Protein AF-0000000083150498 (afdb_homodimer)

InterPro domains:
  IPR000760 Inositol monophosphatase-like [PF00459] (26-271)
  IPR000760 Inositol monophosphatase-like [PR00377] (49-69)
  IPR000760 Inositol monophosphatase-like [PR00377] (96-112)
  IPR000760 Inositol monophosphatase-like [PR00377] (145-168)
  IPR000760 Inositol monophosphatase-like [PR00377] (189-210)
  IPR000760 Inositol monophosphatase-like [PR00377] (220-244)
  IPR020583 Inositol monophosphatase, metal-binding site [PS00629] (96-109)

Secondary structure (DSSP, 8-state):
---HHHHHHHHHHHHHHHHHHHHHHHHHIIIIIGGGTTT--EEE-TTS-EEEHHHHHHHHHHHHHHHHHS-S-EEETTS-HHHHHHHGGGGGT-EEEEEEEETHHHHHHT-S--EEEEEEEETTEEEEEEEEETTTTEEEEEETTS-EEETTEES-S------GGG-EEEEEGGG---HHHHHHHHHS--SSEEEB-S-HHHHHHHHHHTS-SEEEEEEE-HHHHHHHHHHHHHTT-EEE-SS-S-TTSS--TTSEEEEEESSHHHHHHHHHHHHHH-/---HHHHHHHHHHHHHHHHHHHHHHHHHIIIIIGGGTTT--EEE-TTS-EEEHHHHHHHHHHHHHHHHHS-S-EEETTS-HHHHHHHGGGGGT-EEEEEEEETHHHHHHT-S--EEEEEEEETTEEEEEEEEETTTTEEEEEETTS-EEETTEES-S------GGG-EEEEEGGG---HHHHHHHHHS--SSEEEB-S-HHHHHHHHHHTS-SEEEEEEE-HHHHHHHHHHHHHTT-EEE-SS-S-TTSS--TTSEEEEEESSHHHHHHHHHHHHHH-

Organism: NCBI:txid2528037

Radius of gyration: 24.13 Å; Cα contacts (8 Å, |Δi|>4): 1194; chains: 2; bounding box: 54×70×64 Å

Foldseek 3Di:
DPPPVVVVVVVVLLVVLQVVVLVQQLVLCVPQQPVCQQPWDWDADPVRDIDTSSQVSSVVSCQVCVCVSPNAGEQEPPDDPVVNVVRCVCLAPKYKYWYSKFQVVCRNVNNQDIWIKIFIHHRNATQKIWIARNSVRWIWIDGAPPAIDIVNHGDQQDDDDDDQLAFEEEEDLVQAPDPQLSVCCVVPRRHNYYDHRRGLLVVLVCQGNVVGFKYWGNWAALRRPRRSVRNNVSSQKAKAFLVTRCQPPVPRNGTTIITIGRDPVNSVVSVVVSVVGD/DPDPVVVVVVVVLLVVLQVVVLVQQLVLCVPQQVVCQQPWDWDADPVRDIDTSSQVSSVVSCQVCVCVSPNAGEQEPPDDPVVNVVRCVCLAPKYKYWYSKFQVVCRNVNNQDIWIKIFIHHRNATQKIWIARNSVRWIWIDGAPPAIDIVNHGDQQDDDDDDQLAFEEEEDLVQAPDPQLSVCCVVPRRHNYYDHRRGLLVVLVCQGNVVGFKYWGNWAALRRPRRSVRNNVSSQKAKAFLVGRCQPPVPRNGTTIITIGRDPVSSVVSVVVSNVGD

pLDDT: mean 93.63, std 9.02, range [36.84, 98.94]

Sequence (556 aa):
MVNIPFLSEKHREGKILLNRLAELVREVAQTAVMPRFLNAAVSTKSDGTRLTEADLHAQALFAQKLPQIIDCPMLGEEMSADEQHAMWQYAATGLWVVDPIDGTNNFINGLPHFALSVAYIRHGRAQLGAIFHPMMQEMFTAERGHGAHLNGRPLPLRNTPKKLHESIAGVEVKYLRSGKLASRMQTLHPFGSQRSMGASTLDWCYLAAGRYDLYLHGGQKLWDYAAGTLIYEEAGGRLATLEGDDFWSGEHVFKRSVIAGLQPDLFERWLAWIRANQMVNIPFLSEKHREGKILLNRLAELVREVAQTAVMPRFLNAAVSTKSDGTRLTEADLHAQALFAQKLPQIIDCPMLGEEMSADEQHAMWQYAATGLWVVDPIDGTNNFINGLPHFALSVAYIRHGRAQLGAIFHPMMQEMFTAERGHGAHLNGRPLPLRNTPKKLHESIAGVEVKYLRSGKLASRMQTLHPFGSQRSMGASTLDWCYLAAGRYDLYLHGGQKLWDYAAGTLIYEEAGGRLATLEGDDFWSGEHVFKRSVIAGLQPDLFERWLAWIRANQ

Nearest PDB structures (foldseek):
  5dw8-assembly1_A  TM=8.515E-01  e=4.711E-19  Staphylococcus aureus
  5j16-assembly2_C  TM=8.591E-01  e=8.579E-18  Staphylococcus aureus subsp. aureus MSSA476
  5j16-assembly2_B  TM=7.763E-01  e=4.711E-19  Staphylococcus aureus subsp. aureus MSSA476
  3t0j-assembly1_A  TM=7.452E-01  e=5.011E-19  Staphylococcus aureus subsp. aureus MSSA476
  5dw8-assembly1_B  TM=7.580E-01  e=1.051E-18  Staphylococcus aureus

Structure (mmCIF, N/CA/C/O backbone):
data_AF-0000000083150498-model_v1
#
loop_
_entity.id
_entity.type
_entity.pdbx_description
1 polymer 'Inositol monophosphatase family protein'
#
loop_
_atom_site.group_PDB
_atom_site.id
_atom_site.type_symbol
_atom_site.label_atom_id
_atom_site.label_alt_id
_atom_site.label_comp_id
_atom_site.label_asym_id
_atom_site.label_entity_id
_atom_site.label_seq_id
_atom_site.pdbx_PDB_ins_code
_atom_site.Cartn_x
_atom_site.Cartn_y
_atom_site.Cartn_z
_atom_site.occupancy
_atom_site.B_iso_or_equiv
_atom_site.auth_seq_id
_atom_site.auth_comp_id
_atom_site.auth_asym_id
_atom_site.auth_atom_id
_atom_site.pdbx_PDB_model_num
ATOM 1 N N . MET A 1 1 ? -28.844 34.125 17.156 1 36.84 1 MET A N 1
ATOM 2 C CA . MET A 1 1 ? -29.469 33.875 15.875 1 36.84 1 MET A CA 1
ATOM 3 C C . MET A 1 1 ? -28.484 34.031 14.734 1 36.84 1 MET A C 1
ATOM 5 O O . MET A 1 1 ? -28.109 35.156 14.383 1 36.84 1 MET A O 1
ATOM 9 N N . VAL A 1 2 ? -27.562 33.094 14.57 1 53.03 2 VAL A N 1
ATOM 10 C CA . VAL A 1 2 ? -26.578 33.188 13.508 1 53.03 2 VAL A CA 1
ATOM 11 C C . VAL A 1 2 ? -27.281 33.312 12.156 1 53.03 2 VAL A C 1
ATOM 13 O O . VAL A 1 2 ? -28.219 32.562 11.867 1 53.03 2 VAL A O 1
ATOM 16 N N . ASN A 1 3 ? -27.172 34.375 11.492 1 50.03 3 ASN A N 1
ATOM 17 C CA . ASN A 1 3 ? -27.812 34.688 10.219 1 50.03 3 ASN A CA 1
ATOM 18 C C . ASN A 1 3 ? -27.516 33.625 9.164 1 50.03 3 ASN A C 1
ATOM 20 O O . ASN A 1 3 ? -26.359 33.438 8.773 1 50.03 3 ASN A O 1
ATOM 24 N N . ILE A 1 4 ? -28.484 32.844 8.883 1 54.47 4 ILE A N 1
ATOM 25 C CA . ILE A 1 4 ? -28.531 31.766 7.891 1 54.47 4 ILE A CA 1
ATOM 26 C C . ILE A 1 4 ? -27.859 32.219 6.605 1 54.47 4 ILE A C 1
ATOM 28 O O . ILE A 1 4 ? -27.047 31.484 6.027 1 54.47 4 ILE A O 1
ATOM 32 N N . PRO A 1 5 ? -28.172 33.438 6.156 1 52.03 5 PRO A N 1
ATOM 33 C CA . PRO A 1 5 ? -27.531 33.906 4.93 1 52.03 5 PRO A CA 1
ATOM 34 C C . PRO A 1 5 ? -26.016 34.031 5.07 1 52.03 5 PRO A C 1
ATOM 36 O O . PRO A 1 5 ? -25.281 33.781 4.117 1 52.03 5 PRO A O 1
ATOM 39 N N . PHE A 1 6 ? -25.547 34.5 6.184 1 50.78 6 PHE A N 1
ATOM 40 C CA . PHE A 1 6 ? -24.125 34.688 6.449 1 50.78 6 PHE A CA 1
ATOM 41 C C . PHE A 1 6 ? -23.406 33.344 6.453 1 50.78 6 PHE A C 1
ATOM 43 O O . PHE A 1 6 ? -22.312 33.219 5.895 1 50.78 6 PHE A O 1
ATOM 50 N N . LEU A 1 7 ? -24.094 32.344 6.977 1 60 7 LEU A N 1
ATOM 51 C CA . LEU A 1 7 ? -23.5 31 6.988 1 60 7 LEU A CA 1
ATOM 52 C C . LEU A 1 7 ? -23.391 30.438 5.574 1 60 7 LEU A C 1
ATOM 54 O O . LEU A 1 7 ? -22.406 29.781 5.234 1 60 7 LEU A O 1
ATOM 58 N N . SER A 1 8 ? -24.312 30.844 4.906 1 70.75 8 SER A N 1
ATOM 59 C CA . SER A 1 8 ? -24.328 30.391 3.523 1 70.75 8 SER A CA 1
ATOM 60 C C . SER A 1 8 ? -23.25 31.062 2.697 1 70.75 8 SER A C 1
ATOM 62 O O . SER A 1 8 ? -22.594 30.422 1.872 1 70.75 8 SER A O 1
ATOM 64 N N . GLU A 1 9 ? -23.031 32.344 2.928 1 73.88 9 GLU A N 1
ATOM 65 C CA . GLU A 1 9 ? -22 33.062 2.195 1 73.88 9 GLU A CA 1
ATOM 66 C C . GLU A 1 9 ? -20.594 32.594 2.568 1 73.88 9 GLU A C 1
ATOM 68 O O . GLU A 1 9 ? -19.734 32.438 1.702 1 73.88 9 GLU A O 1
ATOM 73 N N . LYS A 1 10 ? -20.406 32.344 3.781 1 78.81 10 LYS A N 1
ATOM 74 C CA . LYS A 1 10 ? -19.125 31.828 4.262 1 78.81 10 LYS A CA 1
ATOM 75 C C . LYS A 1 10 ? -18.828 30.453 3.668 1 78.81 10 LYS A C 1
ATOM 77 O O . LYS A 1 10 ? -17.688 30.156 3.309 1 78.81 10 LYS A O 1
ATOM 82 N N . HIS A 1 11 ? -19.875 29.781 3.615 1 82.94 11 HIS A N 1
ATOM 83 C CA . HIS A 1 11 ? -19.719 28.469 3.025 1 82.94 11 HIS A CA 1
ATOM 84 C C . HIS A 1 11 ? -19.375 28.562 1.543 1 82.94 11 HIS A C 1
ATOM 86 O O . HIS A 1 11 ? -18.516 27.812 1.048 1 82.94 11 HIS A O 1
ATOM 92 N N . ARG A 1 12 ? -20.031 29.469 0.879 1 82.69 12 ARG A N 1
ATOM 93 C CA . ARG A 1 12 ? -19.75 29.656 -0.541 1 82.69 12 ARG A CA 1
ATOM 94 C C . ARG A 1 12 ? -18.312 30.094 -0.761 1 82.69 12 ARG A C 1
ATOM 96 O O . ARG A 1 12 ? -17.641 29.641 -1.69 1 82.69 12 ARG A O 1
ATOM 103 N N . GLU A 1 13 ? -17.844 30.922 0.085 1 86.31 13 GLU A N 1
ATOM 104 C CA . GLU A 1 13 ? -16.469 31.391 0.011 1 86.31 13 GLU A CA 1
ATOM 105 C C . GLU A 1 13 ? -15.484 30.266 0.315 1 86.31 13 GLU A C 1
ATOM 107 O O . GLU A 1 13 ? -14.461 30.125 -0.356 1 86.31 13 GLU A O 1
ATOM 112 N N . GLY A 1 14 ? -15.773 29.531 1.318 1 90.38 14 GLY A N 1
ATOM 113 C CA . GLY A 1 14 ? -14.945 28.391 1.662 1 90.38 14 GLY A CA 1
ATOM 114 C C . GLY A 1 14 ? -14.812 27.391 0.531 1 90.38 14 GLY A C 1
ATOM 115 O O . GLY A 1 14 ? -13.719 26.891 0.264 1 90.38 14 GLY A O 1
ATOM 116 N N . LYS A 1 15 ? -15.93 27.234 -0.12 1 93.25 15 LYS A N 1
ATOM 117 C CA . LYS A 1 15 ? -15.953 26.297 -1.241 1 93.25 15 LYS A CA 1
ATOM 118 C C . LYS A 1 15 ? -15.086 26.797 -2.393 1 93.25 15 LYS A C 1
ATOM 120 O O . LYS A 1 15 ? -14.383 26.016 -3.031 1 93.25 15 LYS A O 1
ATOM 125 N N . ILE A 1 16 ? -15.141 28.016 -2.646 1 95 16 ILE A N 1
ATOM 126 C CA . ILE A 1 16 ? -14.336 28.609 -3.705 1 95 16 ILE A CA 1
ATOM 127 C C . ILE A 1 16 ? -12.852 28.469 -3.371 1 95 16 ILE A C 1
ATOM 129 O O . ILE A 1 16 ? -12.055 28.078 -4.223 1 95 16 ILE A O 1
ATOM 133 N N . LEU A 1 17 ? -12.492 28.766 -2.145 1 96.81 17 LEU A N 1
ATOM 134 C CA . LEU A 1 17 ? -11.102 28.656 -1.702 1 96.81 17 LEU A CA 1
ATOM 135 C C . LEU A 1 17 ? -10.617 27.219 -1.755 1 96.81 17 LEU A C 1
ATOM 137 O O . LEU A 1 17 ? -9.477 26.953 -2.154 1 96.81 17 LEU A O 1
ATOM 141 N N . LEU A 1 18 ? -11.484 26.359 -1.374 1 98.12 18 LEU A N 1
ATOM 142 C CA . LEU A 1 18 ? -11.141 24.953 -1.383 1 98.12 18 LEU A CA 1
ATOM 143 C C . LEU A 1 18 ? -10.891 24.453 -2.805 1 98.12 18 LEU A C 1
ATOM 145 O O . LEU A 1 18 ? -9.961 23.688 -3.045 1 98.12 18 LEU A O 1
ATOM 149 N N . ASN A 1 19 ? -11.695 24.875 -3.734 1 98.12 19 ASN A N 1
ATOM 150 C CA . ASN A 1 19 ? -11.516 24.516 -5.137 1 98.12 19 ASN A CA 1
ATOM 151 C C . ASN A 1 19 ? -10.195 25.062 -5.684 1 98.12 19 ASN A C 1
ATOM 153 O O . ASN A 1 19 ? -9.484 24.359 -6.41 1 98.12 19 ASN A O 1
ATOM 157 N N . ARG A 1 20 ? -9.883 26.234 -5.32 1 98.62 20 ARG A N 1
ATOM 158 C CA . ARG A 1 20 ? -8.609 26.828 -5.727 1 98.62 20 ARG A CA 1
ATOM 159 C C . ARG A 1 20 ? -7.434 26.062 -5.145 1 98.62 20 ARG A C 1
ATOM 161 O O . ARG A 1 20 ? -6.43 25.844 -5.824 1 98.62 20 ARG A O 1
ATOM 168 N N . LEU A 1 21 ? -7.602 25.703 -3.92 1 98.81 21 LEU A N 1
ATOM 169 C CA . LEU A 1 21 ? -6.566 24.922 -3.258 1 98.81 21 LEU A CA 1
ATOM 170 C C . LEU A 1 21 ? -6.359 23.578 -3.963 1 98.81 21 LEU A C 1
ATOM 172 O O . LEU A 1 21 ? -5.223 23.188 -4.25 1 98.81 21 LEU A O 1
ATOM 176 N N . ALA A 1 22 ? -7.438 22.891 -4.238 1 98.88 22 ALA A N 1
ATOM 177 C CA . ALA A 1 22 ? -7.375 21.594 -4.91 1 98.88 22 ALA A CA 1
ATOM 178 C C . ALA A 1 22 ? -6.711 21.719 -6.281 1 98.88 22 ALA A C 1
ATOM 180 O O . ALA A 1 22 ? -5.887 20.891 -6.656 1 98.88 22 ALA A O 1
ATOM 181 N N . GLU A 1 23 ? -7.086 22.734 -6.988 1 98.75 23 GLU A N 1
ATOM 182 C CA . GLU A 1 23 ? -6.508 22.984 -8.305 1 98.75 23 GLU A CA 1
ATOM 183 C C . GLU A 1 23 ? -5.008 23.234 -8.211 1 98.75 23 GLU A C 1
ATOM 185 O O . GLU A 1 23 ? -4.234 22.719 -9.031 1 98.75 23 GLU A O 1
ATOM 190 N N . LEU A 1 24 ? -4.629 24 -7.246 1 98.81 24 LEU A N 1
ATOM 191 C CA . LEU A 1 24 ? -3.213 24.297 -7.059 1 98.81 24 LEU A CA 1
ATOM 192 C C . LEU A 1 24 ? -2.43 23.031 -6.738 1 98.81 24 LEU A C 1
ATOM 194 O O . LEU A 1 24 ? -1.36 22.797 -7.305 1 98.81 24 LEU A O 1
ATOM 198 N N . VAL A 1 25 ? -2.936 22.203 -5.809 1 98.94 25 VAL A N 1
ATOM 199 C CA . VAL A 1 25 ? -2.248 20.984 -5.414 1 98.94 25 VAL A CA 1
ATOM 200 C C . VAL A 1 25 ? -2.084 20.062 -6.625 1 98.94 25 VAL A C 1
ATOM 202 O O . VAL A 1 25 ? -1.021 19.484 -6.828 1 98.94 25 VAL A O 1
ATOM 205 N N . ARG A 1 26 ? -3.107 19.969 -7.43 1 98.81 26 ARG A N 1
ATOM 206 C CA . ARG A 1 26 ? -3.049 19.172 -8.648 1 98.81 26 ARG A CA 1
ATOM 207 C C . ARG A 1 26 ? -2.012 19.734 -9.617 1 98.81 26 ARG A C 1
ATOM 209 O O . ARG A 1 26 ? -1.244 18.969 -10.219 1 98.81 26 ARG A O 1
ATOM 216 N N . GLU A 1 27 ? -2.021 21 -9.781 1 98.81 27 GLU A N 1
ATOM 217 C CA . GLU A 1 27 ? -1.069 21.656 -10.672 1 98.81 27 GLU A CA 1
ATOM 218 C C . GLU A 1 27 ? 0.369 21.375 -10.242 1 98.81 27 GLU A C 1
ATOM 220 O O . GLU A 1 27 ? 1.218 21.047 -11.07 1 98.81 27 GLU A O 1
ATOM 225 N N . VAL A 1 28 ? 0.633 21.531 -8.984 1 98.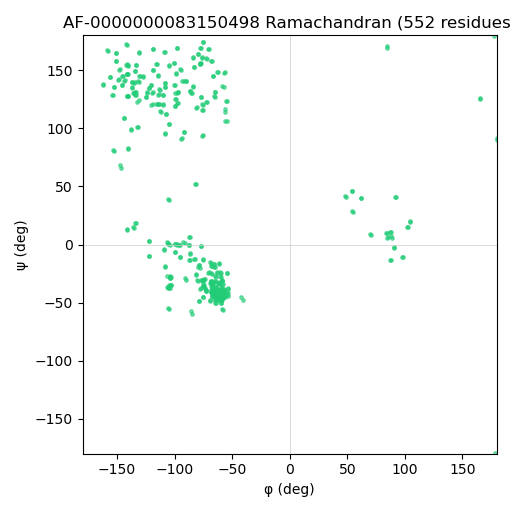81 28 VAL A N 1
ATOM 226 C CA . VAL A 1 28 ? 1.978 21.312 -8.461 1 98.81 28 VAL A CA 1
ATOM 227 C C . VAL A 1 28 ? 2.385 19.859 -8.664 1 98.81 28 VAL A C 1
ATOM 229 O O . VAL A 1 28 ? 3.525 19.578 -9.039 1 98.81 28 VAL A O 1
ATOM 232 N N . ALA A 1 29 ? 1.477 18.922 -8.438 1 98.75 29 ALA A N 1
ATOM 233 C CA . ALA A 1 29 ? 1.756 17.516 -8.672 1 98.75 29 ALA A CA 1
ATOM 234 C C . ALA A 1 29 ? 2.154 17.266 -10.125 1 98.75 29 ALA A C 1
ATOM 236 O O . ALA A 1 29 ? 3.139 16.578 -10.391 1 98.75 29 ALA A O 1
ATOM 237 N N . GLN A 1 30 ? 1.474 17.859 -11.023 1 98.19 30 GLN A N 1
ATOM 238 C CA . GLN A 1 30 ? 1.637 17.594 -12.453 1 98.19 30 GLN A CA 1
ATOM 239 C C . GLN A 1 30 ? 2.908 18.25 -12.984 1 98.19 30 GLN A C 1
ATOM 241 O O . GLN A 1 30 ? 3.57 17.703 -13.867 1 98.19 30 GLN A O 1
ATOM 246 N N . THR A 1 31 ? 3.289 19.359 -12.398 1 97.94 31 THR A N 1
ATOM 247 C CA . THR A 1 31 ? 4.359 20.141 -13.008 1 97.94 31 THR A CA 1
ATOM 248 C C . THR A 1 31 ? 5.672 19.938 -12.258 1 97.94 31 THR A C 1
ATOM 250 O O . THR A 1 31 ? 6.746 19.953 -12.859 1 97.94 31 THR A O 1
ATOM 253 N N . ALA A 1 32 ? 5.574 19.781 -10.961 1 97.44 32 ALA A N 1
ATOM 254 C CA . ALA A 1 32 ? 6.797 19.75 -10.172 1 97.44 32 ALA A CA 1
ATOM 255 C C . ALA A 1 32 ? 7.145 18.312 -9.75 1 97.44 32 ALA A C 1
ATOM 257 O O . ALA A 1 32 ? 8.32 17.969 -9.609 1 97.44 32 ALA A O 1
ATOM 258 N N . VAL A 1 33 ? 6.184 17.453 -9.594 1 97.81 33 VAL A N 1
ATOM 259 C CA . VAL A 1 33 ? 6.434 16.172 -8.938 1 97.81 33 VAL A CA 1
ATOM 260 C C . VAL A 1 33 ? 6.469 15.062 -9.977 1 97.81 33 VAL A C 1
ATOM 262 O O . VAL A 1 33 ? 7.504 14.414 -10.172 1 97.81 33 VAL A O 1
ATOM 265 N N . MET A 1 34 ? 5.438 14.914 -10.766 1 97.19 34 MET A N 1
ATOM 266 C CA . MET A 1 34 ? 5.234 13.742 -11.617 1 97.19 34 MET A CA 1
ATOM 267 C C . MET A 1 34 ? 6.305 13.672 -12.703 1 97.19 34 MET A C 1
ATOM 269 O O . MET A 1 34 ? 6.758 12.578 -13.062 1 97.19 34 MET A O 1
ATOM 273 N N . PRO A 1 35 ? 6.824 14.836 -13.234 1 95.75 35 PRO A N 1
ATOM 274 C CA . PRO A 1 35 ? 7.887 14.742 -14.234 1 95.75 35 PRO A CA 1
ATOM 275 C C . PRO A 1 35 ? 9.18 14.156 -13.672 1 95.75 35 PRO A C 1
ATOM 277 O O . PRO A 1 35 ? 10.047 13.719 -14.438 1 95.75 35 PRO A O 1
ATOM 280 N N . ARG A 1 36 ? 9.297 14.133 -12.406 1 94 36 ARG A N 1
ATOM 281 C CA . ARG A 1 36 ? 10.539 13.711 -11.766 1 94 36 ARG A CA 1
ATOM 282 C C . ARG A 1 36 ? 10.398 12.312 -11.164 1 94 36 ARG A C 1
ATOM 284 O O . ARG A 1 36 ? 11.352 11.773 -10.602 1 94 36 ARG A O 1
ATOM 291 N N . PHE A 1 37 ? 9.25 11.711 -11.305 1 92.12 37 PHE A N 1
ATOM 292 C CA . PHE A 1 37 ? 9.016 10.359 -10.82 1 92.12 37 PHE A CA 1
ATOM 293 C C . PHE A 1 37 ? 9.875 9.359 -11.586 1 92.12 37 PHE A C 1
ATOM 295 O O . PHE A 1 37 ? 9.891 9.359 -12.82 1 92.12 37 PHE A O 1
ATOM 302 N N . LEU A 1 38 ? 10.656 8.5 -10.859 1 84.19 38 LEU A N 1
ATOM 303 C CA . LEU A 1 38 ? 11.609 7.512 -11.359 1 84.19 38 LEU A CA 1
ATOM 304 C C . LEU A 1 38 ? 12.828 8.188 -11.977 1 84.19 38 LEU A C 1
ATOM 306 O O . LEU A 1 38 ? 13.648 7.527 -12.617 1 84.19 38 LEU A O 1
ATOM 310 N N . ASN A 1 39 ? 12.992 9.484 -11.852 1 81.69 39 ASN A N 1
ATOM 311 C CA . ASN A 1 39 ? 14.086 10.18 -12.508 1 81.69 39 ASN A CA 1
ATOM 312 C C . ASN A 1 39 ? 14.672 11.273 -11.609 1 81.69 39 ASN A C 1
ATOM 314 O O . ASN A 1 39 ? 15.508 12.055 -12.047 1 81.69 39 ASN A O 1
ATOM 318 N N . ALA A 1 40 ? 14.336 11.266 -10.43 1 81.19 40 ALA A N 1
ATOM 319 C CA . ALA A 1 40 ? 14.711 12.391 -9.586 1 81.19 40 ALA A CA 1
ATOM 320 C C . ALA A 1 40 ? 16.062 12.156 -8.922 1 81.19 40 ALA A C 1
ATOM 322 O O . ALA A 1 40 ? 16.375 11.039 -8.492 1 81.19 40 ALA A O 1
ATOM 323 N N . ALA A 1 41 ? 16.828 13.242 -8.859 1 80.25 41 ALA A N 1
ATOM 324 C CA . ALA A 1 41 ? 18.031 13.219 -8.016 1 80.25 41 ALA A CA 1
ATOM 325 C C . ALA A 1 41 ? 17.656 13.117 -6.539 1 80.25 41 ALA A C 1
ATOM 327 O O . ALA A 1 41 ? 16.656 13.703 -6.102 1 80.25 41 ALA A O 1
ATOM 328 N N . VAL A 1 42 ? 18.547 12.367 -5.785 1 83.19 42 VAL A N 1
ATOM 329 C CA . VAL A 1 42 ? 18.219 12.062 -4.398 1 83.19 42 VAL A CA 1
ATOM 330 C C . VAL A 1 42 ? 19.297 12.617 -3.477 1 83.19 42 VAL A C 1
ATOM 332 O O . VAL A 1 42 ? 20.484 12.555 -3.801 1 83.19 42 VAL A O 1
ATOM 335 N N . SER A 1 43 ? 18.812 13.18 -2.439 1 80.75 43 SER A N 1
ATOM 336 C CA . SER A 1 43 ? 19.719 13.617 -1.373 1 80.75 43 SER A CA 1
ATOM 337 C C . SER A 1 43 ? 19.234 13.125 -0.012 1 80.75 43 SER A C 1
ATOM 339 O O . SER A 1 43 ? 18.109 12.625 0.112 1 80.75 43 SER A O 1
ATOM 341 N N . THR A 1 44 ? 20.156 13.211 0.979 1 82.38 44 THR A N 1
ATOM 342 C CA . THR A 1 44 ? 19.844 12.781 2.336 1 82.38 44 THR A CA 1
ATOM 343 C C . THR A 1 44 ? 19.859 13.961 3.297 1 82.38 44 THR A C 1
ATOM 345 O O . THR A 1 44 ? 20.812 14.75 3.314 1 82.38 44 THR A O 1
ATOM 348 N N . LYS A 1 45 ? 18.766 14.055 4.047 1 84.44 45 LYS A N 1
ATOM 349 C CA . LYS A 1 45 ? 18.672 15.109 5.055 1 84.44 45 LYS A CA 1
ATOM 350 C C . LYS A 1 45 ? 19.531 14.781 6.266 1 84.44 45 LYS A C 1
ATOM 352 O O . LYS A 1 45 ? 20.078 13.68 6.375 1 84.44 45 LYS A O 1
ATOM 357 N N . SER A 1 46 ? 19.578 15.789 7.18 1 75.25 46 SER A N 1
ATOM 358 C CA . SER A 1 46 ? 20.406 15.633 8.375 1 75.25 46 SER A CA 1
ATOM 359 C C . SER A 1 46 ? 19.844 14.555 9.297 1 75.25 46 SER A C 1
ATOM 361 O O . SER A 1 46 ? 20.594 13.906 10.031 1 75.25 46 SER A O 1
ATOM 363 N N . ASP A 1 47 ? 18.594 14.359 9.18 1 75.5 47 ASP A N 1
ATOM 364 C CA . ASP A 1 47 ? 17.969 13.383 10.062 1 75.5 47 ASP A CA 1
ATOM 365 C C . ASP A 1 47 ? 17.953 11.992 9.43 1 75.5 47 ASP A C 1
ATOM 367 O O . ASP A 1 47 ? 17.375 11.055 9.984 1 75.5 47 ASP A O 1
ATOM 371 N N . GLY A 1 48 ? 18.5 11.859 8.242 1 76.69 48 GLY A N 1
ATOM 372 C CA . GLY A 1 48 ? 18.641 10.562 7.594 1 76.69 48 GLY A CA 1
ATOM 373 C C . GLY A 1 48 ? 17.547 10.289 6.582 1 76.69 48 GLY A C 1
ATOM 374 O O . GLY A 1 48 ? 17.625 9.336 5.805 1 76.69 48 GLY A O 1
ATOM 375 N N . THR A 1 49 ? 16.531 11.203 6.652 1 80.44 49 THR A N 1
ATOM 376 C CA . THR A 1 49 ? 15.461 11 5.684 1 80.44 49 THR A CA 1
ATOM 377 C C . THR A 1 49 ? 15.859 11.531 4.312 1 80.44 49 THR A C 1
ATOM 379 O O . THR A 1 49 ? 16.844 12.273 4.188 1 80.44 49 THR A O 1
ATOM 382 N N . ARG A 1 50 ? 15.117 11.102 3.301 1 85.44 50 ARG A N 1
ATOM 383 C CA . ARG A 1 50 ? 15.5 11.406 1.927 1 85.44 50 ARG A CA 1
ATOM 384 C C . ARG A 1 50 ? 14.711 12.586 1.384 1 85.44 50 ARG A C 1
ATOM 386 O O . ARG A 1 50 ? 13.609 12.875 1.855 1 85.44 50 ARG A O 1
ATOM 393 N N . LEU A 1 51 ? 15.32 13.273 0.606 1 84.19 51 LEU A N 1
ATOM 394 C CA . LEU A 1 51 ? 14.773 14.438 -0.086 1 84.19 51 LEU A CA 1
ATOM 395 C C . LEU A 1 51 ? 15.148 14.414 -1.563 1 84.19 51 LEU A C 1
ATOM 397 O O . LEU A 1 51 ? 16.266 14.008 -1.921 1 84.19 51 LEU A O 1
ATOM 401 N N . THR A 1 52 ? 14.164 14.805 -2.395 1 90.25 52 THR A N 1
ATOM 402 C CA . THR A 1 52 ? 14.477 14.891 -3.818 1 90.25 52 THR A CA 1
ATOM 403 C C . THR A 1 52 ? 14.289 16.312 -4.328 1 90.25 52 THR A C 1
ATOM 405 O O . THR A 1 52 ? 13.742 17.172 -3.623 1 90.25 52 THR A O 1
ATOM 408 N N . GLU A 1 53 ? 14.758 16.547 -5.516 1 93.62 53 GLU A N 1
ATOM 409 C CA . GLU A 1 53 ? 14.531 17.828 -6.184 1 93.62 53 GLU A CA 1
ATOM 410 C C . GLU A 1 53 ? 13.039 18.094 -6.352 1 93.62 53 GLU A C 1
ATOM 412 O O . GLU A 1 53 ? 12.609 19.25 -6.312 1 93.62 53 GLU A O 1
ATOM 417 N N . ALA A 1 54 ? 12.273 17.062 -6.508 1 95.56 54 ALA A N 1
ATOM 418 C CA . ALA A 1 54 ? 10.828 17.203 -6.645 1 95.56 54 ALA A CA 1
ATOM 419 C C . ALA A 1 54 ? 10.219 17.844 -5.402 1 95.56 54 ALA A C 1
ATOM 421 O O . ALA A 1 54 ? 9.344 18.719 -5.504 1 95.56 54 ALA A O 1
ATOM 422 N N . ASP A 1 55 ? 10.688 17.453 -4.234 1 96.88 55 ASP A N 1
ATOM 423 C CA . ASP A 1 55 ? 10.227 18.031 -2.975 1 96.88 55 ASP A CA 1
ATOM 424 C C . ASP A 1 55 ? 10.5 19.531 -2.928 1 96.88 55 ASP A C 1
ATOM 426 O O . ASP A 1 55 ? 9.617 20.312 -2.557 1 96.88 55 ASP A O 1
ATOM 430 N N . LEU A 1 56 ? 11.664 19.891 -3.299 1 96 56 LEU A N 1
ATOM 431 C CA . LEU A 1 56 ? 12.086 21.281 -3.24 1 96 56 LEU A CA 1
ATOM 432 C C . LEU A 1 56 ? 11.312 22.141 -4.242 1 96 56 LEU A C 1
ATOM 434 O O . LEU A 1 56 ? 10.859 23.234 -3.914 1 96 56 LEU A O 1
ATOM 438 N N . HIS A 1 57 ? 11.141 21.625 -5.426 1 96.94 57 HIS A N 1
ATOM 439 C CA . HIS A 1 57 ? 10.406 22.344 -6.461 1 96.94 57 HIS A CA 1
ATOM 440 C C . HIS A 1 57 ? 8.938 22.5 -6.078 1 96.94 57 HIS A C 1
ATOM 442 O O . HIS A 1 57 ? 8.359 23.578 -6.258 1 96.94 57 HIS A O 1
ATOM 448 N N . ALA A 1 58 ? 8.359 21.469 -5.602 1 98.5 58 ALA A N 1
ATOM 449 C CA . ALA A 1 58 ? 6.961 21.516 -5.168 1 98.5 58 ALA A CA 1
ATOM 450 C C . ALA A 1 58 ? 6.773 22.531 -4.047 1 98.5 58 ALA A C 1
ATOM 452 O O . ALA A 1 58 ? 5.852 23.344 -4.086 1 98.5 58 ALA A O 1
ATOM 453 N N . GLN A 1 59 ? 7.648 22.531 -3.053 1 98.31 59 GLN A N 1
ATOM 454 C CA . GLN A 1 59 ? 7.531 23.453 -1.93 1 98.31 59 GLN A CA 1
ATOM 455 C C . GLN A 1 59 ? 7.684 24.891 -2.389 1 98.31 59 GLN A C 1
ATOM 457 O O . GLN A 1 59 ? 6.98 25.781 -1.902 1 98.31 59 GLN A O 1
ATOM 462 N N . ALA A 1 60 ? 8.57 25.125 -3.295 1 98.25 60 ALA A N 1
ATOM 463 C CA . ALA A 1 60 ? 8.773 26.484 -3.816 1 98.25 60 ALA A CA 1
ATOM 464 C C . ALA A 1 60 ? 7.523 27 -4.52 1 98.25 60 ALA A C 1
ATOM 466 O O . ALA A 1 60 ? 7.145 28.1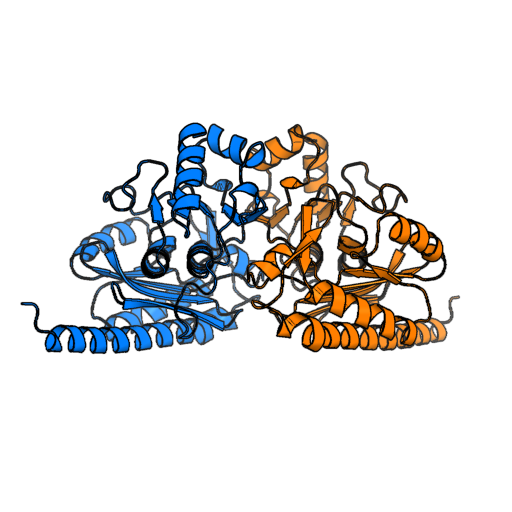56 -4.359 1 98.25 60 ALA A O 1
ATOM 467 N N . LEU A 1 61 ? 6.898 26.141 -5.281 1 98.62 61 LEU A N 1
ATOM 468 C CA . LEU A 1 61 ? 5.68 26.531 -5.984 1 98.62 61 LEU A CA 1
ATOM 469 C C . LEU A 1 61 ? 4.551 26.812 -5 1 98.62 61 LEU A C 1
ATOM 471 O O . LEU A 1 61 ? 3.805 27.781 -5.172 1 98.62 61 LEU A O 1
ATOM 475 N N . PHE A 1 62 ? 4.453 26 -4.008 1 98.81 62 PHE A N 1
ATOM 476 C CA . PHE A 1 62 ? 3.449 26.234 -2.98 1 98.81 62 PHE A CA 1
ATOM 477 C C . PHE A 1 62 ? 3.709 27.562 -2.273 1 98.81 62 PHE A C 1
ATOM 479 O O . PHE A 1 62 ? 2.781 28.344 -2.039 1 98.81 62 PHE A O 1
ATOM 486 N N . ALA A 1 63 ? 4.938 27.812 -1.905 1 98.56 63 ALA A N 1
ATOM 487 C CA . ALA A 1 63 ? 5.305 29.047 -1.21 1 98.56 63 ALA A CA 1
ATOM 488 C C . ALA A 1 63 ? 4.934 30.281 -2.035 1 98.56 63 ALA A C 1
ATOM 490 O O . ALA A 1 63 ? 4.543 31.312 -1.484 1 98.56 63 ALA A O 1
ATOM 491 N N . GLN A 1 64 ? 5.043 30.125 -3.281 1 98.5 64 GLN A N 1
ATOM 492 C CA . GLN A 1 64 ? 4.762 31.234 -4.195 1 98.5 64 GLN A CA 1
ATOM 493 C C . GLN A 1 64 ? 3.26 31.438 -4.367 1 98.5 64 GLN A C 1
ATOM 495 O O . GLN A 1 64 ? 2.781 32.562 -4.418 1 98.5 64 GLN A O 1
ATOM 500 N N . LYS A 1 65 ? 2.494 30.375 -4.418 1 98.75 65 LYS A N 1
ATOM 501 C CA . LYS A 1 65 ? 1.133 30.469 -4.938 1 98.75 65 LYS A CA 1
ATOM 502 C C . LYS A 1 65 ? 0.109 30.453 -3.807 1 98.75 65 LYS A C 1
ATOM 504 O O . LYS A 1 65 ? -0.975 31.031 -3.932 1 98.75 65 LYS A O 1
ATOM 509 N N . LEU A 1 66 ? 0.407 29.859 -2.691 1 98.81 66 LEU A N 1
ATOM 510 C CA . LEU A 1 66 ? -0.57 29.703 -1.621 1 98.81 66 LEU A CA 1
ATOM 511 C C . LEU A 1 66 ? -1 31.062 -1.073 1 98.81 66 LEU A C 1
ATOM 513 O O . LEU A 1 66 ? -2.186 31.281 -0.811 1 98.81 66 LEU A O 1
ATOM 517 N N . PRO A 1 67 ? -0.072 32.062 -0.909 1 98.31 67 PRO A N 1
ATOM 518 C CA . PRO A 1 67 ? -0.47 33.375 -0.396 1 98.31 67 PRO A CA 1
ATOM 519 C C . PRO A 1 67 ? -1.478 34.094 -1.301 1 98.31 67 PRO A C 1
ATOM 521 O O . PRO A 1 67 ? -2.158 35 -0.864 1 98.31 67 PRO A O 1
ATOM 524 N N . GLN A 1 68 ? -1.588 33.594 -2.557 1 97.94 68 GLN A N 1
ATOM 525 C CA . GLN A 1 68 ? -2.564 34.188 -3.479 1 97.94 68 GLN A CA 1
ATOM 526 C C . GLN A 1 68 ? -3.969 33.656 -3.186 1 97.94 68 GLN A C 1
ATOM 528 O O . GLN A 1 68 ? -4.957 34.25 -3.629 1 97.94 68 GLN A O 1
ATOM 533 N N . ILE A 1 69 ? -4.074 32.562 -2.52 1 98.38 69 ILE A N 1
ATOM 534 C CA . ILE A 1 69 ? -5.363 32.031 -2.102 1 98.38 69 ILE A CA 1
ATOM 535 C C . ILE A 1 69 ? -5.785 32.688 -0.781 1 98.38 69 ILE A C 1
ATOM 537 O O . ILE A 1 69 ? -6.84 33.312 -0.7 1 98.38 69 ILE A O 1
ATOM 541 N N . ILE A 1 70 ? -5.008 32.531 0.187 1 98.38 70 ILE A N 1
ATOM 542 C CA . ILE A 1 70 ? -5.102 33.25 1.458 1 98.38 70 ILE A CA 1
ATOM 543 C C . ILE A 1 70 ? -3.734 33.812 1.838 1 98.38 70 ILE A C 1
ATOM 545 O O . ILE A 1 70 ? -2.758 33.062 1.938 1 98.38 70 ILE A O 1
ATOM 549 N N . ASP A 1 71 ? -3.68 35.094 2.051 1 98.38 71 ASP A N 1
ATOM 550 C CA . ASP A 1 71 ? -2.418 35.781 2.303 1 98.38 71 ASP A CA 1
ATOM 551 C C . ASP A 1 71 ? -1.929 35.531 3.729 1 98.38 71 ASP A C 1
ATOM 553 O O . ASP A 1 71 ? -2.209 36.312 4.633 1 98.38 71 ASP A O 1
ATOM 557 N N . CYS A 1 72 ? -1.099 34.531 3.91 1 98.12 72 CYS A N 1
ATOM 558 C CA . CYS A 1 72 ? -0.467 34.156 5.172 1 98.12 72 CYS A CA 1
ATOM 559 C C . CYS A 1 72 ? 0.795 33.344 4.938 1 98.12 72 CYS A C 1
ATOM 561 O O . CYS A 1 72 ? 1.045 32.875 3.818 1 98.12 72 CYS A O 1
ATOM 563 N N . PRO A 1 73 ? 1.674 33.125 5.934 1 98.44 73 PRO A N 1
ATOM 564 C CA . PRO A 1 73 ? 2.93 32.375 5.77 1 98.44 73 PRO A CA 1
ATOM 565 C C . PRO A 1 73 ? 2.713 30.891 5.559 1 98.44 73 PRO A C 1
ATOM 567 O O . PRO A 1 73 ? 1.597 30.391 5.727 1 98.44 73 PRO A O 1
ATOM 570 N N . MET A 1 74 ? 3.803 30.266 5.164 1 98.62 74 MET A N 1
ATOM 571 C CA . MET A 1 74 ? 3.781 28.812 4.926 1 98.62 74 MET A CA 1
ATOM 572 C C . MET A 1 74 ? 4.848 28.109 5.758 1 98.62 74 MET A C 1
ATOM 574 O O . MET A 1 74 ? 5.973 28.609 5.879 1 98.62 74 MET A O 1
ATOM 578 N N . LEU A 1 75 ? 4.453 27.094 6.418 1 98.62 75 LEU A N 1
ATOM 579 C CA . LEU A 1 75 ? 5.344 26.109 7.039 1 98.62 75 LEU A CA 1
ATOM 580 C C . LEU A 1 75 ? 5.469 24.859 6.176 1 98.62 75 LEU A C 1
ATOM 582 O O . LEU A 1 75 ? 4.465 24.219 5.871 1 98.62 75 LEU A O 1
ATOM 586 N N . GLY A 1 76 ? 6.688 24.562 5.734 1 97.69 76 GLY A N 1
ATOM 587 C CA . GLY A 1 76 ? 6.914 23.422 4.863 1 97.69 76 GLY A CA 1
ATOM 588 C C . GLY A 1 76 ? 7.84 22.375 5.469 1 97.69 76 GLY A C 1
ATOM 589 O O . GLY A 1 76 ? 8.75 22.719 6.23 1 97.69 76 GLY A O 1
ATOM 590 N N . GLU A 1 77 ? 7.621 21.125 5.07 1 95.81 77 GLU A N 1
ATOM 591 C CA . GLU A 1 77 ? 8.422 20 5.562 1 95.81 77 GLU A CA 1
ATOM 592 C C . GLU A 1 77 ? 9.906 20.25 5.352 1 95.81 77 GLU A C 1
ATOM 594 O O . GLU A 1 77 ? 10.727 19.891 6.199 1 95.81 77 GLU A O 1
ATOM 599 N N . GLU A 1 78 ? 10.258 20.875 4.215 1 94.38 78 GLU A N 1
ATOM 600 C CA . GLU A 1 78 ? 11.656 20.938 3.818 1 94.38 78 GLU A CA 1
ATOM 601 C C . GLU A 1 78 ? 12.352 22.141 4.434 1 94.38 78 GLU A C 1
ATOM 603 O O . GLU A 1 78 ? 13.516 22.422 4.121 1 94.38 78 GLU A O 1
ATOM 608 N N . MET A 1 79 ? 11.664 22.859 5.316 1 94.94 79 MET A N 1
ATOM 609 C CA . MET A 1 79 ? 12.281 23.922 6.113 1 94.94 79 MET A CA 1
ATOM 610 C C . MET A 1 79 ? 13.125 23.344 7.242 1 94.94 79 MET A C 1
ATOM 612 O O . MET A 1 79 ? 12.961 22.172 7.598 1 94.94 79 MET A O 1
ATOM 616 N N . SER A 1 80 ? 14.031 24.156 7.785 1 94.56 80 SER A N 1
ATOM 617 C CA . SER A 1 80 ? 14.758 23.734 8.977 1 94.56 80 SER A CA 1
ATOM 618 C C . SER A 1 80 ? 13.836 23.656 10.188 1 94.56 80 SER A C 1
ATOM 620 O O . SER A 1 80 ? 12.781 24.281 10.211 1 94.56 80 SER A O 1
ATOM 622 N N . ALA A 1 81 ? 14.25 22.891 11.156 1 94.31 81 ALA A N 1
ATOM 623 C CA . ALA A 1 81 ? 13.453 22.75 12.375 1 94.31 81 ALA A CA 1
ATOM 624 C C . ALA A 1 81 ? 13.211 24.109 13.023 1 94.31 81 ALA A C 1
ATOM 626 O O . ALA A 1 81 ? 12.102 24.406 13.477 1 94.31 81 ALA A O 1
ATOM 627 N N . ASP A 1 82 ? 14.195 24.938 13.055 1 95.94 82 ASP A N 1
ATOM 628 C CA . ASP A 1 82 ? 14.07 26.281 13.648 1 95.94 82 ASP A CA 1
ATOM 629 C C . ASP A 1 82 ? 13.055 27.125 12.883 1 95.94 82 ASP A C 1
ATOM 631 O O . ASP A 1 82 ? 12.234 27.812 13.492 1 95.94 82 ASP A O 1
ATOM 635 N N . GLU A 1 83 ? 13.07 27.078 11.602 1 96.75 83 GLU A N 1
ATOM 636 C CA . GLU A 1 83 ? 12.117 27.812 10.773 1 96.75 83 GLU A CA 1
ATOM 637 C C . GLU A 1 83 ? 10.695 27.297 10.992 1 96.75 83 GLU A C 1
ATOM 639 O O . GLU A 1 83 ? 9.758 28.094 11.078 1 96.75 83 GLU A O 1
ATOM 644 N N . GLN A 1 84 ? 10.539 26.031 11.07 1 96.88 84 GLN A N 1
ATOM 645 C CA . GLN A 1 84 ? 9.234 25.422 11.297 1 96.88 84 GLN A CA 1
ATOM 646 C C . GLN A 1 84 ? 8.633 25.891 12.617 1 96.88 84 GLN A C 1
ATOM 648 O O . GLN A 1 84 ? 7.473 26.312 12.664 1 96.88 84 GLN A O 1
ATOM 653 N N . HIS A 1 85 ? 9.438 25.859 13.625 1 96.62 85 HIS A N 1
ATOM 654 C CA . HIS A 1 85 ? 8.969 26.281 14.938 1 96.62 85 HIS A CA 1
ATOM 655 C C . HIS A 1 85 ? 8.602 27.766 14.938 1 96.62 85 HIS A C 1
ATOM 657 O O . HIS A 1 85 ? 7.609 28.156 15.562 1 96.62 85 HIS A O 1
ATOM 663 N N . ALA A 1 86 ? 9.391 28.531 14.273 1 97.56 86 ALA A N 1
ATOM 664 C CA . ALA A 1 86 ? 9.125 29.969 14.195 1 97.56 86 ALA A CA 1
ATOM 665 C C . ALA A 1 86 ? 7.816 30.234 13.461 1 97.56 86 ALA A C 1
ATOM 667 O O . ALA A 1 86 ? 7.074 31.156 13.828 1 97.56 86 ALA A O 1
ATOM 668 N N . MET A 1 87 ? 7.57 29.453 12.469 1 97.62 87 MET A N 1
ATOM 669 C CA . MET A 1 87 ? 6.371 29.672 11.664 1 97.62 87 MET A CA 1
ATOM 670 C C . MET A 1 87 ? 5.113 29.312 12.453 1 97.62 87 MET A C 1
ATOM 672 O O . MET A 1 87 ? 4.043 29.875 12.195 1 97.62 87 MET A O 1
ATOM 676 N N . TRP A 1 88 ? 5.207 28.453 13.461 1 97.06 88 TRP A N 1
ATOM 677 C CA . TRP A 1 88 ? 4.039 27.969 14.203 1 97.06 88 TRP A CA 1
ATOM 678 C C . TRP A 1 88 ? 3.377 29.109 14.969 1 97.06 88 TRP A C 1
ATOM 680 O O . TRP A 1 88 ? 2.201 29.016 15.328 1 97.06 88 TRP A O 1
ATOM 690 N N . GLN A 1 89 ? 4.047 30.172 15.203 1 96.5 89 GLN A N 1
ATOM 691 C CA . GLN A 1 89 ? 3.457 31.312 15.891 1 96.5 89 GLN A CA 1
ATOM 692 C C . GLN A 1 89 ? 2.264 31.875 15.117 1 96.5 89 GLN A C 1
ATOM 694 O O . GLN A 1 89 ? 1.361 32.469 15.703 1 96.5 89 GLN A O 1
ATOM 699 N N . TYR A 1 90 ? 2.236 31.625 13.812 1 97.75 90 TYR A N 1
ATOM 700 C CA . TYR A 1 90 ? 1.189 32.156 12.945 1 97.75 90 TYR A CA 1
ATOM 701 C C . TYR A 1 90 ? -0.017 31.234 12.906 1 97.75 90 TYR A C 1
ATOM 703 O O . TYR A 1 90 ? -1.025 31.547 12.266 1 97.75 90 TYR A O 1
ATOM 711 N N . ALA A 1 91 ? 0.003 30.094 13.609 1 96.75 91 ALA A N 1
ATOM 712 C CA . ALA A 1 91 ? -1.071 29.094 13.602 1 96.75 91 ALA A CA 1
ATOM 713 C C . ALA A 1 91 ? -2.363 29.688 14.164 1 96.75 91 ALA A C 1
ATOM 715 O O . ALA A 1 91 ? -3.457 29.219 13.844 1 96.75 91 ALA A O 1
ATOM 716 N N . ALA A 1 92 ? -2.279 30.703 14.969 1 96.5 92 ALA A N 1
ATOM 717 C CA . ALA A 1 92 ? -3.447 31.328 15.586 1 96.5 92 ALA A CA 1
ATOM 718 C C . ALA A 1 92 ? -4.215 32.188 14.57 1 96.5 92 ALA A C 1
ATOM 720 O O . ALA A 1 92 ? -5.449 32.219 14.586 1 96.5 92 ALA A O 1
ATOM 721 N N . THR A 1 93 ? -3.51 32.844 13.648 1 97.62 93 THR A N 1
ATOM 722 C CA . THR A 1 93 ? -4.133 33.844 12.781 1 97.62 93 THR A CA 1
ATOM 723 C C . THR A 1 93 ? -4.297 33.281 11.367 1 97.62 93 THR A C 1
ATOM 725 O O . THR A 1 93 ? -5.266 33.625 10.672 1 97.62 93 THR A O 1
ATOM 728 N N . GLY A 1 94 ? -3.354 32.531 10.93 1 98.38 94 GLY A N 1
ATOM 729 C CA . GLY A 1 94 ? -3.363 31.969 9.594 1 98.38 94 GLY A CA 1
ATOM 730 C C . GLY A 1 94 ? -2.016 31.422 9.164 1 98.38 94 GLY A C 1
ATOM 731 O O . GLY A 1 94 ? -1.008 32.125 9.211 1 98.38 94 GLY A O 1
ATOM 732 N N . LEU A 1 95 ? -1.98 30.141 8.758 1 98.81 95 LEU A N 1
ATOM 733 C CA . LEU A 1 95 ? -0.749 29.453 8.383 1 98.81 95 LEU A CA 1
ATOM 734 C C . LEU A 1 95 ? -1.036 28.328 7.402 1 98.81 95 LEU A C 1
ATOM 736 O O . LEU A 1 95 ? -1.934 27.516 7.633 1 98.81 95 LEU A O 1
ATOM 740 N N . TRP A 1 96 ? -0.315 28.328 6.301 1 98.88 96 TRP A N 1
ATOM 741 C CA . TRP A 1 96 ? -0.324 27.156 5.441 1 98.88 96 TRP A CA 1
ATOM 742 C C . TRP A 1 96 ? 0.672 26.109 5.938 1 98.88 96 TRP A C 1
ATOM 744 O O . TRP A 1 96 ? 1.786 26.453 6.344 1 98.88 96 TRP A O 1
ATOM 754 N N . VAL A 1 97 ? 0.296 24.891 5.973 1 98.94 97 VAL A N 1
ATOM 755 C CA . VAL A 1 97 ? 1.181 23.781 6.277 1 98.94 97 VAL A CA 1
ATOM 756 C C . VAL A 1 97 ? 1.239 22.828 5.086 1 98.94 97 VAL A C 1
ATOM 758 O O . VAL A 1 97 ? 0.203 22.375 4.586 1 98.94 97 VAL A O 1
ATOM 761 N N . VAL A 1 98 ? 2.498 22.453 4.676 1 98.81 98 VAL A N 1
ATOM 762 C CA . VAL A 1 98 ? 2.645 21.766 3.4 1 98.81 98 VAL A CA 1
ATOM 763 C C . VAL A 1 98 ? 3.582 20.562 3.564 1 98.81 98 VAL A C 1
ATOM 765 O O . VAL A 1 98 ? 4.652 20.688 4.164 1 98.81 98 VAL A O 1
ATOM 768 N N . ASP A 1 99 ? 3.162 19.438 3.137 1 98.75 99 ASP A N 1
ATOM 769 C CA . ASP A 1 99 ? 4.02 18.312 2.785 1 98.75 99 ASP A CA 1
ATOM 770 C C . ASP A 1 99 ? 4.125 18.156 1.271 1 98.75 99 ASP A C 1
ATOM 772 O O . ASP A 1 99 ? 3.199 17.672 0.626 1 98.75 99 ASP A O 1
ATOM 776 N N . PRO A 1 100 ? 5.23 18.562 0.679 1 98.38 100 PRO A N 1
ATOM 777 C CA . PRO A 1 100 ? 5.32 18.5 -0.782 1 98.38 100 PRO A CA 1
ATOM 778 C C . PRO A 1 100 ? 5.152 17.094 -1.337 1 98.38 100 PRO A C 1
ATOM 780 O O . PRO A 1 100 ? 4.445 16.891 -2.326 1 98.38 100 PRO A O 1
ATOM 783 N N . ILE A 1 101 ? 5.855 16.156 -0.751 1 98 101 ILE A N 1
ATOM 784 C CA . ILE A 1 101 ? 5.703 14.742 -1.096 1 98 101 ILE A CA 1
ATOM 785 C C . ILE A 1 101 ? 5.715 13.898 0.175 1 98 101 ILE A C 1
ATOM 787 O O . ILE A 1 101 ? 6.777 13.609 0.728 1 98 101 ILE A O 1
ATOM 791 N N . ASP A 1 102 ? 4.547 13.531 0.635 1 98 102 ASP A N 1
ATOM 792 C CA . ASP A 1 102 ? 4.496 12.484 1.656 1 98 102 ASP A CA 1
ATOM 793 C C . ASP A 1 102 ? 4.707 11.102 1.042 1 98 102 ASP A C 1
ATOM 795 O O . ASP A 1 102 ? 3.959 10.695 0.153 1 98 102 ASP A O 1
ATOM 799 N N . GLY A 1 103 ? 5.641 10.367 1.575 1 96.81 103 GLY A N 1
ATOM 800 C CA . GLY A 1 103 ? 6.066 9.125 0.95 1 96.81 103 GLY A CA 1
ATOM 801 C C . GLY A 1 103 ? 7.238 9.305 0.002 1 96.81 103 GLY A C 1
ATOM 802 O O . GLY A 1 103 ? 7.27 8.711 -1.075 1 96.81 103 GLY A O 1
ATOM 803 N N . THR A 1 104 ? 8.188 10.148 0.428 1 95.31 104 THR A N 1
ATOM 804 C CA . THR A 1 104 ? 9.359 10.438 -0.395 1 95.31 104 THR A CA 1
ATOM 805 C C . THR A 1 104 ? 10.141 9.164 -0.682 1 95.31 104 THR A C 1
ATOM 807 O O . THR A 1 104 ? 10.641 8.969 -1.793 1 95.31 104 THR A O 1
ATOM 810 N N . ASN A 1 105 ? 10.211 8.289 0.304 1 93.69 105 ASN A N 1
ATOM 811 C CA . ASN A 1 105 ? 10.891 7.02 0.092 1 93.69 105 ASN A CA 1
ATOM 812 C C . ASN A 1 105 ? 10.203 6.188 -0.986 1 93.69 105 ASN A C 1
ATOM 814 O O . ASN A 1 105 ? 10.875 5.566 -1.815 1 93.69 105 ASN A O 1
ATOM 818 N N . ASN A 1 106 ? 8.883 6.113 -0.931 1 96.62 106 ASN A N 1
ATOM 819 C CA . ASN A 1 106 ? 8.133 5.465 -2 1 96.62 106 ASN A CA 1
ATOM 820 C C . ASN A 1 106 ? 8.422 6.105 -3.355 1 96.62 106 ASN A C 1
ATOM 822 O O . ASN A 1 106 ? 8.711 5.406 -4.328 1 96.62 106 ASN A O 1
ATOM 826 N N . PHE A 1 107 ? 8.414 7.422 -3.371 1 96.75 107 PHE A N 1
ATOM 827 C CA . PHE A 1 107 ? 8.625 8.203 -4.586 1 96.75 107 PHE A CA 1
ATOM 828 C C . PHE A 1 107 ? 9.984 7.879 -5.207 1 96.75 107 PHE A C 1
ATOM 830 O O . PHE A 1 107 ? 10.07 7.598 -6.406 1 96.75 107 PHE A O 1
ATOM 837 N N . ILE A 1 108 ? 10.977 7.855 -4.387 1 92.88 108 ILE A N 1
ATOM 838 C CA . ILE A 1 108 ? 12.352 7.625 -4.809 1 92.88 108 ILE A CA 1
ATOM 839 C C . ILE A 1 108 ? 12.492 6.215 -5.371 1 92.88 108 ILE A C 1
ATOM 841 O O . ILE A 1 108 ? 13.227 5.996 -6.34 1 92.88 108 ILE A O 1
ATOM 845 N N . ASN A 1 109 ? 11.727 5.27 -4.871 1 93.06 109 ASN A N 1
ATOM 846 C CA . ASN A 1 109 ? 11.883 3.869 -5.246 1 93.06 109 ASN A CA 1
ATOM 847 C C . ASN A 1 109 ? 10.883 3.463 -6.328 1 93.06 109 ASN A C 1
ATOM 849 O O . ASN A 1 109 ? 10.828 2.297 -6.723 1 93.06 109 ASN A O 1
ATOM 853 N N . GLY A 1 110 ? 10.078 4.379 -6.75 1 93.69 110 GLY A N 1
ATOM 854 C CA . GLY A 1 110 ? 9.141 4.109 -7.828 1 93.69 110 GLY A CA 1
ATOM 855 C C . GLY A 1 110 ? 7.863 3.443 -7.355 1 93.69 110 GLY A C 1
ATOM 856 O O . GLY A 1 110 ? 7.109 2.896 -8.164 1 93.69 110 GLY A O 1
ATOM 857 N N . LEU A 1 111 ? 7.645 3.375 -6.066 1 96 111 LEU A N 1
ATOM 858 C CA . LEU A 1 111 ? 6.371 2.91 -5.535 1 96 111 LEU A CA 1
ATOM 859 C C . LEU A 1 111 ? 5.277 3.951 -5.75 1 96 111 LEU A C 1
ATOM 861 O O . LEU A 1 111 ? 5.438 5.113 -5.363 1 96 111 LEU A O 1
ATOM 865 N N . PRO A 1 112 ? 4.211 3.59 -6.414 1 96.31 112 PRO A N 1
ATOM 866 C CA . PRO A 1 112 ? 3.201 4.578 -6.789 1 96.31 112 PRO A CA 1
ATOM 867 C C . PRO A 1 112 ? 2.229 4.891 -5.652 1 96.31 112 PRO A C 1
ATOM 869 O O . PRO A 1 112 ? 1.012 4.844 -5.848 1 96.31 112 PRO A O 1
ATOM 872 N N . HIS A 1 113 ? 2.732 5.223 -4.504 1 98 113 HIS A N 1
ATOM 873 C CA . HIS A 1 113 ? 1.938 5.531 -3.32 1 98 113 HIS A CA 1
ATOM 874 C C . HIS A 1 113 ? 2.541 6.695 -2.543 1 98 113 HIS A C 1
ATOM 876 O O . HIS A 1 113 ? 3.295 6.488 -1.589 1 98 113 HIS A O 1
ATOM 882 N N . PHE A 1 114 ? 2.242 7.883 -2.969 1 98.19 114 PHE A N 1
ATOM 883 C CA . PHE A 1 114 ? 2.662 9.141 -2.361 1 98.19 114 PHE A CA 1
ATOM 884 C C . PHE A 1 114 ? 1.638 10.234 -2.629 1 98.19 114 PHE A C 1
ATOM 886 O O . PHE A 1 114 ? 0.754 10.078 -3.473 1 98.19 114 PHE A O 1
ATOM 893 N N . ALA A 1 115 ? 1.779 11.312 -1.857 1 98.81 115 ALA A N 1
ATOM 894 C CA . ALA A 1 115 ? 0.769 12.359 -2.002 1 98.81 115 ALA A CA 1
ATOM 895 C C . ALA A 1 115 ? 1.351 13.734 -1.681 1 98.81 115 ALA A C 1
ATOM 897 O O . ALA A 1 115 ? 2.424 13.836 -1.081 1 98.81 115 ALA A O 1
ATOM 898 N N . LEU A 1 116 ? 0.716 14.734 -2.178 1 98.94 116 LEU A N 1
ATOM 899 C CA . LEU A 1 116 ? 0.923 16.125 -1.77 1 98.94 116 LEU A CA 1
ATOM 900 C C . LEU A 1 116 ? -0.167 16.578 -0.803 1 98.94 116 LEU A C 1
ATOM 902 O O . LEU A 1 116 ? -1.344 16.266 -1 1 98.94 116 LEU A O 1
ATOM 906 N N . SER A 1 117 ? 0.228 17.281 0.238 1 98.94 117 SER A N 1
ATOM 907 C CA . SER A 1 117 ? -0.72 17.641 1.287 1 98.94 117 SER A CA 1
ATOM 908 C C . SER A 1 117 ? -0.59 19.125 1.666 1 98.94 117 SER A C 1
ATOM 910 O O . SER A 1 117 ? 0.517 19.609 1.891 1 98.94 117 SER A O 1
ATOM 912 N N . VAL A 1 118 ? -1.722 19.828 1.725 1 98.94 118 VAL A N 1
ATOM 913 C CA . VAL A 1 118 ? -1.76 21.219 2.121 1 98.94 118 VAL A CA 1
ATOM 914 C C . VAL A 1 118 ? -2.934 21.469 3.068 1 98.94 118 VAL A C 1
ATOM 916 O O . VAL A 1 118 ? -4.051 21.016 2.809 1 98.94 118 VAL A O 1
ATOM 919 N N . ALA A 1 119 ? -2.654 22.188 4.102 1 98.94 119 ALA A N 1
ATOM 920 C CA . ALA A 1 119 ? -3.689 22.594 5.047 1 98.94 119 ALA A CA 1
ATOM 921 C C . ALA A 1 119 ? -3.594 24.094 5.344 1 98.94 119 ALA A C 1
ATOM 923 O O . ALA A 1 119 ? -2.494 24.641 5.434 1 98.94 119 ALA A O 1
ATOM 924 N N . TYR A 1 120 ? -4.73 24.719 5.453 1 98.88 120 TYR A N 1
ATOM 925 C CA . TYR A 1 120 ? -4.82 26.047 6.039 1 98.88 120 TYR A CA 1
ATOM 926 C C . TYR A 1 120 ? -5.242 25.969 7.5 1 98.88 120 TYR A C 1
ATOM 928 O O . TYR A 1 120 ? -6.324 25.469 7.816 1 98.88 120 TYR A O 1
ATOM 936 N N . ILE A 1 121 ? -4.371 26.531 8.375 1 98.62 121 ILE A N 1
ATOM 937 C CA . ILE A 1 121 ? -4.598 26.469 9.812 1 98.62 121 ILE A CA 1
ATOM 938 C C . ILE A 1 121 ? -4.992 27.844 10.344 1 98.62 121 ILE A C 1
ATOM 940 O O . ILE A 1 121 ? -4.391 28.844 9.969 1 98.62 121 ILE A O 1
ATOM 944 N N . ARG A 1 122 ? -5.941 27.828 11.141 1 97.88 122 ARG A N 1
ATOM 945 C CA . ARG A 1 122 ? -6.355 28.969 11.945 1 97.88 122 ARG A CA 1
ATOM 946 C C . ARG A 1 122 ? -6.832 28.531 13.328 1 97.88 122 ARG A C 1
ATOM 948 O O . ARG A 1 122 ? -7.48 27.484 13.461 1 97.88 122 ARG A O 1
ATOM 955 N N . HIS A 1 123 ? -6.473 29.328 14.375 1 95.81 123 HIS A N 1
ATOM 956 C CA . HIS A 1 123 ? -6.777 28.984 15.766 1 95.81 123 HIS A CA 1
ATOM 957 C C . HIS A 1 123 ? -6.25 27.609 16.125 1 95.81 123 HIS A C 1
ATOM 959 O O . HIS A 1 123 ? -6.938 26.828 16.797 1 95.81 123 HIS A O 1
ATOM 965 N N . GLY A 1 124 ? -5.215 27.203 15.484 1 95.69 124 GLY A N 1
ATOM 966 C CA . GLY A 1 124 ? -4.496 25.984 15.82 1 95.69 124 GLY A CA 1
ATOM 967 C C . GLY A 1 124 ? -5.094 24.75 15.18 1 95.69 124 GLY A C 1
ATOM 968 O O . GLY A 1 124 ? -4.645 23.625 15.445 1 95.69 124 GLY A O 1
ATOM 969 N N . ARG A 1 125 ? -6.125 24.984 14.289 1 96.88 125 ARG A N 1
ATOM 970 C CA . ARG A 1 125 ? -6.809 23.859 13.672 1 96.88 125 ARG A CA 1
ATOM 971 C C . ARG A 1 125 ? -6.91 24.047 12.156 1 96.88 125 ARG A C 1
ATOM 973 O O . ARG A 1 125 ? -7.094 25.172 11.68 1 96.88 125 ARG A O 1
ATOM 980 N N . ALA A 1 126 ? -6.809 22.953 11.484 1 98.5 126 ALA A N 1
ATOM 981 C CA . ALA A 1 126 ? -6.984 23.031 10.031 1 98.5 126 ALA A CA 1
ATOM 982 C C . ALA A 1 126 ? -8.406 23.453 9.68 1 98.5 126 ALA A C 1
ATOM 984 O O . ALA A 1 126 ? -9.375 22.922 10.227 1 98.5 126 ALA A O 1
ATOM 985 N N . GLN A 1 127 ? -8.516 24.438 8.797 1 98.56 127 GLN A N 1
ATOM 986 C CA . GLN A 1 127 ? -9.797 24.938 8.312 1 98.56 127 GLN A CA 1
ATOM 987 C C . GLN A 1 127 ? -10.086 24.438 6.898 1 98.56 127 GLN A C 1
ATOM 989 O O . GLN A 1 127 ? -11.242 24.234 6.531 1 98.56 127 GLN A O 1
ATOM 994 N N . LEU A 1 128 ? -9.086 24.359 6.094 1 98.75 128 LEU A N 1
ATOM 995 C CA . LEU A 1 128 ? -9.102 23.781 4.754 1 98.75 128 LEU A CA 1
ATOM 996 C C . LEU A 1 128 ? -8 22.734 4.598 1 98.75 128 LEU A C 1
ATOM 998 O O . LEU A 1 128 ? -6.922 22.875 5.18 1 98.75 128 LEU A O 1
ATOM 1002 N N . GLY A 1 129 ? -8.281 21.719 3.857 1 98.88 129 GLY A N 1
ATOM 1003 C CA . GLY A 1 129 ? -7.285 20.688 3.574 1 98.88 129 GLY A CA 1
ATOM 1004 C C . GLY A 1 129 ? -7.469 20.031 2.217 1 98.88 129 GLY A C 1
ATOM 1005 O O . GLY A 1 129 ? -8.602 19.828 1.776 1 98.88 129 GLY A O 1
ATOM 1006 N N . ALA A 1 130 ? -6.359 19.75 1.562 1 98.94 130 ALA A N 1
ATOM 1007 C CA . ALA A 1 130 ? -6.332 19.016 0.302 1 98.94 130 ALA A CA 1
ATOM 1008 C C . ALA A 1 130 ? -5.148 18.047 0.259 1 98.94 130 ALA A C 1
ATOM 1010 O O . ALA A 1 130 ? -4.023 18.422 0.603 1 98.94 130 ALA A O 1
ATOM 1011 N N . ILE A 1 131 ? -5.453 16.859 -0.028 1 98.94 131 ILE A N 1
ATOM 1012 C CA . ILE A 1 131 ? -4.441 15.836 -0.258 1 98.94 131 ILE A CA 1
ATOM 1013 C C . ILE A 1 131 ? -4.664 15.195 -1.625 1 98.94 131 ILE A C 1
ATOM 1015 O O . ILE A 1 131 ? -5.766 14.734 -1.93 1 98.94 131 ILE A O 1
ATOM 1019 N N . PHE A 1 132 ? -3.607 15.188 -2.428 1 98.94 132 PHE A N 1
ATOM 1020 C CA . PHE A 1 132 ? -3.732 14.656 -3.781 1 98.94 132 PHE A CA 1
ATOM 1021 C C . PHE A 1 132 ? -2.803 13.469 -3.99 1 98.94 132 PHE A C 1
ATOM 1023 O O . PHE A 1 132 ? -1.601 13.562 -3.732 1 98.94 132 PHE A O 1
ATOM 1030 N N . HIS A 1 133 ? -3.408 12.367 -4.312 1 98.75 133 HIS A N 1
ATOM 1031 C CA . HIS A 1 133 ? -2.705 11.164 -4.75 1 98.75 133 HIS A CA 1
ATOM 1032 C C . HIS A 1 133 ? -2.566 11.133 -6.27 1 98.75 133 HIS A C 1
ATOM 1034 O O . HIS A 1 133 ? -3.432 10.594 -6.965 1 98.75 133 HIS A O 1
ATOM 1040 N N . PRO A 1 134 ? -1.426 11.562 -6.82 1 98.38 134 PRO A N 1
ATOM 1041 C CA . PRO A 1 134 ? -1.338 11.758 -8.266 1 98.38 134 PRO A CA 1
ATOM 1042 C C . PRO A 1 134 ? -1.416 10.453 -9.047 1 98.38 134 PRO A C 1
ATOM 1044 O O . PRO A 1 134 ? -1.997 10.406 -10.133 1 98.38 134 PRO A O 1
ATOM 1047 N N . MET A 1 135 ? -0.906 9.383 -8.492 1 97 135 MET A N 1
ATOM 1048 C CA . MET A 1 135 ? -0.882 8.109 -9.211 1 97 135 MET A CA 1
ATOM 1049 C C . MET A 1 135 ? -2.293 7.562 -9.391 1 97 135 MET A C 1
ATOM 1051 O O . MET A 1 135 ? -2.592 6.934 -10.406 1 97 135 MET A O 1
ATOM 1055 N N . MET A 1 136 ? -3.121 7.824 -8.445 1 96.94 136 MET A N 1
ATOM 1056 C CA . MET A 1 136 ? -4.496 7.332 -8.484 1 96.94 136 MET A CA 1
ATOM 1057 C C . MET A 1 136 ? -5.449 8.422 -8.969 1 96.94 136 MET A C 1
ATOM 1059 O O . MET A 1 136 ? -6.641 8.164 -9.164 1 96.94 136 MET A O 1
ATOM 1063 N N . GLN A 1 137 ? -4.926 9.617 -9.133 1 97.75 137 GLN A N 1
ATOM 1064 C CA . GLN A 1 137 ? -5.75 10.773 -9.477 1 97.75 137 GLN A CA 1
ATOM 1065 C C . GLN A 1 137 ? -6.895 10.953 -8.484 1 97.75 137 GLN A C 1
ATOM 1067 O O . GLN A 1 137 ? -8.047 11.141 -8.883 1 97.75 137 GLN A O 1
ATOM 1072 N N . GLU A 1 138 ? -6.578 10.859 -7.258 1 98.5 138 GLU A N 1
ATOM 1073 C CA . GLU A 1 138 ? -7.543 11.031 -6.176 1 98.5 138 GLU A CA 1
ATOM 1074 C C . GLU A 1 138 ? -7.285 12.328 -5.41 1 98.5 138 GLU A C 1
ATOM 1076 O O . GLU A 1 138 ? -6.188 12.539 -4.895 1 98.5 138 GLU A O 1
ATOM 1081 N N . MET A 1 139 ? -8.273 13.211 -5.387 1 98.94 139 MET A N 1
ATOM 1082 C CA . MET A 1 139 ? -8.227 14.461 -4.633 1 98.94 139 MET A CA 1
ATOM 1083 C C . MET A 1 139 ? -9.141 14.398 -3.414 1 98.94 139 MET A C 1
ATOM 1085 O O . MET A 1 139 ? -10.367 14.359 -3.551 1 98.94 139 MET A O 1
ATOM 1089 N N . PHE A 1 140 ? -8.531 14.398 -2.203 1 98.94 140 PHE A N 1
ATOM 1090 C CA . PHE A 1 140 ? -9.266 14.477 -0.946 1 98.94 140 PHE A CA 1
ATOM 1091 C C . PHE A 1 140 ? -9.312 15.914 -0.437 1 98.94 140 PHE A C 1
ATOM 1093 O O . PHE A 1 140 ? -8.289 16.594 -0.396 1 98.94 140 PHE A O 1
ATOM 1100 N N . THR A 1 141 ? -10.484 16.375 -0.076 1 98.94 141 THR A N 1
ATOM 1101 C CA . THR A 1 141 ? -10.625 17.75 0.388 1 98.94 141 THR A CA 1
ATOM 1102 C C . THR A 1 141 ? -11.602 17.844 1.558 1 98.94 141 THR A C 1
ATOM 1104 O O . THR A 1 141 ? -12.453 16.969 1.721 1 98.94 141 THR A O 1
ATOM 1107 N N . ALA A 1 142 ? -11.414 18.844 2.352 1 98.81 142 ALA A N 1
ATOM 1108 C CA . ALA A 1 142 ? -12.383 19.156 3.4 1 98.81 142 ALA A CA 1
ATOM 1109 C C . ALA A 1 142 ? -12.289 20.625 3.812 1 98.81 142 ALA A C 1
ATOM 1111 O O . ALA A 1 142 ? -11.203 21.219 3.793 1 98.81 142 ALA A O 1
ATOM 1112 N N . GLU A 1 143 ? -13.375 21.156 4.109 1 98.56 143 GLU A N 1
ATOM 1113 C CA . GLU A 1 143 ? -13.547 22.406 4.848 1 98.56 143 GLU A CA 1
ATOM 1114 C C . GLU A 1 143 ? -14.195 22.156 6.207 1 98.56 143 GLU A C 1
ATOM 1116 O O . GLU A 1 143 ? -15.18 21.422 6.305 1 98.56 143 GLU A O 1
ATOM 1121 N N . ARG A 1 144 ? -13.617 22.781 7.23 1 98 144 ARG A N 1
ATOM 1122 C CA . ARG A 1 144 ? -14.125 22.547 8.578 1 98 144 ARG A CA 1
ATOM 1123 C C . ARG A 1 144 ? -15.625 22.844 8.656 1 98 144 ARG A C 1
ATOM 1125 O O . ARG A 1 144 ? -16.062 23.938 8.289 1 98 144 ARG A O 1
ATOM 1132 N N . GLY A 1 145 ? -16.359 21.859 9.07 1 97.56 145 GLY A N 1
ATOM 1133 C CA . GLY A 1 145 ? -17.797 22 9.281 1 97.56 145 GLY A CA 1
ATOM 1134 C C . GLY A 1 145 ? -18.609 21.719 8.039 1 97.56 145 GLY A C 1
ATOM 1135 O O . GLY A 1 145 ? -19.844 21.828 8.055 1 97.56 145 GLY A O 1
ATOM 1136 N N . HIS A 1 146 ? -17.984 21.25 6.961 1 97.69 146 HIS A N 1
ATOM 1137 C CA . HIS A 1 146 ? -18.734 21.141 5.715 1 97.69 146 HIS A CA 1
ATOM 1138 C C . HIS A 1 146 ? -18.469 19.797 5.047 1 97.69 146 HIS A C 1
ATOM 1140 O O . HIS A 1 146 ? -18.656 19.656 3.836 1 97.69 146 HIS A O 1
ATOM 1146 N N . GLY A 1 147 ? -17.969 18.828 5.75 1 98 147 GLY A N 1
ATOM 1147 C CA . GLY A 1 147 ? -17.812 17.469 5.234 1 98 147 GLY A CA 1
ATOM 1148 C C . GLY A 1 147 ? -16.516 17.281 4.449 1 98 147 GLY A C 1
ATOM 1149 O O . GLY A 1 147 ? -15.789 18.25 4.211 1 98 147 GLY A O 1
ATOM 1150 N N . ALA A 1 148 ? -16.188 16.109 4.113 1 98.69 148 ALA A N 1
ATOM 1151 C CA . ALA A 1 148 ? -15.023 15.727 3.314 1 98.69 148 ALA A CA 1
ATOM 1152 C C . ALA A 1 148 ? -15.453 15.094 1.994 1 98.69 148 ALA A C 1
ATOM 1154 O O . ALA A 1 148 ? -16.562 14.555 1.884 1 98.69 148 ALA A O 1
ATOM 1155 N N . HIS A 1 149 ? -14.594 15.156 0.988 1 98.75 149 HIS A N 1
ATOM 1156 C CA . HIS A 1 149 ? -14.914 14.641 -0.337 1 98.75 149 HIS A CA 1
ATOM 1157 C C . HIS A 1 149 ? -13.711 13.961 -0.977 1 98.75 149 HIS A C 1
ATOM 1159 O O . HIS A 1 149 ? -12.562 14.352 -0.724 1 98.75 149 HIS A O 1
ATOM 1165 N N . LEU A 1 150 ? -13.992 12.961 -1.73 1 98.62 150 LEU A N 1
ATOM 1166 C CA . LEU A 1 150 ? -13.055 12.375 -2.682 1 98.62 150 LEU A CA 1
ATOM 1167 C C . LEU A 1 150 ? -13.508 12.617 -4.117 1 98.62 150 LEU A C 1
ATOM 1169 O O . LEU A 1 150 ? -14.531 12.078 -4.543 1 98.62 150 LEU A O 1
ATOM 1173 N N . ASN A 1 151 ? -12.695 13.391 -4.773 1 98.25 151 ASN A N 1
ATOM 1174 C CA . ASN A 1 151 ? -13.07 13.75 -6.137 1 98.25 151 ASN A CA 1
ATOM 1175 C C . ASN A 1 151 ? -14.516 14.234 -6.211 1 98.25 151 ASN A C 1
ATOM 1177 O O . ASN A 1 151 ? -15.266 13.828 -7.098 1 98.25 151 ASN A O 1
ATOM 1181 N N . GLY A 1 152 ? -14.875 14.977 -5.262 1 96.88 152 GLY A N 1
ATOM 1182 C CA . GLY A 1 152 ? -16.203 15.586 -5.242 1 96.88 152 GLY A CA 1
ATOM 1183 C C . GLY A 1 152 ? -17.25 14.703 -4.598 1 96.88 152 GLY A C 1
ATOM 1184 O O . GLY A 1 152 ? -18.344 15.172 -4.262 1 96.88 152 GLY A O 1
ATOM 1185 N N . ARG A 1 153 ? -17.016 13.469 -4.371 1 97.06 153 ARG A N 1
ATOM 1186 C CA . ARG A 1 153 ? -17.938 12.547 -3.725 1 97.06 153 ARG A CA 1
ATOM 1187 C C . ARG A 1 153 ? -17.797 12.602 -2.207 1 97.06 153 ARG A C 1
ATOM 1189 O O . ARG A 1 153 ? -16.688 12.516 -1.679 1 97.06 153 ARG A O 1
ATOM 1196 N N . PRO A 1 154 ? -18.875 12.703 -1.496 1 98.06 154 PRO A N 1
ATOM 1197 C CA . PRO A 1 154 ? -18.797 12.789 -0.036 1 98.06 154 PRO A CA 1
ATOM 1198 C C . PRO A 1 154 ? -18.172 11.539 0.593 1 98.06 154 PRO A C 1
ATOM 1200 O O . PRO A 1 154 ? -18.391 10.43 0.11 1 98.06 154 PRO A O 1
ATOM 1203 N N . LEU A 1 155 ? -17.5 11.727 1.667 1 97.69 155 LEU A N 1
ATOM 1204 C CA . LEU A 1 155 ? -16.906 10.664 2.457 1 97.69 155 LEU A CA 1
ATOM 1205 C C . LEU A 1 155 ? -17.703 10.422 3.736 1 97.69 155 LEU A C 1
ATOM 1207 O O . LEU A 1 155 ? -18.344 11.328 4.25 1 97.69 155 LEU A O 1
ATOM 1211 N N . PRO A 1 156 ? -17.609 9.25 4.227 1 96.62 156 PRO A N 1
ATOM 1212 C CA . PRO A 1 156 ? -16.891 8.078 3.74 1 96.62 156 PRO A CA 1
ATOM 1213 C C . PRO A 1 156 ? -17.594 7.379 2.582 1 96.62 156 PRO A C 1
ATOM 1215 O O . PRO A 1 156 ? -18.812 7.52 2.424 1 96.62 156 PRO A O 1
ATOM 1218 N N . LEU A 1 157 ? -16.812 6.645 1.772 1 92.88 157 LEU A N 1
ATOM 1219 C CA . LEU A 1 157 ? -17.375 5.875 0.668 1 92.88 157 LEU A CA 1
ATOM 1220 C C . LEU A 1 157 ? -18.062 4.613 1.18 1 92.88 157 LEU A C 1
ATOM 1222 O O . LEU A 1 157 ? -19 4.113 0.553 1 92.88 157 LEU A O 1
ATOM 1226 N N . ARG A 1 158 ? -17.516 4.082 2.229 1 87.19 158 ARG A N 1
ATOM 1227 C CA . ARG A 1 158 ? -18.031 2.877 2.873 1 87.19 158 ARG A CA 1
ATOM 1228 C C . ARG A 1 158 ? -18.016 3.02 4.391 1 87.19 158 ARG A C 1
ATOM 1230 O O . ARG A 1 158 ? -17.094 3.605 4.957 1 87.19 158 ARG A O 1
ATOM 1237 N N . ASN A 1 159 ? -19.109 2.504 4.988 1 84.12 159 ASN A N 1
ATOM 1238 C CA . ASN A 1 159 ? -19.219 2.52 6.445 1 84.12 159 ASN A CA 1
ATOM 1239 C C . ASN A 1 159 ? -19.969 1.302 6.965 1 84.12 159 ASN A C 1
ATOM 1241 O O . ASN A 1 159 ? -21.062 1.436 7.523 1 84.12 159 ASN A O 1
ATOM 1245 N N . THR A 1 160 ? -19.391 0.167 6.789 1 81.88 160 THR A N 1
ATOM 1246 C CA . THR A 1 160 ? -20 -1.09 7.219 1 81.88 160 THR A CA 1
ATOM 1247 C C . THR A 1 160 ? -19.438 -1.519 8.578 1 81.88 160 THR A C 1
ATOM 1249 O O . THR A 1 160 ? -18.234 -1.506 8.789 1 81.88 160 THR A O 1
ATOM 1252 N N . PRO A 1 161 ? -20.375 -1.83 9.438 1 87.75 161 PRO A N 1
ATOM 1253 C CA . PRO A 1 161 ? -19.891 -2.316 10.734 1 87.75 161 PRO A CA 1
ATOM 1254 C C . PRO A 1 161 ? -19.016 -3.555 10.609 1 87.75 161 PRO A C 1
ATOM 1256 O O . PRO A 1 161 ? -19.281 -4.426 9.773 1 87.75 161 PRO A O 1
ATOM 1259 N N . LYS A 1 162 ? -17.938 -3.539 11.352 1 90.69 162 LYS A N 1
ATOM 1260 C CA . LYS A 1 162 ?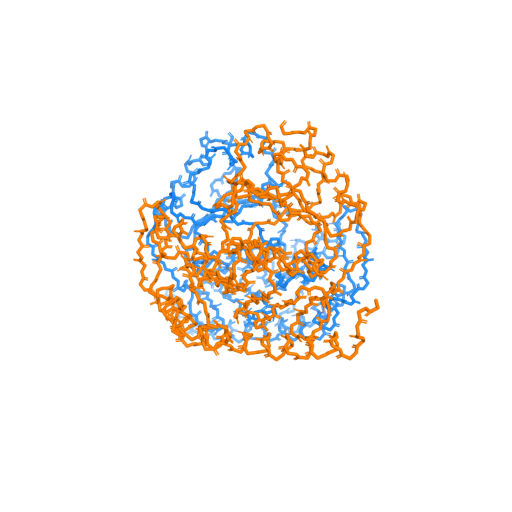 -17 -4.664 11.375 1 90.69 162 LYS A CA 1
ATOM 1261 C C . LYS A 1 162 ? -16.594 -5.02 12.805 1 90.69 162 LYS A C 1
ATOM 1263 O O . LYS A 1 162 ? -16.625 -4.164 13.688 1 90.69 162 LYS A O 1
ATOM 1268 N N . LYS A 1 163 ? -16.328 -6.324 12.961 1 92.56 163 LYS A N 1
ATOM 1269 C CA . LYS A 1 163 ? -15.641 -6.742 14.188 1 92.56 163 LYS A CA 1
ATOM 1270 C C . LYS A 1 163 ? -14.148 -6.434 14.109 1 92.56 163 LYS A C 1
ATOM 1272 O O . LYS A 1 163 ? -13.586 -6.309 13.023 1 92.56 163 LYS A O 1
ATOM 1277 N N . LEU A 1 164 ? -13.57 -6.301 15.25 1 94.88 164 LEU A N 1
ATOM 1278 C CA . LEU A 1 164 ? -12.148 -5.965 15.32 1 94.88 164 LEU A CA 1
ATOM 1279 C C . LEU A 1 164 ? -11.312 -6.949 14.516 1 94.88 164 LEU A C 1
ATOM 1281 O O . LEU A 1 164 ? -10.453 -6.539 13.727 1 94.88 164 LEU A O 1
ATOM 1285 N N . HIS A 1 165 ? -11.648 -8.227 14.594 1 92.56 165 HIS A N 1
ATOM 1286 C CA . HIS A 1 165 ? -10.82 -9.258 13.969 1 92.56 165 HIS A CA 1
ATOM 1287 C C . HIS A 1 165 ? -11.039 -9.305 12.461 1 92.56 165 HIS A C 1
ATOM 1289 O O . HIS A 1 165 ? -10.328 -10.016 11.75 1 92.56 165 HIS A O 1
ATOM 1295 N N . GLU A 1 166 ? -11.914 -8.484 11.945 1 91.88 166 GLU A N 1
ATOM 1296 C CA . GLU A 1 166 ? -12.188 -8.391 10.516 1 91.88 166 GLU A CA 1
ATOM 1297 C C . GLU A 1 166 ? -11.656 -7.082 9.938 1 91.88 166 GLU A C 1
ATOM 1299 O O . GLU A 1 166 ? -11.688 -6.875 8.719 1 91.88 166 GLU A O 1
ATOM 1304 N N . SER A 1 167 ? -11.133 -6.23 10.781 1 94.94 167 SER A N 1
ATOM 1305 C CA . SER A 1 167 ? -10.789 -4.863 10.406 1 94.94 167 SER A CA 1
ATOM 1306 C C . SER A 1 167 ? -9.422 -4.805 9.734 1 94.94 167 SER A C 1
ATOM 1308 O O . SER A 1 167 ? -8.578 -5.684 9.945 1 94.94 167 SER A O 1
ATOM 1310 N N . ILE A 1 168 ? -9.289 -3.836 8.922 1 95.56 168 ILE A N 1
ATOM 1311 C CA . ILE A 1 168 ? -7.996 -3.477 8.359 1 95.56 168 ILE A CA 1
ATOM 1312 C C . ILE A 1 168 ? -7.41 -2.293 9.125 1 95.56 168 ILE A C 1
ATOM 1314 O O . ILE A 1 168 ? -8.055 -1.255 9.273 1 95.56 168 ILE A O 1
ATOM 1318 N N . ALA A 1 169 ? -6.207 -2.469 9.625 1 97.06 169 ALA A N 1
ATOM 1319 C CA . ALA A 1 169 ? -5.559 -1.426 10.414 1 97.06 169 ALA A CA 1
ATOM 1320 C C . ALA A 1 169 ? -4.309 -0.903 9.703 1 97.06 169 ALA A C 1
ATOM 1322 O O . ALA A 1 169 ? -3.438 -1.683 9.312 1 97.06 169 ALA A O 1
ATOM 1323 N N . GLY A 1 170 ? -4.312 0.415 9.422 1 96.88 170 GLY A N 1
ATOM 1324 C CA . GLY A 1 170 ? -3.049 1.042 9.07 1 96.88 170 GLY A CA 1
ATOM 1325 C C . GLY A 1 170 ? -2.15 1.284 10.266 1 96.88 170 GLY A C 1
ATOM 1326 O O . GLY A 1 170 ? -2.516 2.023 11.18 1 96.88 170 GLY A O 1
ATOM 1327 N N . VAL A 1 171 ? -0.99 0.621 10.297 1 94.44 171 VAL A N 1
ATOM 1328 C CA . VAL A 1 171 ? -0.095 0.728 11.445 1 94.44 171 VAL A CA 1
ATOM 1329 C C . VAL A 1 171 ? 1.343 0.905 10.961 1 94.44 171 VAL A C 1
ATOM 1331 O O . VAL A 1 171 ? 1.819 0.144 10.117 1 94.44 171 VAL A O 1
ATOM 1334 N N . GLU A 1 172 ? 1.966 1.859 11.5 1 88.62 172 GLU A N 1
ATOM 1335 C CA . GLU A 1 172 ? 3.408 2.002 11.328 1 88.62 172 GLU A CA 1
ATOM 1336 C C . GLU A 1 172 ? 4.152 1.66 12.617 1 88.62 172 GLU A C 1
ATOM 1338 O O . GLU A 1 172 ? 4.414 2.537 13.438 1 88.62 172 GLU A O 1
ATOM 1343 N N . VAL A 1 173 ? 4.582 0.479 12.695 1 83.75 173 VAL A N 1
ATOM 1344 C CA . VAL A 1 173 ? 5.137 -0.05 13.938 1 83.75 173 VAL A CA 1
ATOM 1345 C C . VAL A 1 173 ? 6.461 0.644 14.242 1 83.75 173 VAL A C 1
ATOM 1347 O O . VAL A 1 173 ? 6.793 0.872 15.414 1 83.75 173 VAL A O 1
ATOM 1350 N N . LYS A 1 174 ? 7.168 1.016 13.211 1 82.25 174 LYS A N 1
ATOM 1351 C CA . LYS A 1 174 ? 8.484 1.634 13.328 1 82.25 174 LYS A CA 1
ATOM 1352 C C . LYS A 1 174 ? 8.43 2.859 14.242 1 82.25 174 LYS A C 1
ATOM 1354 O O . LYS A 1 174 ? 9.414 3.174 14.922 1 82.25 174 LYS A O 1
ATOM 1359 N N . TYR A 1 175 ? 7.32 3.457 14.375 1 85.75 175 TYR A N 1
ATOM 1360 C CA . TYR A 1 175 ? 7.25 4.734 15.07 1 85.75 175 TYR A CA 1
ATOM 1361 C C . TYR A 1 175 ? 6.629 4.57 16.453 1 85.75 175 TYR A C 1
ATOM 1363 O O . TYR A 1 175 ? 6.48 5.543 17.203 1 85.75 175 TYR A O 1
ATOM 1371 N N . LEU A 1 176 ? 6.312 3.301 16.734 1 88.12 176 LEU A N 1
ATOM 1372 C CA . LEU A 1 176 ? 5.805 3.068 18.078 1 88.12 176 LEU A CA 1
ATOM 1373 C C . LEU A 1 176 ? 6.938 3.104 19.109 1 88.12 176 LEU A C 1
ATOM 1375 O O . LEU A 1 176 ? 7.926 2.383 18.969 1 88.12 176 LEU A O 1
ATOM 1379 N N . ARG A 1 177 ? 6.906 3.934 20.031 1 80.75 177 ARG A N 1
ATOM 1380 C CA . ARG A 1 177 ? 7.984 4.195 20.969 1 80.75 177 ARG A CA 1
ATOM 1381 C C . ARG A 1 177 ? 8.008 3.141 22.078 1 80.75 177 ARG A C 1
ATOM 1383 O O . ARG A 1 177 ? 9.07 2.846 22.641 1 80.75 177 ARG A O 1
ATOM 1390 N N . SER A 1 178 ? 6.863 2.643 22.391 1 82.06 178 SER A N 1
ATOM 1391 C CA . SER A 1 178 ? 6.781 1.605 23.406 1 82.06 178 SER A CA 1
ATOM 1392 C C . SER A 1 178 ? 7.137 0.237 22.844 1 82.06 178 SER A C 1
ATOM 1394 O O . SER A 1 178 ? 6.441 -0.278 21.969 1 82.06 178 SER A O 1
ATOM 1396 N N . GLY A 1 179 ? 8.18 -0.328 23.391 1 81.88 179 GLY A N 1
ATOM 1397 C CA . GLY A 1 179 ? 8.539 -1.681 22.984 1 81.88 179 GLY A CA 1
ATOM 1398 C C . GLY A 1 179 ? 7.449 -2.695 23.281 1 81.88 179 GLY A C 1
ATOM 1399 O O . GLY A 1 179 ? 7.238 -3.631 22.5 1 81.88 179 GLY A O 1
ATOM 1400 N N . LYS A 1 180 ? 6.789 -2.41 24.328 1 86.75 180 LYS A N 1
ATOM 1401 C CA . LYS A 1 180 ? 5.699 -3.303 24.703 1 86.75 180 LYS A CA 1
ATOM 1402 C C . LYS A 1 180 ? 4.586 -3.279 23.656 1 86.75 180 LYS A C 1
ATOM 1404 O O . LYS A 1 180 ? 4.148 -4.332 23.188 1 86.75 180 LYS A O 1
ATOM 1409 N N . LEU A 1 181 ? 4.133 -2.115 23.281 1 90.75 181 LEU A N 1
ATOM 1410 C CA . LEU A 1 181 ? 3.057 -1.995 22.312 1 90.75 181 LEU A CA 1
ATOM 1411 C C . LEU A 1 181 ? 3.484 -2.559 20.953 1 90.75 181 LEU A C 1
ATOM 1413 O O . LEU A 1 181 ? 2.717 -3.271 20.297 1 90.75 181 LEU A O 1
ATOM 1417 N N . ALA A 1 182 ? 4.66 -2.217 20.594 1 87.12 182 ALA A N 1
ATOM 1418 C CA . ALA A 1 182 ? 5.184 -2.721 19.328 1 87.12 182 ALA A CA 1
ATOM 1419 C C . ALA A 1 182 ? 5.184 -4.246 19.312 1 87.12 182 ALA A C 1
ATOM 1421 O O . ALA A 1 182 ? 4.762 -4.859 18.328 1 87.12 182 ALA A O 1
ATOM 1422 N N . SER A 1 183 ? 5.617 -4.82 20.359 1 83.69 183 SER A N 1
ATOM 1423 C CA . SER A 1 183 ? 5.664 -6.277 20.453 1 83.69 183 SER A CA 1
ATOM 1424 C C . SER A 1 183 ? 4.262 -6.875 20.438 1 83.69 183 SER A C 1
ATOM 1426 O O . SER A 1 183 ? 4.012 -7.871 19.766 1 83.69 183 SER A O 1
ATOM 1428 N N . ARG A 1 184 ? 3.367 -6.285 21.125 1 86.06 184 ARG A N 1
ATOM 1429 C CA . ARG A 1 184 ? 2 -6.789 21.203 1 86.06 184 ARG A CA 1
ATOM 1430 C C . ARG A 1 184 ? 1.286 -6.66 19.859 1 86.06 184 ARG A C 1
ATOM 1432 O O . ARG A 1 184 ? 0.456 -7.504 19.516 1 86.06 184 ARG A O 1
ATOM 1439 N N . MET A 1 185 ? 1.603 -5.621 19.156 1 85.69 185 MET A N 1
ATOM 1440 C CA . MET A 1 185 ? 1.015 -5.406 17.828 1 85.69 185 MET A CA 1
ATOM 1441 C C . MET A 1 185 ? 1.358 -6.555 16.891 1 85.69 185 MET A C 1
ATOM 1443 O O . MET A 1 185 ? 0.559 -6.914 16.031 1 85.69 185 MET A O 1
ATOM 1447 N N . GLN A 1 186 ? 2.387 -7.164 17.109 1 76.25 186 GLN A N 1
ATOM 1448 C CA . GLN A 1 186 ? 2.842 -8.227 16.219 1 76.25 186 GLN A CA 1
ATOM 1449 C C . GLN A 1 186 ? 2.305 -9.586 16.672 1 76.25 186 GLN A C 1
ATOM 1451 O O . GLN A 1 186 ? 2.08 -10.477 15.852 1 76.25 186 GLN A O 1
ATOM 1456 N N . THR A 1 187 ? 2.086 -9.719 17.953 1 77.5 187 THR A N 1
ATOM 1457 C CA . THR A 1 187 ? 1.811 -11.055 18.469 1 77.5 187 THR A CA 1
ATOM 1458 C C . THR A 1 187 ? 0.334 -11.203 18.828 1 77.5 187 THR A C 1
ATOM 1460 O O . THR A 1 187 ? -0.213 -12.305 18.781 1 77.5 187 THR A O 1
ATOM 1463 N N . LEU A 1 188 ? -0.297 -10.094 19.156 1 79.12 188 LEU A N 1
ATOM 1464 C CA . LEU A 1 188 ? -1.622 -10.211 19.75 1 79.12 188 LEU A CA 1
ATOM 1465 C C . LEU A 1 188 ? -2.588 -9.203 19.141 1 79.12 188 LEU A C 1
ATOM 1467 O O . LEU A 1 188 ? -3.656 -8.938 19.688 1 79.12 188 LEU A O 1
ATOM 1471 N N . HIS A 1 189 ? -2.145 -8.695 18.062 1 83.81 189 HIS A N 1
ATOM 1472 C CA . HIS A 1 189 ? -3.029 -7.656 17.547 1 83.81 189 HIS A CA 1
ATOM 1473 C C . HIS A 1 189 ? -4.441 -8.195 17.328 1 83.81 189 HIS A C 1
ATOM 1475 O O . HIS A 1 189 ? -4.617 -9.359 16.969 1 83.81 189 HIS A O 1
ATOM 1481 N N . PRO A 1 190 ? -5.414 -7.273 17.531 1 90.94 190 PRO A N 1
ATOM 1482 C CA . PRO A 1 190 ? -6.809 -7.715 17.531 1 90.94 190 PRO A CA 1
ATOM 1483 C C . PRO A 1 190 ? -7.484 -7.547 16.172 1 90.94 190 PRO A C 1
ATOM 1485 O O . PRO A 1 190 ? -8.688 -7.797 16.047 1 90.94 190 PRO A O 1
ATOM 1488 N N . PHE A 1 191 ? -6.77 -7.039 15.188 1 92.94 191 PHE A N 1
ATOM 1489 C CA . PHE A 1 191 ? -7.383 -6.766 13.891 1 92.94 191 PHE A CA 1
ATOM 1490 C C . PHE A 1 191 ? -7.105 -7.898 12.914 1 92.94 191 PHE A C 1
ATOM 1492 O O . PHE A 1 191 ? -6.375 -8.836 13.227 1 92.94 191 PHE A O 1
ATOM 1499 N N . GLY A 1 192 ? -7.805 -7.82 11.812 1 91.25 192 GLY A N 1
ATOM 1500 C CA . GLY A 1 192 ? -7.723 -8.883 10.828 1 91.25 192 GLY A CA 1
ATOM 1501 C C . GLY A 1 192 ? -6.48 -8.797 9.961 1 91.25 192 GLY A C 1
ATOM 1502 O O . GLY A 1 192 ? -5.812 -9.805 9.727 1 91.25 192 GLY A O 1
ATOM 1503 N N . SER A 1 193 ? -6.246 -7.566 9.438 1 93.06 193 SER A N 1
ATOM 1504 C CA . SER A 1 193 ? -5.105 -7.359 8.555 1 93.06 193 SER A CA 1
ATOM 1505 C C . SER A 1 193 ? -4.434 -6.02 8.828 1 93.06 193 SER A C 1
ATOM 1507 O O . SER A 1 193 ? -5.094 -5.055 9.211 1 93.06 193 SER A O 1
ATOM 1509 N N . GLN A 1 194 ? -3.115 -6.035 8.648 1 94.06 194 GLN A N 1
ATOM 1510 C CA . GLN A 1 194 ? -2.324 -4.824 8.828 1 94.06 194 GLN A CA 1
ATOM 1511 C C . GLN A 1 194 ? -1.836 -4.281 7.484 1 94.06 194 GLN A C 1
ATOM 1513 O O . GLN A 1 194 ? -1.452 -5.051 6.602 1 94.06 194 GLN A O 1
ATOM 1518 N N . ARG A 1 195 ? -1.89 -2.99 7.355 1 96.88 195 ARG A N 1
ATOM 1519 C CA . ARG A 1 195 ? -1.303 -2.314 6.207 1 96.88 195 ARG A CA 1
ATOM 1520 C C . ARG A 1 195 ? -0.265 -1.285 6.645 1 96.88 195 ARG A C 1
ATOM 1522 O O . ARG A 1 195 ? -0.465 -0.578 7.633 1 96.88 195 ARG A O 1
ATOM 1529 N N . SER A 1 196 ? 0.831 -1.274 6.008 1 95.94 196 SER A N 1
ATOM 1530 C CA . SER A 1 196 ? 1.896 -0.278 6.059 1 95.94 196 SER A CA 1
ATOM 1531 C C . SER A 1 196 ? 2.342 0.129 4.66 1 95.94 196 SER A C 1
ATOM 1533 O O . SER A 1 196 ? 3.162 -0.552 4.039 1 95.94 196 SER A O 1
ATOM 1535 N N . MET A 1 197 ? 1.831 1.311 4.242 1 97 197 MET A N 1
ATOM 1536 C CA . MET A 1 197 ? 1.994 1.635 2.83 1 97 197 MET A CA 1
ATOM 1537 C C . MET A 1 197 ? 3.012 2.754 2.641 1 97 197 MET A C 1
ATOM 1539 O O . MET A 1 197 ? 3.488 2.984 1.528 1 97 197 MET A O 1
ATOM 1543 N N . GLY A 1 198 ? 3.318 3.51 3.652 1 96.56 198 GLY A N 1
ATOM 1544 C CA . GLY A 1 198 ? 4.488 4.371 3.594 1 96.56 198 GLY A CA 1
ATOM 1545 C C . GLY A 1 198 ? 4.148 5.824 3.322 1 96.56 198 GLY A C 1
ATOM 1546 O O . GLY A 1 198 ? 5.012 6.605 2.916 1 96.56 198 GLY A O 1
ATOM 1547 N N . ALA A 1 199 ? 2.869 6.195 3.48 1 97.94 199 ALA A N 1
ATOM 1548 C CA . ALA A 1 199 ? 2.441 7.586 3.346 1 97.94 199 ALA A CA 1
ATOM 1549 C C . ALA A 1 199 ? 1.337 7.918 4.344 1 97.94 199 ALA A C 1
ATOM 1551 O O . ALA A 1 199 ? 0.182 7.531 4.156 1 97.94 199 ALA A O 1
ATOM 1552 N N . SER A 1 200 ? 1.702 8.727 5.352 1 97.88 200 SER A N 1
ATOM 1553 C CA . SER A 1 200 ? 0.794 9.023 6.457 1 97.88 200 SER A CA 1
ATOM 1554 C C . SER A 1 200 ? -0.426 9.805 5.973 1 97.88 200 SER A C 1
ATOM 1556 O O . SER A 1 200 ? -1.542 9.57 6.441 1 97.88 200 SER A O 1
ATOM 1558 N N . THR A 1 201 ? -0.22 10.742 5.082 1 98.75 201 THR A N 1
ATOM 1559 C CA . THR A 1 201 ? -1.335 11.531 4.57 1 98.75 201 THR A CA 1
ATOM 1560 C C . THR A 1 201 ? -2.371 10.633 3.902 1 98.75 201 THR A C 1
ATOM 1562 O O . THR A 1 201 ? -3.574 10.789 4.125 1 98.75 201 THR A O 1
ATOM 1565 N N . LEU A 1 202 ? -1.887 9.648 3.174 1 98.75 202 LEU A N 1
ATOM 1566 C CA . LEU A 1 202 ? -2.803 8.734 2.5 1 98.75 202 LEU A CA 1
ATOM 1567 C C . LEU A 1 202 ? -3.443 7.777 3.496 1 98.75 202 LEU A C 1
ATOM 1569 O O . LEU A 1 202 ? -4.59 7.359 3.316 1 98.75 202 LEU A O 1
ATOM 1573 N N . ASP A 1 203 ? -2.75 7.469 4.562 1 98.56 203 ASP A N 1
ATOM 1574 C CA . ASP A 1 203 ? -3.375 6.672 5.609 1 98.56 203 ASP A CA 1
ATOM 1575 C C . ASP A 1 203 ? -4.621 7.363 6.16 1 98.56 203 ASP A C 1
ATOM 1577 O O . ASP A 1 203 ? -5.664 6.73 6.332 1 98.56 203 ASP A O 1
ATOM 1581 N N . TRP A 1 204 ? -4.473 8.641 6.402 1 98.75 204 TRP A N 1
ATOM 1582 C CA . TRP A 1 204 ? -5.617 9.422 6.859 1 98.75 204 TRP A CA 1
ATOM 1583 C C . TRP A 1 204 ? -6.742 9.391 5.832 1 98.75 204 TRP A C 1
ATOM 1585 O O . TRP A 1 204 ? -7.91 9.203 6.184 1 98.75 204 TRP A O 1
ATOM 1595 N N . CYS A 1 205 ? -6.398 9.578 4.574 1 98.75 205 CYS A N 1
ATOM 1596 C CA . CYS A 1 205 ? -7.383 9.578 3.494 1 98.75 205 CYS A CA 1
ATOM 1597 C C . CYS A 1 205 ? -8.086 8.234 3.396 1 98.75 205 CYS A C 1
ATOM 1599 O O . CYS A 1 205 ? -9.305 8.172 3.23 1 98.75 205 CYS A O 1
ATOM 1601 N N . TYR A 1 206 ? -7.324 7.16 3.498 1 98.44 206 TYR A N 1
ATOM 1602 C CA . TYR A 1 206 ? -7.883 5.816 3.393 1 98.44 206 TYR A CA 1
ATOM 1603 C C . TYR A 1 206 ? -8.789 5.508 4.578 1 98.44 206 TYR A C 1
ATOM 1605 O O . TYR A 1 206 ? -9.812 4.832 4.426 1 98.44 206 TYR A O 1
ATOM 1613 N N . LEU A 1 207 ? -8.43 6.027 5.707 1 97.88 207 LEU A N 1
ATOM 1614 C CA . LEU A 1 207 ? -9.305 5.918 6.871 1 97.88 207 LEU A CA 1
ATOM 1615 C C . LEU A 1 207 ? -10.609 6.68 6.645 1 97.88 207 LEU A C 1
ATOM 1617 O O . LEU A 1 207 ? -11.695 6.145 6.883 1 97.88 207 LEU A O 1
ATOM 1621 N N . ALA A 1 208 ? -10.469 7.871 6.191 1 98.5 208 ALA A N 1
ATOM 1622 C CA . ALA A 1 208 ? -11.633 8.719 5.953 1 98.5 208 ALA A CA 1
ATOM 1623 C C . ALA A 1 208 ? -12.555 8.094 4.91 1 98.5 208 ALA A C 1
ATOM 1625 O O . ALA A 1 208 ? -13.781 8.234 4.996 1 98.5 208 ALA A O 1
ATOM 1626 N N . ALA A 1 209 ? -11.977 7.395 3.953 1 97.69 209 ALA A N 1
ATOM 1627 C CA . ALA A 1 209 ? -12.742 6.816 2.852 1 97.69 209 ALA A CA 1
ATOM 1628 C C . ALA A 1 209 ? -13.375 5.484 3.258 1 97.69 209 ALA A C 1
ATOM 1630 O O . ALA A 1 209 ? -14.195 4.93 2.523 1 97.69 209 ALA A O 1
ATOM 1631 N N . GLY A 1 210 ? -12.953 4.969 4.355 1 96.25 210 GLY A N 1
ATOM 1632 C CA . GLY A 1 210 ? -13.453 3.672 4.789 1 96.25 210 GLY A CA 1
ATOM 1633 C C . GLY A 1 210 ? -12.664 2.508 4.223 1 96.25 210 GLY A C 1
ATOM 1634 O O . GLY A 1 210 ? -13.086 1.355 4.324 1 96.25 210 GLY A O 1
ATOM 1635 N N . ARG A 1 211 ? -11.523 2.801 3.607 1 96.5 211 ARG A N 1
ATOM 1636 C CA . ARG A 1 211 ? -10.633 1.754 3.109 1 96.5 211 ARG A CA 1
ATOM 1637 C C . ARG A 1 211 ? -9.898 1.069 4.254 1 96.5 211 ARG A C 1
ATOM 1639 O O . ARG A 1 211 ? -9.594 -0.124 4.18 1 96.5 211 ARG A O 1
ATOM 1646 N N . TYR A 1 212 ? -9.508 1.848 5.281 1 96.94 212 TYR A N 1
ATOM 1647 C CA . TYR A 1 212 ? -9.055 1.376 6.586 1 96.94 212 TYR A CA 1
ATOM 1648 C C . TYR A 1 212 ? -10.172 1.479 7.617 1 96.94 212 TYR A C 1
ATOM 1650 O O . TYR A 1 212 ? -11.078 2.309 7.484 1 96.94 212 TYR A O 1
ATOM 1658 N N . ASP A 1 213 ? -10.031 0.653 8.633 1 97.12 213 ASP A N 1
ATOM 1659 C CA . ASP A 1 213 ? -10.953 0.745 9.758 1 97.12 213 ASP A CA 1
ATOM 1660 C C . ASP A 1 213 ? -10.289 1.402 10.969 1 97.12 213 ASP A C 1
ATOM 1662 O O . ASP A 1 213 ? -10.945 2.092 11.75 1 97.12 213 ASP A O 1
ATOM 1666 N N . LEU A 1 214 ? -9.039 1.097 11.07 1 98 214 LEU A N 1
ATOM 1667 C CA . LEU A 1 214 ? -8.273 1.527 12.234 1 98 214 LEU A CA 1
ATOM 1668 C C . LEU A 1 214 ? -6.934 2.129 11.812 1 98 214 LEU A C 1
ATOM 1670 O O . LEU A 1 214 ? -6.414 1.808 10.734 1 98 214 LEU A O 1
ATOM 1674 N N . TYR A 1 215 ? -6.441 2.971 12.672 1 98.38 215 TYR A N 1
ATOM 1675 C CA . TYR A 1 215 ? -5.148 3.59 12.406 1 98.38 215 TYR A CA 1
ATOM 1676 C C . TYR A 1 215 ? -4.367 3.807 13.695 1 98.38 215 TYR A C 1
ATOM 1678 O O . TYR A 1 215 ? -4.945 4.152 14.727 1 98.38 215 TYR A O 1
ATOM 1686 N N . LEU A 1 216 ? -3.066 3.514 13.648 1 97.81 216 LEU A N 1
ATOM 1687 C CA . LEU A 1 216 ? -2.15 3.725 14.766 1 97.81 216 LEU A CA 1
ATOM 1688 C C . LEU A 1 216 ? -0.796 4.219 14.266 1 97.81 216 LEU A C 1
ATOM 1690 O O . LEU A 1 216 ? -0.202 3.617 13.367 1 97.81 216 LEU A O 1
ATOM 1694 N N . HIS A 1 217 ? -0.342 5.289 14.828 1 97.44 217 HIS A N 1
ATOM 1695 C CA . HIS A 1 217 ? 0.968 5.855 14.531 1 97.44 217 HIS A CA 1
ATOM 1696 C C . HIS A 1 217 ? 1.59 6.484 15.773 1 97.44 217 HIS A C 1
ATOM 1698 O O . HIS A 1 217 ? 0.896 7.133 16.562 1 97.44 217 HIS A O 1
ATOM 1704 N N . GLY A 1 218 ? 2.879 6.398 15.914 1 96.06 218 GLY A N 1
ATOM 1705 C CA . GLY A 1 218 ? 3.514 6.766 17.172 1 96.06 218 GLY A CA 1
ATOM 1706 C C . GLY A 1 218 ? 4.035 8.195 17.188 1 96.06 218 GLY A C 1
ATOM 1707 O O . GLY A 1 218 ? 4.414 8.711 18.234 1 96.06 218 GLY A O 1
ATOM 1708 N N . GLY A 1 219 ? 4.059 8.852 16.016 1 96.56 219 GLY A N 1
ATOM 1709 C CA . GLY A 1 219 ? 4.605 10.203 15.961 1 96.56 219 GLY A CA 1
ATOM 1710 C C . GLY A 1 219 ? 4.566 10.805 14.57 1 96.56 219 GLY A C 1
ATOM 1711 O O . GLY A 1 219 ? 5.582 10.828 13.867 1 96.56 219 GLY A O 1
ATOM 1712 N N . GLN A 1 220 ? 3.555 11.445 14.227 1 96.75 220 GLN A N 1
ATOM 1713 C CA . GLN A 1 220 ? 3.42 12.109 12.93 1 96.75 220 GLN A CA 1
ATOM 1714 C C . GLN A 1 220 ? 3.902 13.562 13.008 1 96.75 220 GLN A C 1
ATOM 1716 O O . GLN A 1 220 ? 3.678 14.242 14.008 1 96.75 220 GLN A O 1
ATOM 1721 N N . LYS A 1 221 ? 4.574 14.016 11.961 1 97.44 221 LYS A N 1
ATOM 1722 C CA . LYS A 1 221 ? 4.875 15.438 11.859 1 97.44 221 LYS A CA 1
ATOM 1723 C C . LYS A 1 221 ? 3.617 16.234 11.531 1 97.44 221 LYS A C 1
ATOM 1725 O O . LYS A 1 221 ? 2.617 15.68 11.078 1 97.44 221 LYS A O 1
ATOM 1730 N N . LEU A 1 222 ? 3.703 17.5 11.82 1 98.38 222 LEU A N 1
ATOM 1731 C CA . LEU A 1 222 ? 2.568 18.391 11.656 1 98.38 222 LEU A CA 1
ATOM 1732 C C . LEU A 1 222 ? 2.016 18.312 10.234 1 98.38 222 LEU A C 1
ATOM 1734 O O . LEU A 1 222 ? 0.803 18.219 10.047 1 98.38 222 LEU A O 1
ATOM 1738 N N . TRP A 1 223 ? 2.846 18.297 9.211 1 98.62 223 TRP A N 1
ATOM 1739 C CA . TRP A 1 223 ? 2.445 18.297 7.812 1 98.62 223 TRP A CA 1
ATOM 1740 C C . TRP A 1 223 ? 1.922 16.938 7.387 1 98.62 223 TRP A C 1
ATOM 1742 O O . TRP A 1 223 ? 1.289 16.812 6.336 1 98.62 223 TRP A O 1
ATOM 1752 N N . ASP A 1 224 ? 2.148 15.906 8.203 1 98.12 224 ASP A N 1
ATOM 1753 C CA . ASP A 1 224 ? 1.622 14.57 7.945 1 98.12 224 ASP A CA 1
ATOM 1754 C C . ASP A 1 224 ? 0.135 14.492 8.281 1 98.12 224 ASP A C 1
ATOM 1756 O O . ASP A 1 224 ? -0.606 13.727 7.664 1 98.12 224 ASP A O 1
ATOM 1760 N N . TYR A 1 225 ? -0.269 15.312 9.289 1 98.56 225 TYR A N 1
ATOM 1761 C CA . TYR A 1 225 ? -1.616 15.039 9.781 1 98.56 225 TYR A CA 1
ATOM 1762 C C . TYR A 1 225 ? -2.498 16.281 9.664 1 98.56 225 TYR A C 1
ATOM 1764 O O . TYR A 1 225 ? -3.721 16.188 9.805 1 98.56 225 TYR A O 1
ATOM 1772 N N . ALA A 1 226 ? -1.997 17.453 9.359 1 98.69 226 ALA A N 1
ATOM 1773 C CA . ALA A 1 226 ? -2.779 18.688 9.391 1 98.69 226 ALA A CA 1
ATOM 1774 C C . ALA A 1 226 ? -3.986 18.594 8.461 1 98.69 226 ALA A C 1
ATOM 1776 O O . ALA A 1 226 ? -5.129 18.734 8.898 1 98.69 226 ALA A O 1
ATOM 1777 N N . ALA A 1 227 ? -3.752 18.312 7.203 1 98.94 227 ALA A N 1
ATOM 1778 C CA . ALA A 1 227 ? -4.859 18.172 6.262 1 98.94 227 ALA A CA 1
ATOM 1779 C C . ALA A 1 227 ? -5.621 16.875 6.5 1 98.94 227 ALA A C 1
ATOM 1781 O O . ALA A 1 227 ? -6.855 16.844 6.453 1 98.94 227 ALA A O 1
ATOM 1782 N N . GLY A 1 228 ? -4.883 15.805 6.781 1 98.88 228 GLY A N 1
ATOM 1783 C CA . GLY A 1 228 ? -5.465 14.477 6.918 1 98.88 228 GLY A CA 1
ATOM 1784 C C . GLY A 1 228 ? -6.461 14.375 8.055 1 98.88 228 GLY A C 1
ATOM 1785 O O . GLY A 1 228 ? -7.531 13.781 7.906 1 98.88 228 GLY A O 1
ATOM 1786 N N . THR A 1 229 ? -6.16 14.961 9.203 1 98.69 229 THR A N 1
ATOM 1787 C CA . THR A 1 229 ? -7.051 14.883 10.359 1 98.69 229 THR A CA 1
ATOM 1788 C C . THR A 1 229 ? -8.344 15.656 10.094 1 98.69 229 THR A C 1
ATOM 1790 O O . THR A 1 229 ? -9.414 15.242 10.531 1 98.69 229 THR A O 1
ATOM 1793 N N . LEU A 1 230 ? -8.242 16.812 9.414 1 98.81 230 LEU A N 1
ATOM 1794 C CA . LEU A 1 230 ? -9.445 17.547 9.047 1 98.81 230 LEU A CA 1
ATOM 1795 C C . LEU A 1 230 ? -10.344 16.688 8.164 1 98.81 230 LEU A C 1
ATOM 1797 O O . LEU A 1 230 ? -11.539 16.547 8.438 1 98.81 230 LEU A O 1
ATOM 1801 N N . ILE A 1 231 ? -9.773 16.094 7.109 1 98.94 231 ILE A N 1
ATOM 1802 C CA . ILE A 1 231 ? -10.523 15.266 6.18 1 98.94 231 ILE A CA 1
ATOM 1803 C C . ILE A 1 231 ? -11.18 14.109 6.934 1 98.94 231 ILE A C 1
ATOM 1805 O O . ILE A 1 231 ? -12.359 13.828 6.746 1 98.94 231 ILE A O 1
ATOM 1809 N N . TYR A 1 232 ? -10.461 13.547 7.836 1 98.81 232 TYR A N 1
ATOM 1810 C CA . TYR A 1 232 ? -10.914 12.398 8.609 1 98.81 232 TYR A CA 1
ATOM 1811 C C . TYR A 1 232 ? -12.039 12.789 9.562 1 98.81 232 TYR A C 1
ATOM 1813 O O . TYR A 1 232 ? -13.062 12.102 9.641 1 98.81 232 TYR A O 1
ATOM 1821 N N . GLU A 1 233 ? -11.836 13.867 10.289 1 98.56 233 GLU A N 1
ATOM 1822 C CA . GLU A 1 233 ? -12.859 14.336 11.219 1 98.56 233 GLU A CA 1
ATOM 1823 C C . GLU A 1 233 ? -14.148 14.695 10.484 1 98.56 233 GLU A C 1
ATOM 1825 O O . GLU A 1 233 ? -15.242 14.359 10.938 1 98.56 233 GLU A O 1
ATOM 1830 N N . GLU A 1 234 ? -14.008 15.359 9.328 1 98.56 234 GLU A N 1
ATOM 1831 C CA . GLU A 1 234 ? -15.164 15.75 8.531 1 98.56 234 GLU A CA 1
ATOM 1832 C C . GLU A 1 234 ? -15.867 14.523 7.945 1 98.56 234 GLU A C 1
ATOM 1834 O O . GLU A 1 234 ? -17.031 14.602 7.551 1 98.56 234 GLU A O 1
ATOM 1839 N N . ALA A 1 235 ? -15.18 13.391 7.891 1 98 235 ALA A N 1
ATOM 1840 C CA . ALA A 1 235 ? -15.781 12.133 7.457 1 98 235 ALA A CA 1
ATOM 1841 C C . ALA A 1 235 ? -16.453 11.422 8.625 1 98 235 ALA A C 1
ATOM 1843 O O . ALA A 1 235 ? -17.078 10.375 8.438 1 98 235 ALA A O 1
ATOM 1844 N N . GLY A 1 236 ? -16.281 11.898 9.82 1 97.19 236 GLY A N 1
ATOM 1845 C CA . GLY A 1 236 ? -16.969 11.352 10.977 1 97.19 236 GLY A CA 1
ATOM 1846 C C . GLY A 1 236 ? -16.094 10.5 11.859 1 97.19 236 GLY A C 1
ATOM 1847 O O . GLY A 1 236 ? -16.594 9.734 12.688 1 97.19 236 GLY A O 1
ATOM 1848 N N . GLY A 1 237 ? -14.828 10.672 11.734 1 97.06 237 GLY A N 1
ATOM 1849 C CA . GLY A 1 237 ? -13.906 9.805 12.445 1 97.06 237 GLY A CA 1
ATOM 1850 C C . GLY A 1 237 ? -13.641 10.25 13.875 1 97.06 237 GLY A C 1
ATOM 1851 O O . GLY A 1 237 ? -13.883 11.406 14.227 1 97.06 237 GLY A O 1
ATOM 1852 N N . ARG A 1 238 ? -13.125 9.281 14.688 1 97.69 238 ARG A N 1
ATOM 1853 C CA . ARG A 1 238 ? -12.711 9.539 16.062 1 97.69 238 ARG A CA 1
ATOM 1854 C C . ARG A 1 238 ? -11.203 9.352 16.219 1 97.69 238 ARG A C 1
ATOM 1856 O O . ARG A 1 238 ? -10.602 8.516 15.539 1 97.69 238 ARG A O 1
ATOM 1863 N N . LEU A 1 239 ? -10.633 10.148 17.047 1 97.75 239 LEU A N 1
ATOM 1864 C CA . LEU A 1 239 ? -9.188 10.023 17.203 1 97.75 239 LEU A CA 1
ATOM 1865 C C . LEU A 1 239 ? -8.758 10.352 18.625 1 97.75 239 LEU A C 1
ATOM 1867 O O . LEU A 1 239 ? -9.461 11.07 19.344 1 97.75 239 LEU A O 1
ATOM 1871 N N . ALA A 1 240 ? -7.715 9.781 19.078 1 98.44 240 ALA A N 1
ATOM 1872 C CA . ALA A 1 240 ? -6.973 9.992 20.312 1 98.44 240 ALA A CA 1
ATOM 1873 C C . ALA A 1 240 ? -5.469 9.859 20.078 1 98.44 240 ALA A C 1
ATOM 1875 O O . ALA A 1 240 ? -5.027 9.609 18.953 1 98.44 240 ALA A O 1
ATOM 1876 N N . THR A 1 241 ? -4.723 10.188 21.109 1 98 241 THR A N 1
ATOM 1877 C CA . THR A 1 241 ? -3.285 9.945 21.062 1 98 241 THR A CA 1
ATOM 1878 C C . THR A 1 241 ? -2.895 8.812 22 1 98 241 THR A C 1
ATOM 1880 O O . THR A 1 241 ? -3.719 8.344 22.797 1 98 241 THR A O 1
ATOM 1883 N N . LEU A 1 242 ? -1.697 8.352 21.797 1 96.94 242 LEU A N 1
ATOM 1884 C CA . LEU A 1 242 ? -1.16 7.367 22.734 1 96.94 242 LEU A CA 1
ATOM 1885 C C . LEU A 1 242 ? -0.993 7.969 24.125 1 96.94 242 LEU A C 1
ATOM 1887 O O . LEU A 1 242 ? -1.066 7.254 25.125 1 96.94 242 LEU A O 1
ATOM 1891 N N . GLU A 1 243 ? -0.795 9.273 24.203 1 95.75 243 GLU A N 1
ATOM 1892 C CA . GLU A 1 243 ? -0.55 9.984 25.469 1 95.75 243 GLU A CA 1
ATOM 1893 C C . GLU A 1 243 ? -1.855 10.266 26.203 1 95.75 243 GLU A C 1
ATOM 1895 O O . GLU A 1 243 ? -1.857 10.461 27.422 1 95.75 243 GLU A O 1
ATOM 1900 N N . GLY A 1 244 ? -2.941 10.359 25.453 1 96.12 244 GLY A N 1
ATOM 1901 C CA . GLY A 1 244 ? -4.219 10.672 26.062 1 96.12 244 GLY A CA 1
ATOM 1902 C C . GLY A 1 244 ? -5.355 10.781 25.062 1 96.12 244 GLY A C 1
ATOM 1903 O O . GLY A 1 244 ? -5.133 10.695 23.859 1 96.12 244 GLY A O 1
ATOM 1904 N N . ASP A 1 245 ? -6.562 11.078 25.578 1 96.31 245 ASP A N 1
ATOM 1905 C CA . ASP A 1 245 ? -7.766 11.023 24.75 1 96.31 245 ASP A CA 1
ATOM 1906 C C . ASP A 1 245 ? -8 12.352 24.031 1 96.31 245 ASP A C 1
ATOM 1908 O O . ASP A 1 245 ? -8.797 12.422 23.094 1 96.31 245 ASP A O 1
ATOM 1912 N N . ASP A 1 246 ? -7.32 13.352 24.438 1 96.44 246 ASP A N 1
ATOM 1913 C CA . ASP A 1 246 ? -7.488 14.664 23.828 1 96.44 246 ASP A CA 1
ATOM 1914 C C . ASP A 1 246 ? -6.457 14.883 22.719 1 96.44 246 ASP A C 1
ATOM 1916 O O . ASP A 1 246 ? -5.406 15.484 22.953 1 96.44 246 ASP A O 1
ATOM 1920 N N . PHE A 1 247 ? -6.789 14.539 21.5 1 97.06 247 PHE A N 1
ATOM 1921 C CA . PHE A 1 247 ? -5.887 14.656 20.359 1 97.06 247 PHE A CA 1
ATOM 1922 C C . PHE A 1 247 ? -5.438 16.094 20.172 1 97.06 247 PHE A C 1
ATOM 1924 O O . PHE A 1 247 ? -4.305 16.344 19.75 1 97.06 247 PHE A O 1
ATOM 1931 N N . TRP A 1 248 ? -6.273 17 20.531 1 96 248 TRP A N 1
ATOM 1932 C CA . TRP A 1 248 ? -6.004 18.422 20.297 1 96 248 TRP A CA 1
ATOM 1933 C C . TRP A 1 248 ? -5.629 19.125 21.594 1 96 248 TRP A C 1
ATOM 1935 O O . TRP A 1 248 ? -6.043 20.266 21.828 1 96 248 TRP A O 1
ATOM 1945 N N . SER A 1 249 ? -4.891 18.531 22.438 1 92.06 249 SER A N 1
ATOM 1946 C CA . SER A 1 249 ? -4.477 19.078 23.734 1 92.06 249 SER A CA 1
ATOM 1947 C C . SER A 1 249 ? -3.512 20.234 23.562 1 92.06 249 SER A C 1
ATOM 1949 O O . SER A 1 249 ? -3.27 21 24.5 1 92.06 249 SER A O 1
ATOM 1951 N N . GLY A 1 250 ? -2.945 20.375 22.359 1 88.75 250 GLY A N 1
ATOM 1952 C CA . GLY A 1 250 ? -1.923 21.391 22.125 1 88.75 250 GLY A CA 1
ATOM 1953 C C . GLY A 1 250 ? -0.516 20.875 22.375 1 88.75 250 GLY A C 1
ATOM 1954 O O . GLY A 1 250 ? 0.462 21.562 22.062 1 88.75 250 GLY A O 1
ATOM 1955 N N . GLU A 1 251 ? -0.449 19.656 22.781 1 91.5 251 GLU A N 1
ATOM 1956 C CA . GLU A 1 251 ? 0.854 19.062 23.047 1 91.5 251 GLU A CA 1
ATOM 1957 C C . GLU A 1 251 ? 1.367 18.281 21.844 1 91.5 251 GLU A C 1
ATOM 1959 O O . GLU A 1 251 ? 0.584 17.875 20.984 1 91.5 251 GLU A O 1
ATOM 1964 N N . HIS A 1 252 ? 2.678 18.188 21.688 1 95.12 252 HIS A N 1
ATOM 1965 C CA . HIS A 1 252 ? 3.361 17.328 20.719 1 95.12 252 HIS A CA 1
ATOM 1966 C C . HIS A 1 252 ? 2.982 17.703 19.281 1 95.12 252 HIS A C 1
ATOM 1968 O O . HIS A 1 252 ? 2.75 16.828 18.453 1 95.12 252 HIS A O 1
ATOM 1974 N N . VAL A 1 253 ? 2.877 18.938 19 1 96.44 253 VAL A N 1
ATOM 1975 C CA . VAL A 1 253 ? 2.389 19.469 17.719 1 96.44 253 VAL A CA 1
ATOM 1976 C C . VAL A 1 253 ? 3.254 18.922 16.578 1 96.44 253 VAL A C 1
ATOM 1978 O O . VAL A 1 253 ? 2.74 18.562 15.523 1 96.44 253 VAL A O 1
ATOM 1981 N N . PHE A 1 254 ? 4.539 18.812 16.781 1 97.12 254 PHE A N 1
ATOM 1982 C CA . PHE A 1 254 ? 5.441 18.484 15.672 1 97.12 254 PHE A CA 1
ATOM 1983 C C . PHE A 1 254 ? 5.797 17 15.688 1 97.12 254 PHE A C 1
ATOM 1985 O O . PHE A 1 254 ? 6.617 16.547 14.891 1 97.12 254 PHE A O 1
ATOM 1992 N N . LYS A 1 255 ? 5.305 16.25 16.594 1 96.12 255 LYS A N 1
ATOM 1993 C CA . LYS A 1 255 ? 5.453 14.805 16.688 1 96.12 255 LYS A CA 1
ATOM 1994 C C . LYS A 1 255 ? 4.277 14.172 17.422 1 96.12 255 LYS A C 1
ATOM 1996 O O . LYS A 1 255 ? 4.418 13.75 18.578 1 96.12 255 LYS A O 1
ATOM 2001 N N . ARG A 1 256 ? 3.17 13.977 16.75 1 97.19 256 ARG A N 1
ATOM 2002 C CA . ARG A 1 256 ? 1.927 13.602 17.422 1 97.19 256 ARG A CA 1
ATOM 2003 C C . ARG A 1 256 ? 1.544 12.164 17.109 1 97.19 256 ARG A C 1
ATOM 2005 O O . ARG A 1 256 ? 1.544 11.75 15.945 1 97.19 256 ARG A O 1
ATOM 2012 N N . SER A 1 257 ? 1.262 11.352 18.156 1 97.56 257 SER A N 1
ATOM 2013 C CA . SER A 1 257 ? 0.755 10 17.953 1 97.56 257 SER A CA 1
ATOM 2014 C C . SER A 1 257 ? -0.728 10.008 17.594 1 97.56 257 SER A C 1
ATOM 2016 O O . SER A 1 257 ? -1.386 11.047 17.688 1 97.56 257 SER A O 1
ATOM 2018 N N . VAL A 1 258 ? -1.222 8.859 17.172 1 98.25 258 VAL A N 1
ATOM 2019 C CA . VAL A 1 258 ? -2.648 8.797 16.875 1 98.25 258 VAL A CA 1
ATOM 2020 C C . VAL A 1 258 ? -3.16 7.371 17.062 1 98.25 258 VAL A C 1
ATOM 2022 O O . VAL A 1 258 ? -2.469 6.41 16.734 1 98.25 258 VAL A O 1
ATOM 2025 N N . ILE A 1 259 ? -4.27 7.242 17.688 1 98.19 259 ILE A N 1
ATOM 2026 C CA . ILE A 1 259 ? -5.203 6.125 17.672 1 98.19 259 ILE A CA 1
ATOM 2027 C C . ILE A 1 259 ? -6.516 6.559 17.016 1 98.19 259 ILE A C 1
ATOM 2029 O O . ILE A 1 259 ? -7.156 7.508 17.469 1 98.19 259 ILE A O 1
ATOM 2033 N N . ALA A 1 260 ? -6.906 5.887 15.93 1 98.56 260 ALA A N 1
ATOM 2034 C CA . ALA A 1 260 ? -8.078 6.379 15.211 1 98.56 260 ALA A CA 1
ATOM 2035 C C . ALA A 1 260 ? -8.938 5.223 14.695 1 98.56 260 ALA A C 1
ATOM 2037 O O . ALA A 1 260 ? -8.438 4.105 14.523 1 98.56 260 ALA A O 1
ATOM 2038 N N . GLY A 1 261 ? -10.164 5.469 14.508 1 97.56 261 GLY A N 1
ATOM 2039 C CA . GLY A 1 261 ? -11.156 4.566 13.945 1 97.56 261 GLY A CA 1
ATOM 2040 C C . GLY A 1 261 ? -12.406 5.281 13.453 1 97.56 261 GLY A C 1
ATOM 2041 O O . GLY A 1 261 ? -12.891 6.207 14.109 1 97.56 261 GLY A O 1
ATOM 2042 N N . LEU A 1 262 ? -12.859 4.883 12.359 1 93.88 262 LEU A N 1
ATOM 2043 C CA . LEU A 1 262 ? -13.969 5.57 11.711 1 93.88 262 LEU A CA 1
ATOM 2044 C C . LEU A 1 262 ? -15.289 5.246 12.398 1 93.88 262 LEU A C 1
ATOM 2046 O O . LEU A 1 262 ? -16.078 6.145 12.688 1 93.88 262 LEU A O 1
ATOM 2050 N N . GLN A 1 263 ? -15.547 3.969 12.719 1 94.25 263 GLN A N 1
ATOM 2051 C CA . GLN A 1 263 ? -16.766 3.549 13.406 1 94.25 263 GLN A CA 1
ATOM 2052 C C . GLN A 1 263 ? -16.625 3.68 14.914 1 94.25 263 GLN A C 1
ATOM 2054 O O . GLN A 1 263 ? -15.672 3.152 15.508 1 94.25 263 GLN A O 1
ATOM 2059 N N . PRO A 1 264 ? -17.562 4.285 15.531 1 94.69 264 PRO A N 1
ATOM 2060 C CA . PRO A 1 264 ? -17.422 4.582 16.953 1 94.69 264 PRO A CA 1
ATOM 2061 C C . PRO A 1 264 ? -17.234 3.324 17.797 1 94.69 264 PRO A C 1
ATOM 2063 O O . PRO A 1 264 ? -16.344 3.289 18.672 1 94.69 264 PRO A O 1
ATOM 2066 N N . ASP A 1 265 ? -18 2.326 17.531 1 95.25 265 ASP A N 1
ATOM 2067 C CA . ASP A 1 265 ? -17.891 1.103 18.312 1 95.25 265 ASP A CA 1
ATOM 2068 C C . ASP A 1 265 ? -16.531 0.442 18.141 1 95.25 265 ASP A C 1
ATOM 2070 O O . ASP A 1 265 ? -15.922 -0.025 19.109 1 95.25 265 ASP A O 1
ATOM 2074 N N . LEU A 1 266 ? -16.141 0.421 16.922 1 96 266 LEU A N 1
ATOM 2075 C CA . LEU A 1 266 ? -14.836 -0.157 16.625 1 96 266 LEU A CA 1
ATOM 2076 C C . LEU A 1 266 ? -13.719 0.658 17.266 1 96 266 LEU A C 1
ATOM 2078 O O . LEU A 1 266 ? -12.75 0.093 17.781 1 96 266 LEU A O 1
ATOM 2082 N N . PHE A 1 267 ? -13.852 1.938 17.234 1 97.38 267 PHE A N 1
ATOM 2083 C CA . PHE A 1 267 ? -12.859 2.832 17.828 1 97.38 267 PHE A CA 1
ATOM 2084 C C . PHE A 1 267 ? -12.734 2.588 19.328 1 97.38 267 PHE A C 1
ATOM 2086 O O . PHE A 1 267 ? -11.633 2.51 19.859 1 97.38 267 PHE A O 1
ATOM 2093 N N . GLU A 1 268 ? -13.836 2.459 19.984 1 97.62 268 GLU A N 1
ATOM 2094 C CA . GLU A 1 268 ? -13.82 2.26 21.422 1 97.62 268 GLU A CA 1
ATOM 2095 C C . GLU A 1 268 ? -13.094 0.969 21.797 1 97.62 268 GLU A C 1
ATOM 2097 O O . GLU A 1 268 ? -12.305 0.945 22.734 1 97.62 268 GLU A O 1
ATOM 2102 N N . ARG A 1 269 ? -13.359 -0.049 21.047 1 97.56 269 ARG A N 1
ATOM 2103 C CA . ARG A 1 269 ? -12.703 -1.328 21.297 1 97.56 269 ARG A CA 1
ATOM 2104 C C . ARG A 1 269 ? -11.211 -1.247 20.984 1 97.56 269 ARG A C 1
ATOM 2106 O O . ARG A 1 269 ? -10.391 -1.805 21.719 1 97.56 269 ARG A O 1
ATOM 2113 N N . TRP A 1 270 ? -10.891 -0.58 19.922 1 97.88 270 TRP A N 1
ATOM 2114 C CA . TRP A 1 270 ? -9.508 -0.375 19.516 1 97.88 270 TRP A CA 1
ATOM 2115 C C . TRP A 1 270 ? -8.75 0.435 20.562 1 97.88 270 TRP A C 1
ATOM 2117 O O . TRP A 1 270 ? -7.648 0.051 20.984 1 97.88 270 TRP A O 1
ATOM 2127 N N . LEU A 1 271 ? -9.336 1.498 21.016 1 98.12 271 LEU A N 1
ATOM 2128 C CA . LEU A 1 271 ? -8.75 2.352 22.047 1 98.12 271 LEU A CA 1
ATOM 2129 C C . LEU A 1 271 ? -8.516 1.569 23.328 1 98.12 271 LEU A C 1
ATOM 2131 O O . LEU A 1 271 ? -7.449 1.677 23.953 1 98.12 271 LEU A O 1
ATOM 2135 N N . ALA A 1 272 ? -9.508 0.803 23.719 1 97.81 272 ALA A N 1
ATOM 2136 C CA . ALA A 1 272 ? -9.398 -0.002 24.938 1 97.81 272 ALA A CA 1
ATOM 2137 C C . ALA A 1 272 ? -8.25 -1.003 24.828 1 97.81 272 ALA A C 1
ATOM 2139 O O . ALA A 1 272 ? -7.492 -1.187 25.781 1 97.81 272 ALA A O 1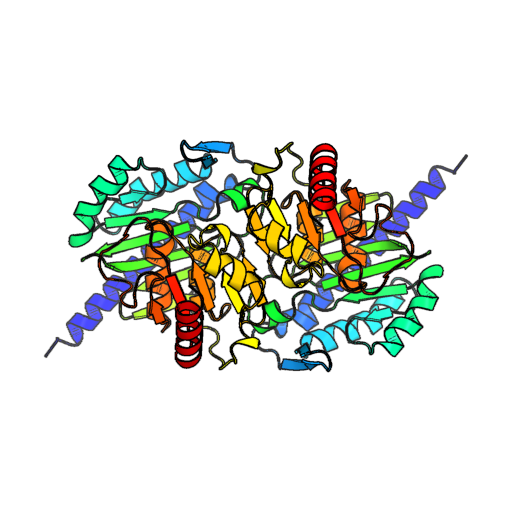
ATOM 2140 N N . TRP A 1 273 ? -8.172 -1.609 23.672 1 97.56 273 TRP A N 1
ATOM 2141 C CA . TRP A 1 273 ? -7.105 -2.584 23.469 1 97.56 273 TRP A CA 1
ATOM 2142 C C . TRP A 1 273 ? -5.734 -1.918 23.578 1 97.56 273 TRP A C 1
ATOM 2144 O O . TRP A 1 273 ? -4.828 -2.447 24.219 1 97.56 273 TRP A O 1
ATOM 2154 N N . ILE A 1 274 ? -5.566 -0.761 22.906 1 96.81 274 ILE A N 1
ATOM 2155 C CA . ILE A 1 274 ? -4.293 -0.047 22.922 1 96.81 274 ILE A CA 1
ATOM 2156 C C . ILE A 1 274 ? -3.938 0.344 24.359 1 96.81 274 ILE A C 1
ATOM 2158 O O . ILE A 1 274 ? -2.803 0.147 24.797 1 96.81 274 ILE A O 1
ATOM 2162 N N . ARG A 1 275 ? -4.91 0.844 25.141 1 96.81 275 ARG A N 1
ATOM 2163 C CA . ARG A 1 275 ? -4.684 1.253 26.516 1 96.81 275 ARG A CA 1
ATOM 2164 C C . ARG A 1 275 ? -4.246 0.07 27.375 1 96.81 275 ARG A C 1
ATOM 2166 O O . ARG A 1 275 ? -3.398 0.217 28.25 1 96.81 275 ARG A O 1
ATOM 2173 N N . ALA A 1 276 ? -4.734 -1.062 27.078 1 95.69 276 ALA A N 1
ATOM 2174 C CA . ALA A 1 276 ? -4.43 -2.258 27.859 1 95.69 276 ALA A CA 1
ATOM 2175 C C . ALA A 1 276 ? -3.059 -2.818 27.5 1 95.69 276 ALA A C 1
ATOM 2177 O O . ALA A 1 276 ? -2.488 -3.615 28.25 1 95.69 276 ALA A O 1
ATOM 2178 N N . ASN A 1 277 ? -2.516 -2.408 26.344 1 93.88 277 ASN A N 1
ATOM 2179 C CA . ASN A 1 277 ? -1.32 -3.086 25.859 1 93.88 277 ASN A CA 1
ATOM 2180 C C . ASN A 1 277 ? -0.159 -2.113 25.672 1 93.88 277 ASN A C 1
ATOM 2182 O O . ASN A 1 277 ? 0.897 -2.49 25.172 1 93.88 277 ASN A O 1
ATOM 2186 N N . GLN A 1 278 ? -0.35 -0.875 26.016 1 90.19 278 GLN A N 1
ATOM 2187 C CA . GLN A 1 278 ? 0.748 0.07 25.844 1 90.19 278 GLN A CA 1
ATOM 2188 C C . GLN A 1 278 ? 1.606 0.153 27.109 1 90.19 278 GLN A C 1
ATOM 2190 O O . GLN A 1 278 ? 1.132 -0.134 28.203 1 90.19 278 GLN A O 1
ATOM 2195 N N . MET B 1 1 ? 24.188 -28.453 -31.062 1 37.16 1 MET B N 1
ATOM 2196 C CA . MET B 1 1 ? 23.984 -27.266 -31.875 1 37.16 1 MET B CA 1
ATOM 2197 C C . MET B 1 1 ? 22.5 -26.906 -31.969 1 37.16 1 MET B C 1
ATOM 2199 O O . MET B 1 1 ? 21.75 -27.578 -32.656 1 37.16 1 MET B O 1
ATOM 2203 N N . VAL B 1 2 ? 21.922 -26.406 -30.891 1 53.16 2 VAL B N 1
ATOM 2204 C CA . VAL B 1 2 ? 20.5 -26.062 -30.922 1 53.16 2 VAL B CA 1
ATOM 2205 C C . VAL B 1 2 ? 20.234 -25.078 -32.062 1 53.16 2 VAL B C 1
ATOM 2207 O O . VAL B 1 2 ? 21 -24.109 -32.25 1 53.16 2 VAL B O 1
ATOM 2210 N N . ASN B 1 3 ? 19.484 -25.422 -33 1 50.06 3 ASN B N 1
ATOM 2211 C CA . ASN B 1 3 ? 19.172 -24.656 -34.219 1 50.06 3 ASN B CA 1
ATOM 2212 C C . ASN B 1 3 ? 18.609 -23.281 -33.875 1 50.06 3 ASN B C 1
ATOM 2214 O O . ASN B 1 3 ? 17.547 -23.172 -33.281 1 50.06 3 ASN B O 1
ATOM 2218 N N . ILE B 1 4 ? 19.391 -22.281 -34.062 1 54.88 4 ILE B N 1
ATOM 2219 C CA . ILE B 1 4 ? 19.141 -20.859 -33.906 1 54.88 4 ILE B CA 1
ATOM 2220 C C . ILE B 1 4 ? 17.734 -20.516 -34.438 1 54.88 4 ILE B C 1
ATOM 2222 O O . ILE B 1 4 ? 16.969 -19.812 -33.75 1 54.88 4 ILE B O 1
ATOM 2226 N N . PRO B 1 5 ? 17.422 -21 -35.625 1 51.34 5 PRO B N 1
ATOM 2227 C CA . PRO B 1 5 ? 16.078 -20.703 -36.156 1 51.34 5 PRO B CA 1
ATOM 2228 C C . PRO B 1 5 ? 14.969 -21.266 -35.281 1 51.34 5 PRO B C 1
ATOM 2230 O O . PRO B 1 5 ? 13.914 -20.641 -35.125 1 51.34 5 PRO B O 1
ATOM 2233 N N . PHE B 1 6 ? 15.133 -22.422 -34.75 1 50.38 6 PHE B N 1
ATOM 2234 C CA . PHE B 1 6 ? 14.148 -23.094 -33.906 1 50.38 6 PHE B CA 1
ATOM 2235 C C . PHE B 1 6 ? 13.922 -22.328 -32.594 1 50.38 6 PHE B C 1
ATOM 2237 O O . PHE B 1 6 ? 12.789 -22.156 -32.156 1 50.38 6 PHE B O 1
ATOM 2244 N N . LEU B 1 7 ? 15.023 -21.766 -32.094 1 59.66 7 LEU B N 1
ATOM 2245 C CA . LEU B 1 7 ? 14.922 -20.984 -30.891 1 59.66 7 LEU B CA 1
ATOM 2246 C C . LEU B 1 7 ? 14.164 -19.688 -31.141 1 59.66 7 LEU B C 1
ATOM 2248 O O . LEU B 1 7 ? 13.367 -19.25 -30.312 1 59.66 7 LEU B O 1
ATOM 2252 N N . SER B 1 8 ? 14.383 -19.297 -32.25 1 70.88 8 SER B N 1
ATOM 2253 C CA . SER B 1 8 ? 13.711 -18.047 -32.625 1 70.88 8 SER B CA 1
ATOM 2254 C C . SER B 1 8 ? 12.219 -18.281 -32.844 1 70.88 8 SER B C 1
ATOM 2256 O O . SER B 1 8 ? 11.398 -17.438 -32.469 1 70.88 8 SER B O 1
ATOM 2258 N N . GLU B 1 9 ? 11.867 -19.391 -33.438 1 73.62 9 GLU B N 1
ATOM 2259 C CA . GLU B 1 9 ? 10.461 -19.703 -33.688 1 73.62 9 GLU B CA 1
ATOM 2260 C C . GLU B 1 9 ? 9.719 -19.953 -32.375 1 73.62 9 GLU B C 1
ATOM 2262 O O . GLU B 1 9 ? 8.586 -19.516 -32.188 1 73.62 9 GLU B O 1
ATOM 2267 N N . LYS B 1 10 ? 10.344 -20.609 -31.516 1 78.56 10 LYS B N 1
ATOM 2268 C CA . LYS B 1 10 ? 9.758 -20.875 -30.203 1 78.56 10 LYS B CA 1
ATOM 2269 C C . LYS B 1 10 ? 9.539 -19.578 -29.422 1 78.56 10 LYS B C 1
ATOM 2271 O O . LYS B 1 10 ? 8.516 -19.438 -28.734 1 78.56 10 LYS B O 1
ATOM 2276 N N . HIS B 1 11 ? 10.492 -18.797 -29.625 1 82.88 11 HIS B N 1
ATOM 2277 C CA . HIS B 1 11 ? 10.359 -17.516 -28.953 1 82.88 11 HIS B CA 1
ATOM 2278 C C . HIS B 1 11 ? 9.211 -16.703 -29.531 1 82.88 11 HIS B C 1
ATOM 2280 O O . HIS B 1 11 ? 8.453 -16.062 -28.797 1 82.88 11 HIS B O 1
ATOM 2286 N N . ARG B 1 12 ? 9.109 -16.75 -30.812 1 82.5 12 ARG B N 1
ATOM 2287 C CA . ARG B 1 12 ? 8.023 -16.031 -31.469 1 82.5 12 ARG B CA 1
ATOM 2288 C C . ARG B 1 12 ? 6.664 -16.578 -31.031 1 82.5 12 ARG B C 1
ATOM 2290 O O . ARG B 1 12 ? 5.73 -15.805 -30.797 1 82.5 12 ARG B O 1
ATOM 2297 N N . GLU B 1 13 ? 6.605 -17.828 -30.906 1 85.88 13 GLU B N 1
ATOM 2298 C CA . GLU B 1 13 ? 5.375 -18.469 -30.453 1 85.88 13 GLU B CA 1
ATOM 2299 C C . GLU B 1 13 ? 5.078 -18.109 -29 1 85.88 13 GLU B C 1
ATOM 2301 O O . GLU B 1 13 ? 3.928 -17.844 -28.641 1 85.88 13 GLU B O 1
ATOM 2306 N N . GLY B 1 14 ? 6.059 -18.172 -28.188 1 90.19 14 GLY B N 1
ATOM 2307 C CA . GLY B 1 14 ? 5.91 -17.797 -26.797 1 90.19 14 GLY B CA 1
ATOM 2308 C C . GLY B 1 14 ? 5.406 -16.375 -26.609 1 90.19 14 GLY B C 1
ATOM 2309 O O . GLY B 1 14 ? 4.535 -16.125 -25.781 1 90.19 14 GLY B O 1
ATOM 2310 N N . LYS B 1 15 ? 5.926 -15.555 -27.484 1 93.12 15 LYS B N 1
ATOM 2311 C CA . LYS B 1 15 ? 5.527 -14.148 -27.438 1 93.12 15 LYS B CA 1
ATOM 2312 C C . LYS B 1 15 ? 4.062 -13.984 -27.812 1 93.12 15 LYS B C 1
ATOM 2314 O O . LYS B 1 15 ? 3.344 -13.188 -27.203 1 93.12 15 LYS B O 1
ATOM 2319 N N . ILE B 1 16 ? 3.646 -14.664 -28.75 1 94.88 16 ILE B N 1
ATOM 2320 C CA . ILE B 1 16 ? 2.258 -14.609 -29.188 1 94.88 16 ILE B CA 1
ATOM 2321 C C . ILE B 1 16 ? 1.341 -15.102 -28.078 1 94.88 16 ILE B C 1
ATOM 2323 O O . ILE B 1 16 ? 0.329 -14.469 -27.766 1 94.88 16 ILE B O 1
ATOM 2327 N N . LEU B 1 17 ? 1.699 -16.203 -27.469 1 96.69 17 LEU B N 1
ATOM 2328 C CA . LEU B 1 17 ? 0.909 -16.781 -26.375 1 96.69 17 LEU B CA 1
ATOM 2329 C C . LEU B 1 17 ? 0.868 -15.836 -25.188 1 96.69 17 LEU B C 1
ATOM 2331 O O . LEU B 1 17 ? -0.178 -15.68 -24.547 1 96.69 17 LEU B O 1
ATOM 2335 N N . LEU B 1 18 ? 1.987 -15.258 -24.953 1 98.12 18 LEU B N 1
ATOM 2336 C CA . LEU B 1 18 ? 2.076 -14.328 -23.828 1 98.12 18 LEU B CA 1
ATOM 2337 C C . LEU B 1 18 ? 1.181 -13.117 -24.047 1 98.12 18 LEU B C 1
ATOM 2339 O O . LEU B 1 18 ? 0.518 -12.648 -23.125 1 98.12 18 LEU B O 1
ATOM 2343 N N . ASN B 1 19 ? 1.145 -12.602 -25.234 1 98.12 19 ASN B N 1
ATOM 2344 C CA . ASN B 1 19 ? 0.28 -11.477 -25.578 1 98.12 19 ASN B CA 1
ATOM 2345 C C . ASN B 1 19 ? -1.194 -11.836 -25.422 1 98.12 19 ASN B C 1
ATOM 2347 O O . ASN B 1 19 ? -1.984 -11.039 -24.906 1 98.12 19 ASN B O 1
ATOM 2351 N N . ARG B 1 20 ? -1.521 -13 -25.844 1 98.62 20 ARG B N 1
ATOM 2352 C CA . ARG B 1 20 ? -2.891 -13.484 -25.703 1 98.62 20 ARG B CA 1
ATOM 2353 C C . ARG B 1 20 ? -3.266 -13.617 -24.234 1 98.62 20 ARG B C 1
ATOM 2355 O O . ARG B 1 20 ? -4.383 -13.273 -23.828 1 98.62 20 ARG B O 1
ATOM 2362 N N . LEU B 1 21 ? -2.328 -14.117 -23.5 1 98.81 21 LEU B N 1
ATOM 2363 C CA . LEU B 1 21 ? -2.547 -14.258 -22.062 1 98.81 21 LEU B CA 1
ATOM 2364 C C . LEU B 1 21 ? -2.777 -12.898 -21.406 1 98.81 21 LEU B C 1
ATOM 2366 O O . LEU B 1 21 ? -3.725 -12.727 -20.641 1 98.81 21 LEU B O 1
ATOM 2370 N N . ALA B 1 22 ? -1.929 -11.945 -21.719 1 98.88 22 ALA B N 1
ATOM 2371 C CA . ALA B 1 22 ? -2.039 -10.602 -21.156 1 98.88 22 ALA B CA 1
ATOM 2372 C C . ALA B 1 22 ? -3.379 -9.969 -21.531 1 98.88 22 ALA B C 1
ATOM 2374 O O . ALA B 1 22 ? -4.023 -9.336 -20.688 1 98.88 22 ALA B O 1
ATOM 2375 N N . GLU B 1 23 ? -3.756 -10.133 -22.75 1 98.75 23 GLU B N 1
ATOM 2376 C CA . GLU B 1 23 ? -5.031 -9.586 -23.219 1 98.75 23 GLU B CA 1
ATOM 2377 C C . GLU B 1 23 ? -6.203 -10.211 -22.469 1 98.75 23 GLU B C 1
ATOM 2379 O O . GLU B 1 23 ? -7.145 -9.516 -22.078 1 98.75 23 GLU B O 1
ATOM 2384 N N . LEU B 1 24 ? -6.133 -11.492 -22.281 1 98.81 24 LEU B N 1
ATOM 2385 C CA . LEU B 1 24 ? -7.195 -12.188 -21.562 1 98.81 24 LEU B CA 1
ATOM 2386 C C . LEU B 1 24 ? -7.289 -11.695 -20.125 1 98.81 24 LEU B C 1
ATOM 2388 O O . LEU B 1 24 ? -8.383 -11.43 -19.625 1 98.81 24 LEU B O 1
ATOM 2392 N N . VAL B 1 25 ? -6.152 -11.586 -19.422 1 98.94 25 VAL B N 1
ATOM 2393 C CA . VAL B 1 25 ? -6.141 -11.148 -18.031 1 98.94 25 VAL B CA 1
ATOM 2394 C C . VAL B 1 25 ? -6.734 -9.742 -17.938 1 98.94 25 VAL B C 1
ATOM 2396 O O . VAL B 1 25 ? -7.527 -9.461 -17.031 1 98.94 25 VAL B O 1
ATOM 2399 N N . ARG B 1 26 ? -6.383 -8.891 -18.859 1 98.81 26 ARG B N 1
ATOM 2400 C CA . ARG B 1 26 ? -6.93 -7.543 -18.891 1 98.81 26 ARG B CA 1
ATOM 2401 C C . ARG B 1 26 ? -8.438 -7.566 -19.125 1 98.81 26 ARG B C 1
ATOM 2403 O O . ARG B 1 26 ? -9.188 -6.832 -18.469 1 98.81 26 ARG B O 1
ATOM 2410 N N . GLU B 1 27 ? -8.852 -8.359 -20.031 1 98.75 27 GLU B N 1
ATOM 2411 C CA . GLU B 1 27 ? -10.273 -8.484 -20.344 1 98.75 27 GLU B CA 1
ATOM 2412 C C . GLU B 1 27 ? -11.062 -8.938 -19.125 1 98.75 27 GLU B C 1
ATOM 2414 O O . GLU B 1 27 ? -12.109 -8.375 -18.812 1 98.75 27 GLU B O 1
ATOM 2419 N N . VAL B 1 28 ? -10.578 -9.938 -18.469 1 98.81 28 VAL B N 1
ATOM 2420 C CA . VAL B 1 28 ? -11.258 -10.477 -17.281 1 98.81 28 VAL B CA 1
ATOM 2421 C C . VAL B 1 28 ? -11.32 -9.406 -16.188 1 98.81 28 VAL B C 1
ATOM 2423 O O . VAL B 1 28 ? -12.344 -9.25 -15.523 1 98.81 28 VAL B O 1
ATOM 2426 N N . ALA B 1 29 ? -10.242 -8.656 -15.992 1 98.75 29 ALA B N 1
ATOM 2427 C CA . ALA B 1 29 ? -10.234 -7.566 -15.023 1 98.75 29 ALA B CA 1
ATOM 2428 C C . ALA B 1 29 ? -11.32 -6.543 -15.336 1 98.75 29 ALA B C 1
ATOM 2430 O O . ALA B 1 29 ? -12.062 -6.121 -14.445 1 98.75 29 ALA B O 1
ATOM 2431 N N . GLN B 1 30 ? -11.469 -6.199 -16.547 1 98.19 30 GLN B N 1
ATOM 2432 C CA . GLN B 1 30 ? -12.359 -5.129 -16.984 1 98.19 30 GLN B CA 1
ATOM 2433 C C . GLN B 1 30 ? -13.812 -5.574 -16.938 1 98.19 30 GLN B C 1
ATOM 2435 O O . GLN B 1 30 ? -14.703 -4.773 -16.625 1 98.19 30 GLN B O 1
ATOM 2440 N N . THR B 1 31 ? -14.055 -6.844 -17.156 1 97.94 31 THR B N 1
ATOM 2441 C CA . THR B 1 31 ? -15.438 -7.273 -17.344 1 97.94 31 THR B CA 1
ATOM 2442 C C . THR B 1 31 ? -15.961 -7.957 -16.078 1 97.94 31 THR B C 1
ATOM 2444 O O . THR B 1 31 ? -17.141 -7.84 -15.75 1 97.94 31 THR B O 1
ATOM 2447 N N . ALA B 1 32 ? -15.094 -8.664 -15.391 1 97.5 32 ALA B N 1
ATOM 2448 C CA . ALA B 1 32 ? -15.57 -9.477 -14.281 1 97.5 32 ALA B CA 1
ATOM 2449 C C . ALA B 1 32 ? -15.234 -8.82 -12.938 1 97.5 32 ALA B C 1
ATOM 2451 O O . ALA B 1 32 ? -15.969 -8.977 -11.961 1 97.5 32 ALA B O 1
ATOM 2452 N N . VAL B 1 33 ? -14.172 -8.055 -12.859 1 97.88 33 VAL B N 1
ATOM 2453 C CA . VAL B 1 33 ? -13.664 -7.641 -11.562 1 97.88 33 VAL B CA 1
ATOM 2454 C C . VAL B 1 33 ? -14.008 -6.176 -11.312 1 97.88 33 VAL B C 1
ATOM 2456 O O . VAL B 1 33 ? -14.75 -5.855 -10.383 1 97.88 33 VAL B O 1
ATOM 2459 N N . MET B 1 34 ? -13.641 -5.289 -12.203 1 97.19 34 MET B N 1
ATOM 2460 C CA . MET B 1 34 ? -13.688 -3.85 -11.969 1 97.19 34 MET B CA 1
ATOM 2461 C C . MET B 1 34 ? -15.125 -3.361 -11.828 1 97.19 34 MET B C 1
ATOM 2463 O O . MET B 1 34 ? -15.398 -2.467 -11.023 1 97.19 34 MET B O 1
ATOM 2467 N N . PRO B 1 35 ? -16.125 -3.98 -12.547 1 95.81 35 PRO B N 1
ATOM 2468 C CA . PRO B 1 35 ? -17.5 -3.527 -12.352 1 95.81 35 PRO B CA 1
ATOM 2469 C C . PRO B 1 35 ? -18.031 -3.807 -10.945 1 95.81 35 PRO B C 1
ATOM 2471 O O . PRO B 1 35 ? -19.031 -3.219 -10.523 1 95.81 35 PRO B O 1
ATOM 2474 N N . ARG B 1 36 ? -17.375 -4.656 -10.25 1 94 36 ARG B N 1
ATOM 2475 C CA . ARG B 1 36 ? -17.844 -5.09 -8.938 1 94 36 ARG B CA 1
ATOM 2476 C C . ARG B 1 36 ? -17.047 -4.445 -7.82 1 94 36 ARG B C 1
ATOM 2478 O O . ARG B 1 36 ? -17.312 -4.668 -6.641 1 94 36 ARG B O 1
ATOM 2485 N N . PHE B 1 37 ? -16.078 -3.635 -8.164 1 92.06 37 PHE B N 1
ATOM 2486 C CA . PHE B 1 37 ? -15.266 -2.924 -7.18 1 92.06 37 PHE B CA 1
ATOM 2487 C C . PHE B 1 37 ? -16.125 -1.926 -6.406 1 92.06 37 PHE B C 1
ATOM 2489 O O . PHE B 1 37 ? -16.844 -1.126 -7 1 92.06 37 PHE B O 1
ATOM 2496 N N . LEU B 1 38 ? -16.094 -1.983 -5.039 1 84.19 38 LEU B N 1
ATOM 2497 C CA . LEU B 1 38 ? -16.859 -1.188 -4.09 1 84.19 38 LEU B CA 1
ATOM 2498 C C . LEU B 1 38 ? -18.328 -1.581 -4.117 1 84.19 38 LEU B C 1
ATOM 2500 O O . LEU B 1 38 ? -19.172 -0.913 -3.508 1 84.19 38 LEU B O 1
ATOM 2504 N N . ASN B 1 39 ? -18.719 -2.627 -4.809 1 81.81 39 ASN B N 1
ATOM 2505 C CA . ASN B 1 39 ? -20.125 -2.979 -4.941 1 81.81 39 ASN B CA 1
ATOM 2506 C C . ASN B 1 39 ? -20.344 -4.488 -4.887 1 81.81 39 ASN B C 1
ATOM 2508 O O . ASN B 1 39 ? -21.438 -4.977 -5.145 1 81.81 39 ASN B O 1
ATOM 2512 N N . ALA B 1 40 ? -19.406 -5.172 -4.496 1 81.56 40 ALA B N 1
ATOM 2513 C CA . ALA B 1 40 ? -19.484 -6.625 -4.602 1 81.56 40 ALA B CA 1
ATOM 2514 C C . ALA B 1 40 ? -20.094 -7.234 -3.34 1 81.56 40 ALA B C 1
ATOM 2516 O O . ALA B 1 40 ? -19.797 -6.797 -2.227 1 81.56 40 ALA B O 1
ATOM 2517 N N . ALA B 1 41 ? -20.922 -8.25 -3.568 1 80.5 41 ALA B N 1
ATOM 2518 C CA . ALA B 1 41 ? -21.344 -9.086 -2.453 1 80.5 41 ALA B CA 1
ATOM 2519 C C . ALA B 1 41 ? -20.172 -9.883 -1.887 1 80.5 41 ALA B C 1
ATOM 2521 O O . ALA B 1 41 ? -19.297 -10.328 -2.633 1 80.5 41 ALA B O 1
ATOM 2522 N N . VAL B 1 42 ? -20.234 -10.062 -0.51 1 83.31 42 VAL B N 1
ATOM 2523 C CA . VAL B 1 42 ? -19.094 -10.672 0.171 1 83.31 42 VAL B CA 1
ATOM 2524 C C . VAL B 1 42 ? -19.547 -11.945 0.889 1 83.31 42 VAL B C 1
ATOM 2526 O O . VAL B 1 42 ? -20.625 -11.984 1.465 1 83.31 42 VAL B O 1
ATOM 2529 N N . SER B 1 43 ? -18.703 -12.906 0.743 1 81 43 SER B N 1
ATOM 2530 C CA . SER B 1 43 ? -18.891 -14.133 1.506 1 81 43 SER B CA 1
ATOM 2531 C C . SER B 1 43 ? -17.609 -14.555 2.207 1 81 43 SER B C 1
ATOM 2533 O O . SER B 1 43 ? -16.547 -14 1.938 1 81 43 SER B O 1
ATOM 2535 N N . THR B 1 44 ? -17.781 -15.484 3.182 1 82.44 44 THR B N 1
ATOM 2536 C CA . THR B 1 44 ? -16.641 -15.984 3.934 1 82.44 44 THR B CA 1
ATOM 2537 C C . THR B 1 44 ? -16.391 -17.469 3.637 1 82.44 44 THR B C 1
ATOM 2539 O O . THR B 1 44 ? -17.328 -18.266 3.693 1 82.44 44 THR B O 1
ATOM 2542 N N . LYS B 1 45 ? -15.133 -17.75 3.314 1 84.56 45 LYS B N 1
ATOM 2543 C CA . LYS B 1 45 ? -14.75 -19.141 3.064 1 84.56 45 LYS B CA 1
ATOM 2544 C C . LYS B 1 45 ? -14.633 -19.922 4.371 1 84.56 45 LYS B C 1
ATOM 2546 O O . LYS B 1 45 ? -14.695 -19.344 5.457 1 84.56 45 LYS B O 1
ATOM 2551 N N . SER B 1 46 ? -14.398 -21.234 4.195 1 75.5 46 SER B N 1
ATOM 2552 C CA . SER B 1 46 ? -14.297 -22.109 5.355 1 75.5 46 SER B CA 1
ATOM 2553 C C . SER B 1 46 ? -13.055 -21.812 6.176 1 75.5 46 SER B C 1
ATOM 2555 O O . SER B 1 46 ? -13.039 -22.016 7.395 1 75.5 46 SER B O 1
ATOM 2557 N N . ASP B 1 47 ? -12.102 -21.266 5.512 1 75.5 47 ASP B N 1
ATOM 2558 C CA . ASP B 1 47 ? -10.852 -21 6.211 1 75.5 47 ASP B CA 1
ATOM 2559 C C . ASP B 1 47 ? -10.844 -19.578 6.797 1 75.5 47 ASP B C 1
ATOM 2561 O O . ASP B 1 47 ? -9.828 -19.125 7.328 1 75.5 47 ASP B O 1
ATOM 2565 N N . GLY B 1 48 ? -11.93 -18.859 6.637 1 76.62 48 GLY B N 1
ATOM 2566 C CA . GLY B 1 48 ? -12.078 -17.547 7.242 1 76.62 48 GLY B CA 1
ATOM 2567 C C . GLY B 1 48 ? -11.75 -16.406 6.289 1 76.62 48 GLY B C 1
ATOM 2568 O O . GLY B 1 48 ? -12.016 -15.25 6.582 1 76.62 48 GLY B O 1
ATOM 2569 N N . THR B 1 49 ? -11.164 -16.859 5.133 1 80.38 49 THR B N 1
ATOM 2570 C CA . THR B 1 49 ? -10.844 -15.812 4.172 1 80.38 49 THR B CA 1
ATOM 2571 C C . THR B 1 49 ? -12.086 -15.391 3.389 1 80.38 49 THR B C 1
ATOM 2573 O O . THR B 1 49 ? -13.102 -16.078 3.418 1 80.38 49 THR B O 1
ATOM 2576 N N . ARG B 1 50 ? -11.984 -14.234 2.742 1 85.38 50 ARG B N 1
ATOM 2577 C CA . ARG B 1 50 ? -13.156 -13.648 2.102 1 85.38 50 ARG B CA 1
ATOM 2578 C C . ARG B 1 50 ? -13.164 -13.945 0.605 1 85.38 50 ARG B C 1
ATOM 2580 O O . ARG B 1 50 ? -12.117 -14.18 0.007 1 85.38 50 ARG B O 1
ATOM 2587 N N . LEU B 1 51 ? -14.266 -14.07 0.125 1 84.06 51 LEU B N 1
ATOM 2588 C CA . LEU B 1 51 ? -14.547 -14.312 -1.284 1 84.06 51 LEU B CA 1
ATOM 2589 C C . LEU B 1 51 ? -15.695 -13.43 -1.773 1 84.06 51 LEU B C 1
ATOM 2591 O O . LEU B 1 51 ? -16.656 -13.195 -1.042 1 84.06 51 LEU B O 1
ATOM 2595 N N . THR B 1 52 ? -15.508 -12.914 -2.998 1 90.31 52 THR B N 1
ATOM 2596 C CA . THR B 1 52 ? -16.594 -12.125 -3.568 1 90.31 52 THR B CA 1
ATOM 2597 C C . THR B 1 52 ? -17.109 -12.758 -4.852 1 90.31 52 THR B C 1
ATOM 2599 O O . THR B 1 52 ? -16.5 -13.688 -5.387 1 90.31 52 THR B O 1
ATOM 2602 N N . GLU B 1 53 ? -18.219 -12.266 -5.301 1 93.62 53 GLU B N 1
ATOM 2603 C CA . GLU B 1 53 ? -18.75 -12.68 -6.594 1 93.62 53 GLU B CA 1
ATOM 2604 C C . GLU B 1 53 ? -17.766 -12.383 -7.723 1 93.62 53 GLU B C 1
ATOM 2606 O O . GLU B 1 53 ? -17.703 -13.125 -8.703 1 93.62 53 GLU B O 1
ATOM 2611 N N . ALA B 1 54 ? -17 -11.344 -7.57 1 95.62 54 ALA B N 1
ATOM 2612 C CA . ALA B 1 54 ? -16 -10.992 -8.57 1 95.62 54 ALA B CA 1
ATOM 2613 C C . ALA B 1 54 ? -14.969 -12.109 -8.734 1 95.62 54 ALA B C 1
ATOM 2615 O O . ALA B 1 54 ? -14.578 -12.43 -9.859 1 95.62 54 ALA B O 1
ATOM 2616 N N . ASP B 1 55 ? -14.555 -12.711 -7.641 1 96.88 55 ASP B N 1
ATOM 2617 C CA . ASP B 1 55 ? -13.617 -13.828 -7.676 1 96.88 55 ASP B CA 1
ATOM 2618 C C . ASP B 1 55 ? -14.18 -15 -8.477 1 96.88 55 ASP B C 1
ATOM 2620 O O . ASP B 1 55 ? -13.484 -15.57 -9.32 1 96.88 55 ASP B O 1
ATOM 2624 N N . LEU B 1 56 ? -15.391 -15.305 -8.211 1 96 56 LEU B N 1
ATOM 2625 C CA . LEU B 1 56 ? -16.047 -16.453 -8.852 1 96 56 LEU B CA 1
ATOM 2626 C C . LEU B 1 56 ? -16.25 -16.203 -10.336 1 96 56 LEU B C 1
ATOM 2628 O O . LEU B 1 56 ? -15.984 -17.078 -11.164 1 96 56 LEU B O 1
ATOM 2632 N N . HIS B 1 57 ? -16.672 -15.023 -10.68 1 96.94 57 HIS B N 1
ATOM 2633 C CA . HIS B 1 57 ? -16.891 -14.672 -12.078 1 96.94 57 HIS B CA 1
ATOM 2634 C C . HIS B 1 57 ? -15.57 -14.664 -12.852 1 96.94 57 HIS B C 1
ATOM 2636 O O . HIS B 1 57 ? -15.508 -15.164 -13.977 1 96.94 57 HIS B O 1
ATOM 2642 N N . ALA B 1 58 ? -14.578 -14.086 -12.273 1 98.5 58 ALA B N 1
ATOM 2643 C CA . ALA B 1 58 ? -13.266 -14.047 -12.914 1 98.5 58 ALA B CA 1
ATOM 2644 C C . ALA B 1 58 ? -12.727 -15.453 -13.141 1 98.5 58 ALA B C 1
ATOM 2646 O O . ALA B 1 58 ? -12.242 -15.773 -14.227 1 98.5 58 ALA B O 1
ATOM 2647 N N . GLN B 1 59 ? -12.82 -16.312 -12.141 1 98.31 59 GLN B N 1
ATOM 2648 C CA . GLN B 1 59 ? -12.312 -17.672 -12.266 1 98.31 59 GLN B CA 1
ATOM 2649 C C . GLN B 1 59 ? -13.062 -18.453 -13.352 1 98.31 59 GLN B C 1
ATOM 2651 O O . GLN B 1 59 ? -12.461 -19.219 -14.102 1 98.31 59 GLN B O 1
ATOM 2656 N N . ALA B 1 60 ? -14.336 -18.266 -13.43 1 98.25 60 ALA B N 1
ATOM 2657 C CA . ALA B 1 60 ? -15.141 -18.938 -14.445 1 98.25 60 ALA B CA 1
ATOM 2658 C C . ALA B 1 60 ? -14.711 -18.516 -15.852 1 98.25 60 ALA B C 1
ATOM 2660 O O . ALA B 1 60 ? -14.625 -19.359 -16.75 1 98.25 60 ALA B O 1
ATOM 2661 N N . LEU B 1 61 ? -14.453 -17.25 -16.016 1 98.62 61 LEU B N 1
ATOM 2662 C CA . LEU B 1 61 ? -14.023 -16.75 -17.328 1 98.62 61 LEU B CA 1
ATOM 2663 C C . LEU B 1 61 ? -12.656 -17.312 -17.688 1 98.62 61 LEU B C 1
ATOM 2665 O O . LEU B 1 61 ? -12.422 -17.703 -18.828 1 98.62 61 LEU B O 1
ATOM 2669 N N . PHE B 1 62 ? -11.789 -17.359 -16.719 1 98.81 62 PHE B N 1
ATOM 2670 C CA . PHE B 1 62 ? -10.477 -17.938 -16.969 1 98.81 62 PHE B CA 1
ATOM 2671 C C . PHE B 1 62 ? -10.609 -19.406 -17.344 1 98.81 62 PHE B C 1
ATOM 2673 O O . PHE B 1 62 ? -9.953 -19.875 -18.281 1 98.81 62 PHE B O 1
ATOM 2680 N N . ALA B 1 63 ? -11.406 -20.141 -16.625 1 98.56 63 ALA B N 1
ATOM 2681 C CA . ALA B 1 63 ? -11.594 -21.578 -16.875 1 98.56 63 ALA B CA 1
ATOM 2682 C C . ALA B 1 63 ? -12.102 -21.812 -18.297 1 98.56 63 ALA B C 1
ATOM 2684 O O . ALA B 1 63 ? -11.742 -22.812 -18.922 1 98.56 63 ALA B O 1
ATOM 2685 N N . GLN B 1 64 ? -12.875 -20.922 -18.734 1 98.5 64 GLN B N 1
ATOM 2686 C CA . GLN B 1 64 ? -13.461 -21.047 -20.062 1 98.5 64 GLN B CA 1
ATOM 2687 C C . GLN B 1 64 ? -12.453 -20.688 -21.156 1 98.5 64 GLN B C 1
ATOM 2689 O O . GLN B 1 64 ? -12.398 -21.344 -22.188 1 98.5 64 GLN B O 1
ATOM 2694 N N . LYS B 1 65 ? -11.625 -19.703 -20.938 1 98.75 65 LYS B N 1
ATOM 2695 C CA . LYS B 1 65 ? -10.898 -19.078 -22.031 1 98.75 65 LYS B CA 1
ATOM 2696 C C . LYS B 1 65 ? -9.445 -19.547 -22.062 1 98.75 65 LYS B C 1
ATOM 2698 O O . LYS B 1 65 ? -8.82 -19.594 -23.125 1 98.75 65 LYS B O 1
ATOM 2703 N N . LEU B 1 66 ? -8.875 -19.922 -20.969 1 98.81 66 LEU B N 1
ATOM 2704 C CA . LEU B 1 66 ? -7.457 -20.266 -20.906 1 98.81 66 LEU B CA 1
ATOM 2705 C C . LEU B 1 66 ? -7.152 -21.484 -21.781 1 98.81 66 LEU B C 1
ATOM 2707 O O . LEU B 1 66 ? -6.141 -21.5 -22.484 1 98.81 66 LEU B O 1
ATOM 2711 N N . PRO B 1 67 ? -8.039 -22.531 -21.812 1 98.25 67 PRO B N 1
ATOM 2712 C CA . PRO B 1 67 ? -7.773 -23.703 -22.656 1 98.25 67 PRO B CA 1
ATOM 2713 C C . PRO B 1 67 ? -7.695 -23.359 -24.141 1 98.25 67 PRO B C 1
ATOM 2715 O O . PRO B 1 67 ? -7.156 -24.141 -24.938 1 98.25 67 PRO B O 1
ATOM 2718 N N . GLN B 1 68 ? -8.211 -22.172 -24.5 1 97.94 68 GLN B N 1
ATOM 2719 C CA . GLN B 1 68 ? -8.133 -21.719 -25.891 1 97.94 68 GLN B CA 1
ATOM 2720 C C . GLN B 1 68 ? -6.746 -21.188 -26.219 1 97.94 68 GLN B C 1
ATOM 2722 O O . GLN B 1 68 ? -6.383 -21.062 -27.391 1 97.94 68 GLN B O 1
ATOM 2727 N N . ILE B 1 69 ? -6.008 -20.828 -25.25 1 98.38 69 ILE B N 1
ATOM 2728 C CA . ILE B 1 69 ? -4.629 -20.391 -25.453 1 98.38 69 ILE B CA 1
ATOM 2729 C C . ILE B 1 69 ? -3.697 -21.594 -25.469 1 98.38 69 ILE B C 1
ATOM 2731 O O . ILE B 1 69 ? -2.996 -21.828 -26.453 1 98.38 69 ILE B O 1
ATOM 2735 N N . ILE B 1 70 ? -3.705 -22.328 -24.469 1 98.31 70 ILE B N 1
ATOM 2736 C CA . ILE B 1 70 ? -3.072 -23.641 -24.359 1 98.31 70 ILE B CA 1
ATOM 2737 C C . ILE B 1 70 ? -4.051 -24.641 -23.75 1 98.31 70 ILE B C 1
ATOM 2739 O O . ILE B 1 70 ? -4.555 -24.422 -22.656 1 98.31 70 ILE B O 1
ATOM 2743 N N . ASP B 1 71 ? -4.293 -25.688 -24.453 1 98.38 71 ASP B N 1
ATOM 2744 C CA . ASP B 1 71 ? -5.293 -26.672 -24.047 1 98.38 71 ASP B CA 1
ATOM 2745 C C . ASP B 1 71 ? -4.777 -27.547 -22.906 1 98.38 71 ASP B C 1
ATOM 2747 O O . ASP B 1 71 ? -4.219 -28.625 -23.141 1 98.38 71 ASP B O 1
ATOM 2751 N N . CYS B 1 72 ? -5.066 -27.188 -21.672 1 98.06 72 CYS B N 1
ATOM 2752 C CA . CYS B 1 72 ? -4.727 -27.922 -20.453 1 98.06 72 CYS B CA 1
ATOM 2753 C C . CYS B 1 72 ? -5.633 -27.5 -19.312 1 98.06 72 CYS B C 1
ATOM 2755 O O . CYS B 1 72 ? -6.359 -26.5 -19.406 1 98.06 72 CYS B O 1
ATOM 2757 N N . PRO B 1 73 ? -5.676 -28.219 -18.172 1 98.44 73 PRO B N 1
ATOM 2758 C CA . PRO B 1 73 ? -6.555 -27.906 -17.047 1 98.44 73 PRO B CA 1
ATOM 2759 C C . PRO B 1 73 ? -6.129 -26.656 -16.297 1 98.44 73 PRO B C 1
ATOM 2761 O O . PRO B 1 73 ? -5.039 -26.125 -16.531 1 98.44 73 PRO B O 1
ATOM 2764 N N . MET B 1 74 ? -7.039 -26.219 -15.445 1 98.62 74 MET B N 1
ATOM 2765 C CA . MET B 1 74 ? -6.793 -25.031 -14.633 1 98.62 74 MET B CA 1
ATOM 2766 C C . MET B 1 74 ? -6.953 -25.344 -13.148 1 98.62 74 MET B C 1
ATOM 2768 O O . MET B 1 74 ? -7.879 -26.062 -12.758 1 98.62 74 MET B O 1
ATOM 2772 N N . LEU B 1 75 ? -6 -24.953 -12.383 1 98.62 75 LEU B N 1
ATOM 2773 C CA . LEU B 1 75 ? -6.082 -24.891 -10.93 1 98.62 75 LEU B CA 1
ATOM 2774 C C . LEU B 1 75 ? -6.363 -23.469 -10.461 1 98.62 75 LEU B C 1
ATOM 2776 O O . LEU B 1 75 ? -5.605 -22.547 -10.773 1 98.62 75 LEU B O 1
ATOM 2780 N N . GLY B 1 76 ? -7.484 -23.266 -9.773 1 97.69 76 GLY B N 1
ATOM 2781 C CA . GLY B 1 76 ? -7.871 -21.938 -9.32 1 97.69 76 GLY B CA 1
ATOM 2782 C C . GLY B 1 76 ? -7.977 -21.828 -7.809 1 97.69 76 GLY B C 1
ATOM 2783 O O . GLY B 1 76 ? -8.32 -22.797 -7.133 1 97.69 76 GLY B O 1
ATOM 2784 N N . GLU B 1 77 ? -7.719 -20.625 -7.305 1 95.88 77 GLU B N 1
ATOM 2785 C CA . GLU B 1 77 ? -7.762 -20.359 -5.871 1 95.88 77 GLU B CA 1
ATOM 2786 C C . GLU B 1 77 ? -9.102 -20.781 -5.273 1 95.88 77 GLU B C 1
ATOM 2788 O O . GLU B 1 77 ? -9.148 -21.297 -4.152 1 95.88 77 GLU B O 1
ATOM 2793 N N . GLU B 1 78 ? -10.188 -20.562 -6.02 1 94.38 78 GLU B N 1
ATOM 2794 C CA . GLU B 1 78 ? -11.523 -20.703 -5.441 1 94.38 78 GLU B CA 1
ATOM 2795 C C . GLU B 1 78 ? -12.008 -22.141 -5.531 1 94.38 78 GLU B C 1
ATOM 2797 O O . GLU B 1 78 ? -13.156 -22.438 -5.199 1 94.38 78 GLU B O 1
ATOM 2802 N N . MET B 1 79 ? -11.148 -23.062 -5.969 1 94.94 79 MET B N 1
ATOM 2803 C CA . MET B 1 79 ? -11.43 -24.5 -5.922 1 94.94 79 MET B CA 1
ATOM 2804 C C . MET B 1 79 ? -11.273 -25.031 -4.504 1 94.94 79 MET B C 1
ATOM 2806 O O . MET B 1 79 ? -10.648 -24.391 -3.658 1 94.94 79 MET B O 1
ATOM 2810 N N . SER B 1 80 ? -11.875 -26.203 -4.242 1 94.62 80 SER B N 1
ATOM 2811 C CA . SER B 1 80 ? -11.633 -26.875 -2.967 1 94.62 80 SER B CA 1
ATOM 2812 C C . SER B 1 80 ? -10.188 -27.359 -2.865 1 94.62 80 SER B C 1
ATOM 2814 O O . SER B 1 80 ? -9.523 -27.547 -3.883 1 94.62 80 SER B O 1
ATOM 2816 N N . ALA B 1 81 ? -9.758 -27.547 -1.657 1 94.38 81 ALA B N 1
ATOM 2817 C CA . ALA B 1 81 ? -8.398 -28.031 -1.439 1 94.38 81 ALA B CA 1
ATOM 2818 C C . ALA B 1 81 ? -8.172 -29.375 -2.15 1 94.38 81 ALA B C 1
ATOM 2820 O O . ALA B 1 81 ? -7.125 -29.594 -2.758 1 94.38 81 ALA B O 1
ATOM 2821 N N . ASP B 1 82 ? -9.133 -30.234 -2.107 1 95.94 82 ASP B N 1
ATOM 2822 C CA . ASP B 1 82 ? -9.031 -31.531 -2.762 1 95.94 82 ASP B CA 1
ATOM 2823 C C . ASP B 1 82 ? -8.898 -31.391 -4.273 1 95.94 82 ASP B C 1
ATOM 2825 O O . ASP B 1 82 ? -8.086 -32.062 -4.902 1 95.94 82 ASP B O 1
ATOM 2829 N N . GLU B 1 83 ? -9.648 -30.531 -4.852 1 96.81 83 GLU B N 1
ATOM 2830 C CA . GLU B 1 83 ? -9.586 -30.266 -6.285 1 96.81 83 GLU B CA 1
ATOM 2831 C C . GLU B 1 83 ? -8.227 -29.688 -6.676 1 96.81 83 GLU B C 1
ATOM 2833 O O . GLU B 1 83 ? -7.652 -30.062 -7.699 1 96.81 83 GLU B O 1
ATOM 2838 N N . GLN B 1 84 ? -7.742 -28.797 -5.902 1 96.81 84 GLN B N 1
ATOM 2839 C CA . GLN B 1 84 ? -6.445 -28.172 -6.16 1 96.81 84 GLN B CA 1
ATOM 2840 C C . GLN B 1 84 ? -5.332 -29.219 -6.172 1 96.81 84 GLN B C 1
ATOM 2842 O O . GLN B 1 84 ? -4.516 -29.25 -7.098 1 96.81 84 GLN B O 1
ATOM 2847 N N . HIS B 1 85 ? -5.352 -30.047 -5.188 1 96.62 85 HIS B N 1
ATOM 2848 C CA . HIS B 1 85 ? -4.332 -31.078 -5.098 1 96.62 85 HIS B CA 1
ATOM 2849 C C . HIS B 1 85 ? -4.426 -32.031 -6.273 1 96.62 85 HIS B C 1
ATOM 2851 O O . HIS B 1 85 ? -3.402 -32.469 -6.809 1 96.62 85 HIS B O 1
ATOM 2857 N N . ALA B 1 86 ? -5.621 -32.344 -6.637 1 97.56 86 ALA B N 1
ATOM 2858 C CA . ALA B 1 86 ? -5.836 -33.25 -7.766 1 97.56 86 ALA B CA 1
ATOM 2859 C C . ALA B 1 86 ? -5.32 -32.656 -9.062 1 97.56 86 ALA B C 1
ATOM 2861 O O . ALA B 1 86 ? -4.762 -33.344 -9.914 1 97.56 86 ALA B O 1
ATOM 2862 N N . MET B 1 87 ? -5.5 -31.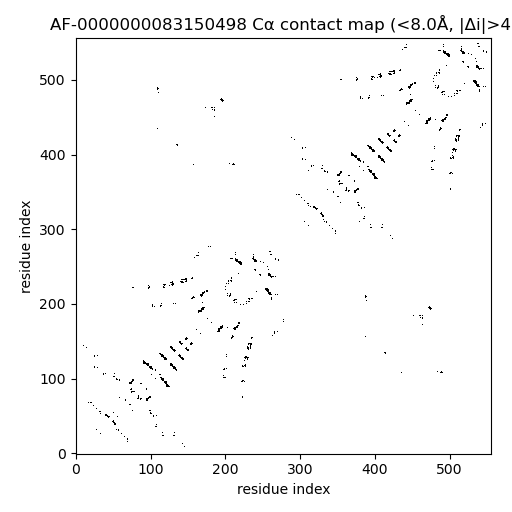375 -9.172 1 97.62 87 MET B N 1
ATOM 2863 C CA . MET B 1 87 ? -5.098 -30.703 -10.398 1 97.62 87 MET B CA 1
ATOM 2864 C C . MET B 1 87 ? -3.578 -30.641 -10.523 1 97.62 87 MET B C 1
ATOM 2866 O O . MET B 1 87 ? -3.039 -30.594 -11.625 1 97.62 87 MET B O 1
ATOM 2870 N N . TRP B 1 88 ? -2.84 -30.703 -9.414 1 97 88 TRP B N 1
ATOM 2871 C CA . TRP B 1 88 ? -1.389 -30.547 -9.414 1 97 88 TRP B CA 1
ATOM 2872 C C . TRP B 1 88 ? -0.718 -31.688 -10.172 1 97 88 TRP B C 1
ATOM 2874 O O . TRP B 1 88 ? 0.422 -31.562 -10.625 1 97 88 TRP B O 1
ATOM 2884 N N . GLN B 1 89 ? -1.363 -32.781 -10.367 1 96.44 89 GLN B N 1
ATOM 2885 C CA . GLN B 1 89 ? -0.804 -33.875 -11.125 1 96.44 89 GLN B CA 1
ATOM 2886 C C . GLN B 1 89 ? -0.474 -33.469 -12.555 1 96.44 89 GLN B C 1
ATOM 2888 O O . GLN B 1 89 ? 0.404 -34.062 -13.195 1 96.44 89 GLN B O 1
ATOM 2893 N N . TYR B 1 90 ? -1.154 -32.438 -13.047 1 97.62 90 TYR B N 1
ATOM 2894 C CA . TYR B 1 90 ? -0.985 -32 -14.422 1 97.62 90 TYR B CA 1
ATOM 2895 C C . TYR B 1 90 ? 0.16 -31 -14.531 1 97.62 90 TYR B C 1
ATOM 2897 O O . TYR B 1 90 ? 0.489 -30.531 -15.633 1 97.62 90 TYR B O 1
ATOM 2905 N N . ALA B 1 91 ? 0.851 -30.641 -13.43 1 96.69 91 ALA B N 1
ATOM 2906 C CA . ALA B 1 91 ? 1.931 -29.656 -13.414 1 96.69 91 ALA B CA 1
ATOM 2907 C C . ALA B 1 91 ? 3.105 -30.109 -14.273 1 96.69 91 ALA B C 1
ATOM 2909 O O . ALA B 1 91 ? 3.889 -29.297 -14.758 1 96.69 91 ALA B O 1
ATOM 2910 N N . ALA B 1 92 ? 3.246 -31.375 -14.5 1 96.44 92 ALA B N 1
ATOM 2911 C CA . ALA B 1 92 ? 4.348 -31.922 -15.289 1 96.44 92 ALA B CA 1
ATOM 2912 C C . ALA B 1 92 ? 4.137 -31.672 -16.781 1 96.44 92 ALA B C 1
ATOM 2914 O O . ALA B 1 92 ? 5.086 -31.391 -17.516 1 96.44 92 ALA B O 1
ATOM 2915 N N . THR B 1 93 ? 2.887 -31.719 -17.25 1 97.56 93 THR B N 1
ATOM 2916 C CA . THR B 1 93 ? 2.609 -31.703 -18.688 1 97.56 93 THR B CA 1
ATOM 2917 C C . THR B 1 93 ? 2.051 -30.359 -19.109 1 97.56 93 THR B C 1
ATOM 2919 O O . THR B 1 93 ? 2.318 -29.891 -20.219 1 97.56 93 THR B O 1
ATOM 2922 N N . GLY B 1 94 ? 1.268 -29.781 -18.281 1 98.38 94 GLY B N 1
ATOM 2923 C CA . GLY B 1 94 ? 0.645 -28.484 -18.562 1 98.38 94 GLY B CA 1
ATOM 2924 C C . GLY B 1 94 ? -0.504 -28.172 -17.625 1 98.38 94 GLY B C 1
ATOM 2925 O O . GLY B 1 94 ? -1.442 -28.953 -17.5 1 98.38 94 GLY B O 1
ATOM 2926 N N . LEU B 1 95 ? -0.453 -27 -16.969 1 98.81 95 LEU B N 1
ATOM 2927 C CA . LEU B 1 95 ? -1.449 -26.578 -15.992 1 98.81 95 LEU B CA 1
ATOM 2928 C C . LEU B 1 95 ? -1.51 -25.062 -15.898 1 98.81 95 LEU B C 1
ATOM 2930 O O . LEU B 1 95 ? -0.475 -24.406 -15.781 1 98.81 95 LEU B O 1
ATOM 2934 N N . TRP B 1 96 ? -2.703 -24.531 -16.016 1 98.88 96 TRP B N 1
ATOM 2935 C CA . TRP B 1 96 ? -2.896 -23.125 -15.672 1 98.88 96 TRP B CA 1
ATOM 2936 C C . TRP B 1 96 ? -3.113 -22.969 -14.172 1 98.88 96 TRP B C 1
ATOM 2938 O O . TRP B 1 96 ? -3.826 -23.766 -13.547 1 98.88 96 TRP B O 1
ATOM 2948 N N . VAL B 1 97 ? -2.492 -22.016 -13.578 1 98.94 97 VAL B N 1
ATOM 2949 C CA . VAL B 1 97 ? -2.713 -21.656 -12.18 1 98.94 97 VAL B CA 1
ATOM 2950 C C . VAL B 1 97 ? -3.207 -20.203 -12.102 1 98.94 97 VAL B C 1
ATOM 2952 O O . VAL B 1 97 ? -2.582 -19.297 -12.656 1 98.94 97 VAL B O 1
ATOM 2955 N N . VAL B 1 98 ? -4.324 -20 -11.344 1 98.88 98 VAL B N 1
ATOM 2956 C CA . VAL B 1 98 ? -5.004 -18.703 -11.422 1 98.88 98 VAL B CA 1
ATOM 2957 C C . VAL B 1 98 ? -5.328 -18.203 -10.016 1 98.88 98 VAL B C 1
ATOM 2959 O O . VAL B 1 98 ? -5.836 -18.953 -9.188 1 98.88 98 VAL B O 1
ATOM 2962 N N . ASP B 1 99 ? -4.965 -17.016 -9.734 1 98.75 99 ASP B N 1
ATOM 2963 C CA . ASP B 1 99 ? -5.543 -16.203 -8.672 1 98.75 99 ASP B CA 1
ATOM 2964 C C . ASP B 1 99 ? -6.465 -15.133 -9.242 1 98.75 99 ASP B C 1
ATOM 2966 O O . ASP B 1 99 ? -5.992 -14.117 -9.766 1 98.75 99 ASP B O 1
ATOM 2970 N N . PRO B 1 100 ? -7.758 -15.305 -9.156 1 98.31 100 PRO B N 1
ATOM 2971 C CA . PRO B 1 100 ? -8.664 -14.336 -9.773 1 98.31 100 PRO B CA 1
ATOM 2972 C C . PRO B 1 100 ? -8.492 -12.93 -9.219 1 98.31 100 PRO B C 1
ATOM 2974 O O . PRO B 1 100 ? -8.461 -11.953 -9.977 1 98.31 100 PRO B O 1
ATOM 2977 N N . ILE B 1 101 ? -8.461 -12.82 -7.914 1 98 101 ILE B N 1
ATOM 2978 C CA . ILE B 1 101 ? -8.188 -11.555 -7.246 1 98 101 ILE B CA 1
ATOM 2979 C C . ILE B 1 101 ? -7.238 -11.789 -6.07 1 98 101 ILE B C 1
ATOM 2981 O O . ILE B 1 101 ? -7.668 -12.219 -5 1 98 101 ILE B O 1
ATOM 2985 N N . ASP B 1 102 ? -5.98 -11.531 -6.277 1 98 102 ASP B N 1
ATOM 2986 C CA . ASP B 1 102 ? -5.082 -11.438 -5.129 1 98 102 ASP B CA 1
ATOM 2987 C C . ASP B 1 102 ? -5.25 -10.109 -4.398 1 98 102 ASP B C 1
ATOM 2989 O O . ASP B 1 102 ? -5.078 -9.047 -4.996 1 98 102 ASP B O 1
ATOM 2993 N N . GLY B 1 103 ? -5.473 -10.164 -3.117 1 96.81 103 GLY B N 1
ATOM 2994 C CA . GLY B 1 103 ? -5.848 -8.984 -2.361 1 96.81 103 GLY B CA 1
ATOM 2995 C C . GLY B 1 103 ? -7.352 -8.789 -2.258 1 96.81 103 GLY B C 1
ATOM 2996 O O . GLY B 1 103 ? -7.848 -7.668 -2.371 1 96.81 103 GLY B O 1
ATOM 2997 N N . THR B 1 104 ? -8.047 -9.914 -2.049 1 95.31 104 THR B N 1
ATOM 2998 C CA . THR B 1 104 ? -9.508 -9.883 -1.955 1 95.31 104 THR B CA 1
ATOM 2999 C C . THR B 1 104 ? -9.953 -8.984 -0.804 1 95.31 104 THR B C 1
ATOM 3001 O O . THR B 1 104 ? -10.93 -8.25 -0.928 1 95.31 104 THR B O 1
ATOM 3004 N N . ASN B 1 105 ? -9.211 -9.023 0.276 1 93.69 105 ASN B N 1
ATOM 3005 C CA . ASN B 1 105 ? -9.531 -8.156 1.4 1 93.69 105 ASN B CA 1
ATOM 3006 C C . ASN B 1 105 ? -9.414 -6.68 1.021 1 93.69 105 ASN B C 1
ATOM 3008 O O . ASN B 1 105 ? -10.258 -5.867 1.409 1 93.69 105 ASN B O 1
ATOM 3012 N N . ASN B 1 106 ? -8.336 -6.32 0.334 1 96.62 106 ASN B N 1
ATOM 3013 C CA . ASN B 1 106 ? -8.211 -4.969 -0.198 1 96.62 106 ASN B CA 1
ATOM 3014 C C . ASN B 1 106 ? -9.391 -4.613 -1.107 1 96.62 106 ASN B C 1
ATOM 3016 O O . ASN B 1 106 ? -10 -3.555 -0.956 1 96.62 106 ASN B O 1
ATOM 3020 N N . PHE B 1 107 ? -9.727 -5.547 -1.978 1 96.69 107 PHE B N 1
ATOM 3021 C CA . PHE B 1 107 ? -10.797 -5.363 -2.955 1 96.69 107 PHE B CA 1
ATOM 3022 C C . PHE B 1 107 ? -12.125 -5.07 -2.26 1 96.69 107 PHE B C 1
ATOM 3024 O O . PHE B 1 107 ? -12.812 -4.113 -2.611 1 96.69 107 PHE B O 1
ATOM 3031 N N . ILE B 1 108 ? -12.414 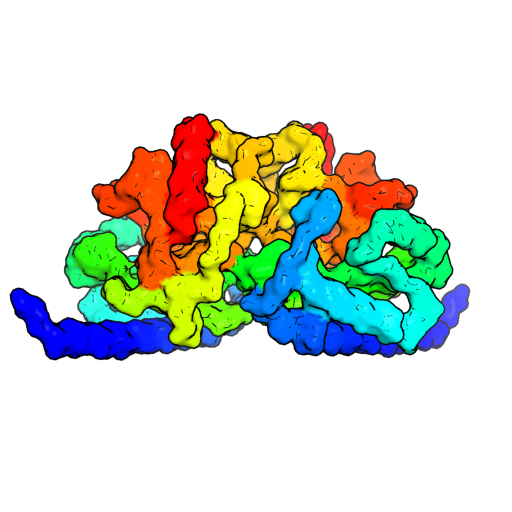-5.836 -1.265 1 92.94 108 ILE B N 1
ATOM 3032 C CA . ILE B 1 108 ? -13.664 -5.746 -0.523 1 92.94 108 ILE B CA 1
ATOM 3033 C C . ILE B 1 108 ? -13.734 -4.41 0.212 1 92.94 108 ILE B C 1
ATOM 3035 O O . ILE B 1 108 ? -14.805 -3.805 0.308 1 92.94 108 ILE B O 1
ATOM 3039 N N . ASN B 1 109 ? -12.609 -3.875 0.621 1 93.12 109 ASN B N 1
ATOM 3040 C CA . ASN B 1 109 ? -12.594 -2.672 1.445 1 93.12 109 ASN B CA 1
ATOM 3041 C C . ASN B 1 109 ? -12.352 -1.422 0.606 1 93.12 109 ASN B C 1
ATOM 3043 O O . ASN B 1 109 ? -12.25 -0.317 1.145 1 93.12 109 ASN B O 1
ATOM 3047 N N . GLY B 1 110 ? -12.195 -1.602 -0.66 1 93.88 110 GLY B N 1
ATOM 3048 C CA . GLY B 1 110 ? -12.031 -0.466 -1.554 1 93.88 110 GLY B CA 1
ATOM 3049 C C . GLY B 1 110 ? -10.602 0.027 -1.638 1 93.88 110 GLY B C 1
ATOM 3050 O O . GLY B 1 110 ? -10.344 1.135 -2.113 1 93.88 110 GLY B O 1
ATOM 3051 N N . LEU B 1 111 ? -9.656 -0.703 -1.09 1 96.06 111 LEU B N 1
ATOM 3052 C CA . LEU B 1 111 ? -8.242 -0.394 -1.271 1 96.06 111 LEU B CA 1
ATOM 3053 C C . LEU B 1 111 ? -7.793 -0.715 -2.691 1 96.06 111 LEU B C 1
ATOM 3055 O O . LEU B 1 111 ? -7.992 -1.834 -3.172 1 96.06 111 LEU B O 1
ATOM 3059 N N . PRO B 1 112 ? -7.273 0.251 -3.4 1 96.31 112 PRO B N 1
ATOM 3060 C CA . PRO B 1 112 ? -6.961 0.048 -4.816 1 96.31 112 PRO B CA 1
ATOM 3061 C C . PRO B 1 112 ? -5.629 -0.67 -5.031 1 96.31 112 PRO B C 1
ATOM 3063 O O . PRO B 1 112 ? -4.785 -0.2 -5.797 1 96.31 112 PRO B O 1
ATOM 3066 N N . HIS B 1 113 ? -5.438 -1.784 -4.402 1 98 113 HIS B N 1
ATOM 3067 C CA . HIS B 1 113 ? -4.215 -2.574 -4.484 1 98 113 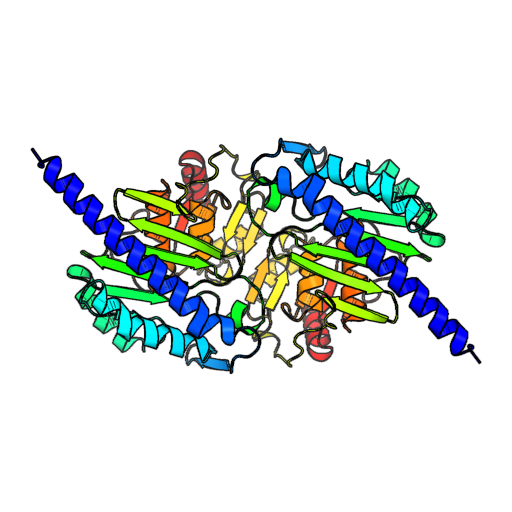HIS B CA 1
ATOM 3068 C C . HIS B 1 113 ? -4.527 -4.066 -4.52 1 98 113 HIS B C 1
ATOM 3070 O O . HIS B 1 113 ? -4.496 -4.734 -3.482 1 98 113 HIS B O 1
ATOM 3076 N N . PHE B 1 114 ? -4.848 -4.555 -5.672 1 98.19 114 PHE B N 1
ATOM 3077 C CA . PHE B 1 114 ? -5.137 -5.953 -5.953 1 98.19 114 PHE B CA 1
ATOM 3078 C C . PHE B 1 114 ? -4.781 -6.297 -7.395 1 98.19 114 PHE B C 1
ATOM 3080 O O . PHE B 1 114 ? -4.547 -5.406 -8.211 1 98.19 114 PHE B O 1
ATOM 3087 N N . ALA B 1 115 ? -4.719 -7.613 -7.641 1 98.81 115 ALA B N 1
ATOM 3088 C CA . ALA B 1 115 ? -4.289 -8 -8.984 1 98.81 115 ALA B CA 1
ATOM 3089 C C . ALA B 1 115 ? -4.902 -9.336 -9.391 1 98.81 115 ALA B C 1
ATOM 3091 O O . ALA B 1 115 ? -5.406 -10.078 -8.539 1 98.81 115 ALA B O 1
ATOM 3092 N N . LEU B 1 116 ? -4.961 -9.57 -10.648 1 98.94 116 LEU B N 1
ATOM 3093 C CA . LEU B 1 116 ? -5.234 -10.875 -11.242 1 98.94 116 LEU B CA 1
ATOM 3094 C C . LEU B 1 116 ? -3.947 -11.547 -11.695 1 98.94 116 LEU B C 1
ATOM 3096 O O . LEU B 1 116 ? -3.072 -10.898 -12.273 1 98.94 116 LEU B O 1
ATOM 3100 N N . SER B 1 117 ? -3.83 -12.844 -11.422 1 98.94 117 SER B N 1
ATOM 3101 C CA . SER B 1 117 ? -2.578 -13.539 -11.703 1 98.94 117 SER 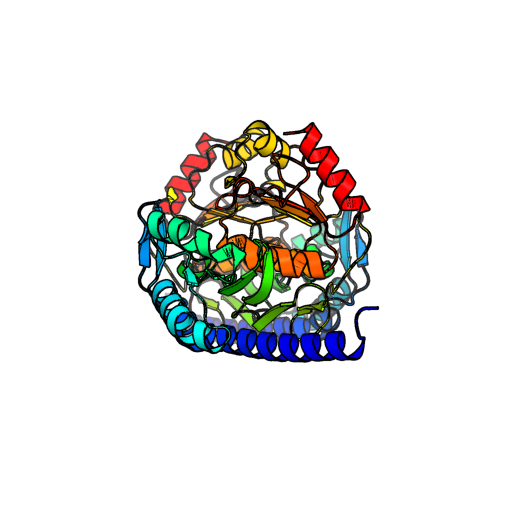B CA 1
ATOM 3102 C C . SER B 1 117 ? -2.832 -14.875 -12.406 1 98.94 117 SER B C 1
ATOM 3104 O O . SER B 1 117 ? -3.684 -15.656 -11.977 1 98.94 117 SER B O 1
ATOM 3106 N N . VAL B 1 118 ? -2.102 -15.117 -13.5 1 98.94 118 VAL B N 1
ATOM 3107 C CA . VAL B 1 118 ? -2.199 -16.359 -14.25 1 98.94 118 VAL B CA 1
ATOM 3108 C C . VAL B 1 118 ? -0.803 -16.844 -14.625 1 98.94 118 VAL B C 1
ATOM 3110 O O . VAL B 1 118 ? 0.025 -16.078 -15.102 1 98.94 118 VAL B O 1
ATOM 3113 N N . ALA B 1 119 ? -0.599 -18.109 -14.422 1 98.94 119 ALA B N 1
ATOM 3114 C CA . ALA B 1 119 ? 0.643 -18.766 -14.836 1 98.94 119 ALA B CA 1
ATOM 3115 C C . ALA B 1 119 ? 0.36 -20.047 -15.609 1 98.94 119 ALA B C 1
ATOM 3117 O O . ALA B 1 119 ? -0.58 -20.781 -15.289 1 98.94 119 ALA B O 1
ATOM 3118 N N . TYR B 1 120 ? 1.129 -20.266 -16.625 1 98.88 120 TYR B N 1
ATOM 3119 C CA . TYR B 1 120 ? 1.203 -21.578 -17.266 1 98.88 120 TYR B CA 1
ATOM 3120 C C . TYR B 1 120 ? 2.398 -22.375 -16.75 1 98.88 120 TYR B C 1
ATOM 3122 O O . TYR B 1 120 ? 3.545 -21.938 -16.891 1 98.88 120 TYR B O 1
ATOM 3130 N N . ILE B 1 121 ? 2.107 -23.562 -16.188 1 98.62 121 ILE B N 1
ATOM 3131 C CA . ILE B 1 121 ? 3.137 -24.391 -15.578 1 98.62 121 ILE B CA 1
ATOM 3132 C C . ILE B 1 121 ? 3.395 -25.625 -16.453 1 98.62 121 ILE B C 1
ATOM 3134 O O . ILE B 1 121 ? 2.455 -26.266 -16.938 1 98.62 121 ILE B O 1
ATOM 3138 N N . ARG B 1 122 ? 4.59 -25.891 -16.609 1 97.88 122 ARG B N 1
ATOM 3139 C CA . ARG B 1 122 ? 5.082 -27.125 -17.203 1 97.88 122 ARG B CA 1
ATOM 3140 C C . ARG B 1 122 ? 6.367 -27.594 -16.516 1 97.88 122 ARG B C 1
ATOM 3142 O O . ARG B 1 122 ? 7.211 -26.766 -16.156 1 97.88 122 ARG B O 1
ATOM 3149 N N . HIS B 1 123 ? 6.496 -28.938 -16.328 1 95.75 123 HIS B N 1
ATOM 3150 C CA . HIS B 1 123 ? 7.621 -29.531 -15.602 1 95.75 123 HIS B CA 1
ATOM 3151 C C . HIS B 1 123 ? 7.777 -28.922 -14.219 1 95.75 123 HIS B C 1
ATOM 3153 O O . HIS B 1 123 ? 8.898 -28.625 -13.789 1 95.75 123 HIS B O 1
ATOM 3159 N N . GLY B 1 124 ? 6.711 -28.484 -13.664 1 95.56 124 GLY B N 1
ATOM 3160 C CA . GLY B 1 124 ? 6.664 -28 -12.289 1 95.56 124 GLY B CA 1
ATOM 3161 C C . GLY B 1 124 ? 7.07 -26.547 -12.141 1 95.56 124 GLY B C 1
ATOM 3162 O O . GLY B 1 124 ? 7.156 -26.031 -11.023 1 95.56 124 GLY B O 1
ATOM 3163 N N . ARG B 1 125 ? 7.293 -25.891 -13.336 1 96.81 125 ARG B N 1
ATOM 3164 C CA . ARG B 1 125 ? 7.754 -24.5 -13.297 1 96.81 125 ARG B CA 1
ATOM 3165 C C . ARG B 1 125 ? 6.906 -23.625 -14.211 1 96.81 125 ARG B C 1
ATOM 3167 O O . ARG B 1 125 ? 6.484 -24.062 -15.281 1 96.81 125 ARG B O 1
ATOM 3174 N N . ALA B 1 126 ? 6.711 -22.422 -13.773 1 98.5 126 ALA B N 1
ATOM 3175 C CA . ALA B 1 126 ? 5.988 -21.484 -14.625 1 98.5 126 ALA B CA 1
ATOM 3176 C C . ALA B 1 126 ? 6.77 -21.188 -15.898 1 98.5 126 ALA B C 1
ATOM 3178 O O . ALA B 1 126 ? 7.973 -20.938 -15.852 1 98.5 126 ALA B O 1
ATOM 3179 N N . GLN B 1 127 ? 6.086 -21.281 -17.031 1 98.56 127 GLN B N 1
ATOM 3180 C CA . GLN B 1 127 ? 6.664 -21 -18.328 1 98.56 127 GLN B CA 1
ATOM 3181 C C . GLN B 1 127 ? 6.191 -19.641 -18.859 1 98.56 127 GLN B C 1
ATOM 3183 O O . GLN B 1 127 ? 6.922 -18.953 -19.578 1 98.56 127 GLN B O 1
ATOM 3188 N N . LEU B 1 128 ? 4.969 -19.312 -18.609 1 98.75 128 LEU B N 1
ATOM 3189 C CA . LEU B 1 128 ? 4.352 -18.016 -18.891 1 98.75 128 LEU B CA 1
ATOM 3190 C C . LEU B 1 128 ? 3.676 -17.453 -17.641 1 98.75 128 LEU B C 1
ATOM 3192 O O . LEU B 1 128 ? 3.145 -18.219 -16.828 1 98.75 128 LEU B O 1
ATOM 3196 N N . GLY B 1 129 ? 3.738 -16.172 -17.5 1 98.88 129 GLY B N 1
ATOM 3197 C CA . GLY B 1 129 ? 3.062 -15.516 -16.391 1 98.88 129 GLY B CA 1
ATOM 3198 C C . GLY B 1 129 ? 2.582 -14.117 -16.734 1 98.88 129 GLY B C 1
ATOM 3199 O O . GLY B 1 129 ? 3.252 -13.391 -17.469 1 98.88 129 GLY B O 1
ATOM 3200 N N . ALA B 1 130 ? 1.411 -13.766 -16.219 1 98.94 130 ALA B N 1
ATOM 3201 C CA . ALA B 1 130 ? 0.843 -12.43 -16.328 1 98.94 130 ALA B CA 1
ATOM 3202 C C . ALA B 1 130 ? 0.15 -12.016 -15.039 1 98.94 130 ALA B C 1
ATOM 3204 O O . ALA B 1 130 ? -0.612 -12.797 -14.461 1 98.94 130 ALA B O 1
ATOM 3205 N N . ILE B 1 131 ? 0.517 -10.906 -14.586 1 98.94 131 ILE B N 1
ATOM 3206 C CA . ILE B 1 131 ? -0.135 -10.281 -13.438 1 98.94 131 ILE B CA 1
ATOM 3207 C C . ILE B 1 131 ? -0.596 -8.875 -13.812 1 98.94 131 ILE B C 1
ATOM 3209 O O . ILE B 1 131 ? 0.196 -8.062 -14.297 1 98.94 131 ILE B O 1
ATOM 3213 N N . PHE B 1 132 ? -1.875 -8.602 -13.57 1 98.94 132 PHE B N 1
ATOM 3214 C CA . PHE B 1 132 ? -2.43 -7.312 -13.961 1 98.94 132 PHE B CA 1
ATOM 3215 C C . PHE B 1 132 ? -2.969 -6.566 -12.75 1 98.94 132 PHE B C 1
ATOM 3217 O O . PHE B 1 132 ? -3.773 -7.109 -11.992 1 98.94 132 PHE B O 1
ATOM 3224 N N . HIS B 1 133 ? -2.406 -5.418 -12.539 1 98.75 133 HIS B N 1
ATOM 3225 C CA . HIS B 1 133 ? -2.898 -4.457 -11.555 1 98.75 133 HIS B CA 1
ATOM 3226 C C . HIS B 1 133 ? -3.879 -3.477 -12.188 1 98.75 133 HIS B C 1
ATOM 3228 O O . HIS B 1 133 ? -3.475 -2.416 -12.672 1 98.75 133 HIS B O 1
ATOM 3234 N N . PRO B 1 134 ? -5.188 -3.717 -12.07 1 98.38 134 PRO B N 1
ATOM 3235 C CA . PRO B 1 134 ? -6.145 -2.934 -12.852 1 98.38 134 PRO B CA 1
ATOM 3236 C C . PRO B 1 134 ? -6.207 -1.471 -12.422 1 98.38 134 PRO B C 1
ATOM 3238 O O . PRO B 1 134 ? -6.379 -0.582 -13.258 1 98.38 134 PRO B O 1
ATOM 3241 N N . MET B 1 135 ? -6.004 -1.21 -11.156 1 97.06 135 MET B N 1
ATOM 3242 C CA . MET B 1 135 ? -6.117 0.158 -10.664 1 97.06 135 MET B CA 1
ATOM 3243 C C . MET B 1 135 ? -4.992 1.031 -11.203 1 97.06 135 MET B C 1
ATOM 3245 O O . MET B 1 135 ? -5.188 2.223 -11.445 1 97.06 135 MET B O 1
ATOM 3249 N N . MET B 1 136 ? -3.867 0.434 -11.406 1 96.94 136 MET B N 1
ATOM 3250 C CA . MET B 1 136 ? -2.705 1.166 -11.906 1 96.94 136 MET B CA 1
ATOM 3251 C C . MET B 1 136 ? -2.527 0.953 -13.406 1 96.94 136 MET B C 1
ATOM 3253 O O . MET B 1 136 ? -1.653 1.563 -14.023 1 96.94 136 MET B O 1
ATOM 3257 N N . GLN B 1 137 ? -3.334 0.077 -13.969 1 97.69 137 GLN B N 1
ATOM 3258 C CA . GLN B 1 137 ? -3.189 -0.31 -15.367 1 97.69 137 GLN B CA 1
ATOM 3259 C C . GLN B 1 137 ? -1.771 -0.793 -15.664 1 97.69 137 GLN B C 1
ATOM 3261 O O . GLN B 1 137 ? -1.157 -0.371 -16.641 1 97.69 137 GLN B O 1
ATOM 3266 N N . GLU B 1 138 ? -1.281 -1.611 -14.82 1 98.5 138 GLU B N 1
ATOM 3267 C CA . GLU B 1 138 ? 0.047 -2.197 -14.969 1 98.5 138 GLU B CA 1
ATOM 3268 C C . GLU B 1 138 ? -0.04 -3.688 -15.297 1 98.5 138 GLU B C 1
ATOM 3270 O O . GLU B 1 138 ? -0.648 -4.453 -14.547 1 98.5 138 GLU B O 1
ATOM 3275 N N . MET B 1 139 ? 0.524 -4.078 -16.438 1 98.94 139 MET B N 1
ATOM 3276 C CA . MET B 1 139 ? 0.605 -5.473 -16.859 1 98.94 139 MET B CA 1
ATOM 3277 C C . MET B 1 139 ? 2.035 -5.992 -16.75 1 98.94 139 MET B C 1
ATOM 3279 O O . MET B 1 139 ? 2.914 -5.562 -17.5 1 98.94 139 MET B O 1
ATOM 3283 N N . PHE B 1 140 ? 2.266 -6.941 -15.805 1 98.94 140 PHE B N 1
ATOM 3284 C CA . PHE B 1 140 ? 3.545 -7.629 -15.672 1 98.94 140 PHE B CA 1
ATOM 3285 C C . PHE B 1 140 ? 3.514 -8.977 -16.391 1 98.94 140 PHE B C 1
ATOM 3287 O O . PHE B 1 140 ? 2.57 -9.75 -16.219 1 98.94 140 PHE B O 1
ATOM 3294 N N . THR B 1 141 ? 4.516 -9.242 -17.203 1 98.94 141 THR B N 1
ATOM 3295 C CA . THR B 1 141 ? 4.539 -10.492 -17.953 1 98.94 141 THR B CA 1
ATOM 3296 C C . THR B 1 141 ? 5.949 -11.062 -18.016 1 98.94 141 THR B C 1
ATOM 3298 O O . THR B 1 141 ? 6.93 -10.328 -17.859 1 98.94 141 THR B O 1
ATOM 3301 N N . ALA B 1 142 ? 6.008 -12.352 -18.172 1 98.81 142 ALA B N 1
ATOM 3302 C CA . ALA B 1 142 ? 7.285 -13.016 -18.438 1 98.81 142 ALA B CA 1
ATOM 3303 C C . ALA B 1 142 ? 7.074 -14.352 -19.141 1 98.81 142 ALA B C 1
ATOM 3305 O O . ALA B 1 142 ? 6.078 -15.039 -18.906 1 98.81 142 ALA B O 1
ATOM 3306 N N . GLU B 1 143 ? 7.949 -14.641 -19.984 1 98.56 143 GLU B N 1
ATOM 3307 C CA . GLU B 1 143 ? 8.195 -15.961 -20.531 1 98.56 143 GLU B CA 1
ATOM 3308 C C . GLU B 1 143 ? 9.547 -16.516 -20.094 1 98.56 143 GLU B C 1
ATOM 3310 O O . GLU B 1 143 ? 10.555 -15.797 -20.125 1 98.56 143 GLU B O 1
ATOM 3315 N N . ARG B 1 144 ? 9.539 -17.781 -19.656 1 98 144 ARG B N 1
ATOM 3316 C CA . ARG B 1 144 ? 10.773 -18.359 -19.141 1 98 144 ARG B CA 1
ATOM 3317 C C . ARG B 1 144 ? 11.898 -18.234 -20.172 1 98 144 ARG B C 1
ATOM 3319 O O . ARG B 1 144 ? 11.75 -18.656 -21.312 1 98 144 ARG B O 1
ATOM 3326 N N . GLY B 1 145 ? 12.969 -17.609 -19.75 1 97.56 145 GLY B N 1
ATOM 3327 C CA . GLY B 1 145 ? 14.164 -17.484 -20.578 1 97.56 145 GLY B CA 1
ATOM 3328 C C . GLY B 1 145 ? 14.148 -16.25 -21.469 1 97.56 145 GLY B C 1
ATOM 3329 O O . GLY B 1 145 ? 15.094 -16.031 -22.234 1 97.56 145 GLY B O 1
ATOM 3330 N N . HIS B 1 146 ? 13.148 -15.391 -21.328 1 97.69 146 HIS B N 1
ATOM 3331 C CA . HIS B 1 146 ? 13.039 -14.297 -22.281 1 97.69 146 HIS B CA 1
ATOM 3332 C C . HIS B 1 146 ? 12.789 -12.969 -21.578 1 97.69 146 HIS B C 1
ATOM 3334 O O . HIS B 1 146 ? 12.266 -12.023 -22.188 1 97.69 146 HIS B O 1
ATOM 3340 N N . GLY B 1 147 ? 13.055 -12.859 -20.312 1 98 147 GLY B N 1
ATOM 3341 C CA . GLY B 1 147 ? 12.969 -11.602 -19.594 1 98 147 GLY B CA 1
ATOM 3342 C C . GLY B 1 147 ? 11.57 -11.289 -19.109 1 98 147 GLY B C 1
ATOM 3343 O O . GLY B 1 147 ? 10.617 -12 -19.422 1 98 147 GLY B O 1
ATOM 3344 N N . ALA B 1 148 ? 11.422 -10.32 -18.297 1 98.69 148 ALA B N 1
ATOM 3345 C CA . ALA B 1 148 ? 10.164 -9.82 -17.766 1 98.69 148 ALA B CA 1
ATOM 3346 C C . ALA B 1 148 ? 9.883 -8.398 -18.234 1 98.69 148 ALA B C 1
ATOM 3348 O O . ALA B 1 148 ? 10.812 -7.66 -18.578 1 98.69 148 ALA B O 1
ATOM 3349 N N . HIS B 1 149 ? 8.617 -8.008 -18.266 1 98.75 149 HIS B N 1
ATOM 3350 C CA . HIS B 1 149 ? 8.234 -6.695 -18.766 1 98.75 149 HIS B CA 1
ATOM 3351 C C . HIS B 1 149 ? 7.098 -6.102 -17.922 1 98.75 149 HIS B C 1
ATOM 3353 O O . HIS B 1 149 ? 6.262 -6.836 -17.406 1 98.75 149 HIS B O 1
ATOM 3359 N N . LEU B 1 150 ? 7.137 -4.828 -17.812 1 98.69 150 LEU B N 1
ATOM 3360 C CA . LEU B 1 150 ? 6.008 -4.027 -17.344 1 98.69 150 LEU B CA 1
ATOM 3361 C C . LEU B 1 150 ? 5.469 -3.146 -18.469 1 98.69 150 LEU B C 1
ATOM 3363 O O . LEU B 1 150 ? 6.148 -2.221 -18.922 1 98.69 150 LEU B O 1
ATOM 3367 N N . ASN B 1 151 ? 4.258 -3.484 -18.812 1 98.25 151 ASN B N 1
ATOM 3368 C CA . ASN B 1 151 ? 3.666 -2.758 -19.938 1 98.25 151 ASN B CA 1
ATOM 3369 C C . ASN B 1 151 ? 4.621 -2.684 -21.125 1 98.25 151 ASN B C 1
ATOM 3371 O O . ASN B 1 151 ? 4.793 -1.621 -21.719 1 98.25 151 ASN B O 1
ATOM 3375 N N . GLY B 1 152 ? 5.246 -3.742 -21.359 1 96.88 152 GLY B N 1
ATOM 3376 C CA . GLY B 1 152 ? 6.125 -3.848 -22.516 1 96.88 152 GLY B CA 1
ATOM 3377 C C . GLY B 1 152 ? 7.535 -3.367 -22.234 1 96.88 152 GLY B C 1
ATOM 3378 O O . GLY B 1 152 ? 8.453 -3.643 -23.016 1 96.88 152 GLY B O 1
ATOM 3379 N N . ARG B 1 153 ? 7.797 -2.701 -21.172 1 97 153 ARG B N 1
ATOM 3380 C CA . ARG B 1 153 ? 9.125 -2.227 -20.797 1 97 153 ARG B CA 1
ATOM 3381 C C . ARG B 1 153 ? 9.891 -3.289 -20.016 1 97 153 ARG B C 1
ATOM 3383 O O . ARG B 1 153 ? 9.359 -3.859 -19.062 1 97 153 ARG B O 1
ATOM 3390 N N . PRO B 1 154 ? 11.117 -3.551 -20.359 1 98.06 154 PRO B N 1
ATOM 3391 C CA . PRO B 1 154 ? 11.875 -4.59 -19.656 1 98.06 154 PRO B CA 1
ATOM 3392 C C . PRO B 1 154 ? 12.086 -4.27 -18.188 1 98.06 154 PRO B C 1
ATOM 3394 O O . PRO B 1 154 ? 12.258 -3.104 -17.812 1 98.06 154 PRO B O 1
ATOM 3397 N N . LEU B 1 155 ? 12.141 -5.277 -17.391 1 97.69 155 LEU B N 1
ATOM 3398 C CA . LEU B 1 155 ? 12.414 -5.188 -15.961 1 97.69 155 LEU B CA 1
ATOM 3399 C C . LEU B 1 155 ? 13.828 -5.648 -15.648 1 97.69 155 LEU B C 1
ATOM 3401 O O . LEU B 1 155 ? 14.398 -6.469 -16.375 1 97.69 155 LEU B O 1
ATOM 3405 N N . PRO B 1 156 ? 14.344 -5.156 -14.594 1 96.62 156 PRO B N 1
ATOM 3406 C CA . PRO B 1 156 ? 13.797 -4.188 -13.641 1 96.62 156 PRO B CA 1
ATOM 3407 C C . PRO B 1 156 ? 13.852 -2.754 -14.156 1 96.62 156 PRO B C 1
ATOM 3409 O O . PRO B 1 156 ? 14.656 -2.441 -15.031 1 96.62 156 PRO B O 1
ATOM 3412 N N . LEU B 1 157 ? 12.961 -1.904 -13.617 1 92.88 157 LEU B N 1
ATOM 3413 C CA . LEU B 1 157 ? 12.945 -0.49 -13.969 1 92.88 157 LEU B CA 1
ATOM 3414 C C . LEU B 1 157 ? 14.102 0.248 -13.305 1 92.88 157 LEU B C 1
ATOM 3416 O O . LEU B 1 157 ? 14.594 1.25 -13.828 1 92.88 157 LEU B O 1
ATOM 3420 N N . ARG B 1 158 ? 14.414 -0.194 -12.125 1 87.19 158 ARG B N 1
ATOM 3421 C CA . ARG B 1 158 ? 15.5 0.373 -11.336 1 87.19 158 ARG B CA 1
ATOM 3422 C C . ARG B 1 158 ? 16.328 -0.726 -10.68 1 87.19 158 ARG B C 1
ATOM 3424 O O . ARG B 1 158 ? 15.789 -1.744 -10.242 1 87.19 158 ARG B O 1
ATOM 3431 N N . ASN B 1 159 ? 17.656 -0.471 -10.695 1 83.75 159 ASN B N 1
ATOM 3432 C CA . ASN B 1 159 ? 18.578 -1.401 -10.055 1 83.75 159 ASN B CA 1
ATOM 3433 C C . ASN B 1 159 ? 19.781 -0.676 -9.461 1 83.75 159 ASN B C 1
ATOM 3435 O O . ASN B 1 159 ? 20.906 -0.828 -9.938 1 83.75 159 ASN B O 1
ATOM 3439 N N . THR B 1 160 ? 19.516 0.074 -8.438 1 81.69 160 THR B N 1
ATOM 3440 C CA . THR B 1 160 ? 20.562 0.843 -7.766 1 81.69 160 THR B CA 1
ATOM 3441 C C . THR B 1 160 ? 21.031 0.124 -6.504 1 81.69 160 THR B C 1
ATOM 3443 O O . THR B 1 160 ? 20.219 -0.338 -5.703 1 81.69 160 THR B O 1
ATOM 3446 N N . PRO B 1 161 ? 22.328 0.012 -6.422 1 87.62 161 PRO B N 1
ATOM 3447 C CA . PRO B 1 161 ? 22.844 -0.608 -5.195 1 87.62 161 PRO B CA 1
ATOM 3448 C C . PRO B 1 161 ? 22.391 0.132 -3.934 1 87.62 161 PRO B C 1
ATOM 3450 O O . PRO B 1 161 ? 22.344 1.365 -3.926 1 87.62 161 PRO B O 1
ATOM 3453 N N . LYS B 1 162 ? 21.984 -0.634 -2.961 1 90.75 162 LYS B N 1
ATOM 3454 C CA . LYS B 1 162 ? 21.562 -0.082 -1.677 1 90.75 162 LYS B CA 1
ATOM 3455 C C . LYS B 1 162 ? 22.172 -0.867 -0.517 1 90.75 162 LYS B C 1
ATOM 3457 O O . LYS B 1 162 ? 22.5 -2.049 -0.66 1 90.75 162 LYS B O 1
ATOM 3462 N N . LYS B 1 163 ? 22.391 -0.111 0.575 1 92.62 163 LYS B N 1
ATOM 3463 C CA . LYS B 1 163 ? 22.672 -0.784 1.839 1 92.62 163 LYS B CA 1
ATOM 3464 C C . LYS B 1 163 ? 21.406 -1.334 2.471 1 92.62 163 LYS B C 1
ATOM 3466 O O . LYS B 1 163 ? 20.297 -0.849 2.189 1 92.62 163 LYS B O 1
ATOM 3471 N N . LEU B 1 164 ? 21.578 -2.32 3.266 1 94.81 164 LEU B N 1
ATOM 3472 C CA . LEU B 1 164 ? 20.438 -2.969 3.906 1 94.81 164 LEU B CA 1
ATOM 3473 C C . LEU B 1 164 ? 19.578 -1.95 4.645 1 94.81 164 LEU B C 1
ATOM 3475 O O . LEU B 1 164 ? 18.344 -1.942 4.492 1 94.81 164 LEU B O 1
ATOM 3479 N N . HIS B 1 165 ? 20.203 -1.011 5.328 1 92.62 165 HIS B N 1
ATOM 3480 C CA . HIS B 1 165 ? 19.469 -0.079 6.18 1 92.62 165 HIS B CA 1
ATOM 3481 C C . HIS B 1 165 ? 18.781 0.998 5.352 1 92.62 165 HIS B C 1
ATOM 3483 O O . HIS B 1 165 ? 18 1.791 5.883 1 92.62 165 HIS B O 1
ATOM 3489 N N . GLU B 1 166 ? 18.938 0.978 4.055 1 91.94 166 GLU B N 1
ATOM 3490 C CA . GLU B 1 166 ? 18.297 1.916 3.141 1 91.94 166 GLU B CA 1
ATOM 3491 C C . GLU B 1 166 ? 17.203 1.227 2.312 1 91.94 166 GLU B C 1
ATOM 3493 O O . GLU B 1 166 ? 16.469 1.882 1.57 1 91.94 166 GLU B O 1
ATOM 3498 N N . SER B 1 167 ? 17.078 -0.069 2.475 1 94.94 167 SER B N 1
ATOM 3499 C CA . SER B 1 167 ? 16.25 -0.881 1.596 1 94.94 167 SER B CA 1
ATOM 3500 C C . SER B 1 167 ? 14.789 -0.841 2.027 1 94.94 167 SER B C 1
ATOM 3502 O O . SER B 1 167 ? 14.484 -0.575 3.191 1 94.94 167 SER B O 1
ATOM 3504 N N . ILE B 1 168 ? 13.969 -1.028 1.071 1 95.56 168 ILE B N 1
ATOM 3505 C CA . ILE B 1 168 ? 12.547 -1.249 1.315 1 95.56 168 ILE B CA 1
ATOM 3506 C C . ILE B 1 168 ? 12.234 -2.744 1.255 1 95.56 168 ILE B C 1
ATOM 3508 O O . ILE B 1 168 ? 12.555 -3.41 0.268 1 95.56 168 ILE B O 1
ATOM 3512 N N . ALA B 1 169 ? 11.648 -3.248 2.299 1 97.06 169 ALA B N 1
ATOM 3513 C CA . ALA B 1 169 ? 11.336 -4.672 2.377 1 97.06 169 ALA B CA 1
ATOM 3514 C C . ALA B 1 169 ? 9.828 -4.902 2.418 1 97.06 169 ALA B C 1
ATOM 3516 O O . ALA B 1 169 ? 9.125 -4.312 3.244 1 97.06 169 ALA B O 1
ATOM 3517 N N . GLY B 1 170 ? 9.32 -5.656 1.413 1 96.88 170 GLY B N 1
ATOM 3518 C CA . GLY B 1 170 ? 7.98 -6.199 1.571 1 96.88 170 GLY B CA 1
ATOM 3519 C C . GLY B 1 170 ? 7.922 -7.383 2.518 1 96.88 170 GLY B C 1
ATOM 3520 O O . GLY B 1 170 ? 8.555 -8.414 2.271 1 96.88 170 GLY B O 1
ATOM 3521 N N . VAL B 1 171 ? 7.219 -7.219 3.643 1 94.44 171 VAL B N 1
ATOM 3522 C CA . VAL B 1 171 ? 7.168 -8.273 4.648 1 94.44 171 VAL B CA 1
ATOM 3523 C C . VAL B 1 171 ? 5.73 -8.461 5.129 1 94.44 171 VAL B C 1
ATOM 3525 O O . VAL B 1 171 ? 5.059 -7.488 5.488 1 94.44 171 VAL B O 1
ATOM 3528 N N . GLU B 1 172 ? 5.316 -9.656 5.137 1 88.69 172 GLU B N 1
ATOM 3529 C CA . GLU B 1 172 ? 4.062 -10.023 5.789 1 88.69 172 GLU B CA 1
ATOM 3530 C C . GLU B 1 172 ? 4.316 -10.805 7.074 1 88.69 172 GLU B C 1
ATOM 3532 O O . GLU B 1 172 ? 4.371 -12.039 7.055 1 88.69 172 GLU B O 1
ATOM 3537 N N . VAL B 1 173 ? 4.328 -10.117 8.141 1 83.56 173 VAL B N 1
ATOM 3538 C CA . VAL B 1 173 ? 4.742 -10.695 9.414 1 83.56 173 VAL B CA 1
ATOM 3539 C C . VAL B 1 173 ? 3.723 -11.727 9.875 1 83.56 173 VAL B C 1
ATOM 3541 O O . VAL B 1 173 ? 4.086 -12.742 10.477 1 83.56 173 VAL B O 1
ATOM 3544 N N . LYS B 1 174 ? 2.482 -11.5 9.523 1 81.94 174 LYS B N 1
ATOM 3545 C CA . LYS B 1 174 ? 1.376 -12.359 9.938 1 81.94 174 LYS B CA 1
ATOM 3546 C C . LYS B 1 174 ? 1.63 -13.812 9.555 1 81.94 174 LYS B C 1
ATOM 3548 O O . LYS B 1 174 ? 1.182 -14.727 10.242 1 81.94 174 LYS B O 1
ATOM 3553 N N . TYR B 1 175 ? 2.422 -14.031 8.586 1 85.38 175 TYR B N 1
ATOM 3554 C CA . TYR B 1 175 ? 2.553 -15.383 8.055 1 85.38 175 TYR B CA 1
ATOM 3555 C C . TYR B 1 175 ? 3.879 -16.016 8.469 1 85.38 175 TYR B C 1
ATOM 3557 O O . TYR B 1 175 ? 4.18 -17.141 8.102 1 85.38 175 TYR B O 1
ATOM 3565 N N . LEU B 1 176 ? 4.602 -15.211 9.258 1 87.88 176 LEU B N 1
ATOM 3566 C CA . LEU B 1 176 ? 5.836 -15.797 9.766 1 87.88 176 LEU B CA 1
ATOM 3567 C C . LEU B 1 176 ? 5.543 -16.781 10.891 1 87.88 176 LEU B C 1
ATOM 3569 O O . LEU B 1 176 ? 4.867 -16.438 11.867 1 87.88 176 LEU B O 1
ATOM 3573 N N . ARG B 1 177 ? 5.887 -17.969 10.789 1 80.31 177 ARG B N 1
ATOM 3574 C CA . ARG B 1 177 ? 5.539 -19.062 11.695 1 80.31 177 ARG B CA 1
ATOM 3575 C C . ARG B 1 177 ? 6.426 -19.031 12.938 1 80.31 177 ARG B C 1
ATOM 3577 O O . ARG B 1 177 ? 6.012 -19.484 14.008 1 80.31 177 ARG B O 1
ATOM 3584 N N . SER B 1 178 ? 7.621 -18.578 12.75 1 82.12 178 SER B N 1
ATOM 3585 C CA . SER B 1 178 ? 8.539 -18.484 13.875 1 82.12 178 SER B CA 1
ATOM 3586 C C . SER B 1 178 ? 8.289 -17.234 14.703 1 82.12 178 SER B C 1
ATOM 3588 O O . SER B 1 178 ? 8.445 -16.109 14.211 1 82.12 178 SER B O 1
ATOM 3590 N N . GLY B 1 179 ? 7.93 -17.453 15.945 1 81.81 179 GLY B N 1
ATOM 3591 C CA . GLY B 1 179 ? 7.766 -16.312 16.844 1 81.81 179 GLY B CA 1
ATOM 3592 C C . GLY B 1 179 ? 9.031 -15.508 17.016 1 81.81 179 GLY B C 1
ATOM 3593 O O . GLY B 1 179 ? 8.984 -14.281 17.125 1 81.81 179 GLY B O 1
ATOM 3594 N N . LYS B 1 180 ? 10.086 -16.234 16.969 1 86.56 180 LYS B N 1
ATOM 3595 C CA . LYS B 1 180 ? 11.375 -15.562 17.094 1 86.56 180 LYS B CA 1
ATOM 3596 C C . LYS B 1 180 ? 11.625 -14.609 15.93 1 86.56 180 LYS B C 1
ATOM 3598 O O . LYS B 1 180 ? 11.961 -13.438 16.141 1 86.56 180 LYS B O 1
ATOM 3603 N N . LEU B 1 181 ? 11.461 -15.086 14.719 1 90.69 181 LEU B N 1
ATOM 3604 C CA . LEU B 1 181 ? 11.703 -14.258 13.539 1 90.69 181 LEU B CA 1
ATOM 3605 C C . LEU B 1 181 ? 10.734 -13.078 13.492 1 90.69 181 LEU B C 1
ATOM 3607 O O . LEU B 1 181 ? 11.133 -11.953 13.195 1 90.69 181 LEU B O 1
ATOM 3611 N N . ALA B 1 182 ? 9.523 -13.383 13.781 1 87.12 182 ALA B N 1
ATOM 3612 C CA . ALA B 1 182 ? 8.516 -12.328 13.797 1 87.12 182 ALA B CA 1
ATOM 3613 C C . ALA B 1 182 ? 8.891 -11.219 14.781 1 87.12 182 ALA B C 1
ATOM 3615 O O . ALA B 1 182 ? 8.805 -10.031 14.453 1 87.12 182 ALA B O 1
ATOM 3616 N N . SER B 1 183 ? 9.305 -11.602 15.922 1 83.62 183 SER B N 1
ATOM 3617 C CA . SER B 1 183 ? 9.703 -10.648 16.953 1 83.62 183 SER B CA 1
ATOM 3618 C C . SER B 1 183 ? 10.93 -9.859 16.516 1 83.62 183 SER B C 1
ATOM 3620 O O . SER B 1 183 ? 10.984 -8.633 16.703 1 83.62 183 SER B O 1
ATOM 3622 N N . ARG B 1 184 ? 11.859 -10.492 15.945 1 86.06 184 ARG B N 1
ATOM 3623 C CA . ARG B 1 184 ? 13.102 -9.844 15.523 1 86.06 184 ARG B CA 1
ATOM 3624 C C . ARG B 1 184 ? 12.844 -8.875 14.375 1 86.06 184 ARG B C 1
ATOM 3626 O O . ARG B 1 184 ? 13.5 -7.836 14.273 1 86.06 184 ARG B O 1
ATOM 3633 N N . MET B 1 185 ? 11.93 -9.234 13.523 1 85.62 185 MET B N 1
ATOM 3634 C CA . MET B 1 185 ? 11.57 -8.375 12.398 1 85.62 185 MET B CA 1
ATOM 3635 C C . MET B 1 185 ? 11.055 -7.023 12.898 1 85.62 185 MET B C 1
ATOM 3637 O O . MET B 1 185 ? 11.273 -5.996 12.25 1 85.62 185 MET B O 1
ATOM 3641 N N . GLN B 1 186 ? 10.539 -6.996 13.984 1 76.19 186 GLN B N 1
ATOM 3642 C CA . GLN B 1 186 ? 9.953 -5.77 14.516 1 76.19 186 GLN B CA 1
ATOM 3643 C C . GLN B 1 186 ? 10.984 -4.965 15.305 1 76.19 186 GLN B C 1
ATOM 3645 O O . GLN B 1 186 ? 10.938 -3.734 15.328 1 76.19 186 GLN B O 1
ATOM 3650 N N . THR B 1 187 ? 11.906 -5.656 15.906 1 77.56 187 THR B N 1
ATOM 3651 C CA . THR B 1 187 ? 12.766 -4.973 16.875 1 77.56 187 THR B CA 1
ATOM 3652 C C . THR B 1 187 ? 14.148 -4.719 16.266 1 77.56 187 THR B C 1
ATOM 3654 O O . THR B 1 187 ? 14.828 -3.762 16.656 1 77.56 187 THR B O 1
ATOM 3657 N N . LEU B 1 188 ? 14.539 -5.562 15.336 1 79.25 188 LEU B N 1
ATOM 3658 C CA . LEU B 1 188 ? 15.938 -5.531 14.93 1 79.25 188 LEU B CA 1
ATOM 3659 C C . LEU B 1 188 ? 16.062 -5.594 13.414 1 79.25 188 LEU B C 1
ATOM 3661 O O . LEU B 1 188 ? 17.156 -5.871 12.891 1 79.25 188 LEU B O 1
ATOM 3665 N N . HIS B 1 189 ? 14.977 -5.379 12.82 1 83.81 189 HIS B N 1
ATOM 3666 C CA . HIS B 1 189 ? 15.102 -5.555 11.383 1 83.81 189 HIS B CA 1
ATOM 3667 C C . HIS B 1 189 ? 16.203 -4.668 10.812 1 83.81 189 HIS B C 1
ATOM 3669 O O . HIS B 1 189 ? 16.422 -3.555 11.297 1 83.81 189 HIS B O 1
ATOM 3675 N N . PRO B 1 190 ? 16.828 -5.195 9.742 1 90.94 190 PRO B N 1
ATOM 3676 C CA . PRO B 1 190 ? 18.031 -4.52 9.227 1 90.94 190 PRO B CA 1
ATOM 3677 C C . PRO B 1 190 ? 17.719 -3.58 8.062 1 90.94 190 PRO B C 1
ATOM 3679 O O . PRO B 1 190 ? 18.641 -2.998 7.477 1 90.94 190 PRO B O 1
ATOM 3682 N N . PHE B 1 191 ? 16.469 -3.492 7.66 1 93 191 PHE B N 1
ATOM 3683 C CA . PHE B 1 191 ? 16.125 -2.686 6.496 1 93 191 PHE B CA 1
ATOM 3684 C C . PHE B 1 191 ? 15.625 -1.308 6.922 1 93 191 PHE B C 1
ATOM 3686 O O . PHE B 1 191 ? 15.484 -1.034 8.117 1 93 191 PHE B O 1
ATOM 3693 N N . GLY B 1 192 ? 15.516 -0.471 5.938 1 91.38 192 GLY B N 1
ATOM 3694 C CA . GLY B 1 192 ? 15.156 0.913 6.199 1 91.38 192 GLY B CA 1
ATOM 3695 C C . GLY B 1 192 ? 13.672 1.104 6.445 1 91.38 192 GLY B C 1
ATOM 3696 O O . GLY B 1 192 ? 13.273 1.813 7.375 1 91.38 192 GLY B O 1
ATOM 3697 N N . SER B 1 193 ? 12.867 0.508 5.535 1 93.06 193 SER B N 1
ATOM 3698 C CA . SER B 1 193 ? 11.422 0.647 5.637 1 93.06 193 SER B CA 1
ATOM 3699 C C . SER B 1 193 ? 10.711 -0.655 5.277 1 93.06 193 SER B C 1
ATOM 3701 O O . SER B 1 193 ? 11.203 -1.423 4.445 1 93.06 193 SER B O 1
ATOM 3703 N N . GLN B 1 194 ? 9.594 -0.856 5.961 1 94.06 194 GLN B N 1
ATOM 3704 C CA . GLN B 1 194 ? 8.781 -2.041 5.715 1 94.06 194 GLN B CA 1
ATOM 3705 C C . GLN B 1 194 ? 7.48 -1.677 4.996 1 94.06 194 GLN B C 1
ATOM 3707 O O . GLN B 1 194 ? 6.871 -0.646 5.289 1 94.06 194 GLN B O 1
ATOM 3712 N N . ARG B 1 195 ? 7.121 -2.498 4.059 1 96.88 195 ARG B N 1
ATOM 3713 C CA . ARG B 1 195 ? 5.824 -2.381 3.4 1 96.88 195 ARG B CA 1
ATOM 3714 C C . ARG B 1 195 ? 5.02 -3.666 3.545 1 96.88 195 ARG B C 1
ATOM 3716 O O . ARG B 1 195 ? 5.566 -4.766 3.449 1 96.88 195 ARG B O 1
ATOM 3723 N N . SER B 1 196 ? 3.797 -3.541 3.863 1 95.94 196 SER B N 1
ATOM 3724 C CA . SER B 1 196 ? 2.752 -4.559 3.857 1 95.94 196 SER B CA 1
ATOM 3725 C C . SER B 1 196 ? 1.488 -4.051 3.172 1 95.94 196 SER B C 1
ATOM 3727 O O . SER B 1 196 ? 0.665 -3.377 3.797 1 95.94 196 SER B O 1
ATOM 3729 N N . MET B 1 197 ? 1.337 -4.484 1.901 1 97 197 MET B N 1
ATOM 3730 C CA . MET B 1 197 ? 0.309 -3.834 1.095 1 97 197 MET B CA 1
ATOM 3731 C C . MET B 1 197 ? -0.873 -4.77 0.86 1 97 197 MET B C 1
ATOM 3733 O O . MET B 1 197 ? -1.946 -4.328 0.447 1 97 197 MET B O 1
ATOM 3737 N N . GLY B 1 198 ? -0.718 -6.047 1.024 1 96.56 198 GLY B N 1
ATOM 3738 C CA . GLY B 1 198 ? -1.877 -6.918 1.112 1 96.56 198 GLY B CA 1
ATOM 3739 C C . GLY B 1 198 ? -2.143 -7.691 -0.167 1 96.56 198 GLY B C 1
ATOM 3740 O O . GLY B 1 198 ? -3.242 -8.203 -0.371 1 96.56 198 GLY B O 1
ATOM 3741 N N . ALA B 1 199 ? -1.157 -7.73 -1.071 1 97.94 199 ALA B N 1
ATOM 3742 C CA . ALA B 1 199 ? -1.26 -8.523 -2.293 1 97.94 199 ALA B CA 1
ATOM 3743 C C . ALA B 1 199 ? 0.089 -9.133 -2.666 1 97.94 199 ALA B C 1
ATOM 3745 O O . ALA B 1 199 ? 0.972 -8.438 -3.174 1 97.94 199 ALA B O 1
ATOM 3746 N N . SER B 1 200 ? 0.191 -10.461 -2.5 1 97.88 200 SER B N 1
ATOM 3747 C CA . SER B 1 200 ? 1.457 -11.164 -2.684 1 97.88 200 SER B CA 1
ATOM 3748 C C . SER B 1 200 ? 1.921 -11.094 -4.137 1 97.88 200 SER B C 1
ATOM 3750 O O . SER B 1 200 ? 3.115 -10.945 -4.406 1 97.88 200 SER B O 1
ATOM 3752 N N . THR B 1 201 ? 1.006 -11.234 -5.059 1 98.75 201 THR B N 1
ATOM 3753 C CA . THR B 1 201 ? 1.369 -11.172 -6.473 1 98.75 201 THR B CA 1
ATOM 3754 C C . THR B 1 201 ? 2.012 -9.836 -6.809 1 98.75 201 THR B C 1
ATOM 3756 O O . THR B 1 201 ? 3.029 -9.789 -7.504 1 98.75 201 THR B O 1
ATOM 3759 N N . LEU B 1 202 ? 1.46 -8.773 -6.242 1 98.69 202 LEU B N 1
ATOM 3760 C CA . LEU B 1 202 ? 2.01 -7.449 -6.504 1 98.69 202 LEU B CA 1
ATOM 3761 C C . LEU B 1 202 ? 3.328 -7.254 -5.762 1 98.69 202 LEU B C 1
ATOM 3763 O O . LEU B 1 202 ? 4.219 -6.551 -6.242 1 98.69 202 LEU B O 1
ATOM 3767 N N . ASP B 1 203 ? 3.49 -7.906 -4.637 1 98.56 203 ASP B N 1
ATOM 3768 C CA . ASP B 1 203 ? 4.789 -7.867 -3.969 1 98.56 203 ASP B CA 1
ATOM 3769 C C . ASP B 1 203 ? 5.891 -8.398 -4.879 1 98.56 203 ASP B C 1
ATOM 3771 O O . ASP B 1 203 ? 6.961 -7.793 -4.984 1 98.56 203 ASP B O 1
ATOM 3775 N N . TRP B 1 204 ? 5.598 -9.5 -5.512 1 98.75 204 TRP B N 1
ATOM 3776 C CA . TRP B 1 204 ? 6.555 -10.055 -6.465 1 98.75 204 TRP B CA 1
ATOM 3777 C C . TRP B 1 204 ? 6.836 -9.07 -7.594 1 98.75 204 TRP B C 1
ATOM 3779 O O . TRP B 1 204 ? 7.988 -8.875 -7.98 1 98.75 204 TRP B O 1
ATOM 3789 N N . CYS B 1 205 ? 5.789 -8.484 -8.133 1 98.75 205 CYS B N 1
ATOM 3790 C CA . CYS B 1 205 ? 5.922 -7.527 -9.227 1 98.75 205 CYS B CA 1
ATOM 3791 C C . CYS B 1 205 ? 6.754 -6.324 -8.805 1 98.75 205 CYS B C 1
ATOM 3793 O O . CYS B 1 205 ? 7.613 -5.863 -9.555 1 98.75 205 CYS B O 1
ATOM 3795 N N . TYR B 1 206 ? 6.496 -5.824 -7.613 1 98.44 206 TYR B N 1
ATOM 3796 C CA . TYR B 1 206 ? 7.207 -4.656 -7.109 1 98.44 206 TYR B CA 1
ATOM 3797 C C . TYR B 1 206 ? 8.68 -4.977 -6.855 1 98.44 206 TYR B C 1
ATOM 3799 O O . TYR B 1 206 ? 9.547 -4.137 -7.082 1 98.44 206 TYR B O 1
ATOM 3807 N N . LEU B 1 207 ? 8.922 -6.18 -6.438 1 97.81 207 LEU B N 1
ATOM 3808 C CA . LEU B 1 207 ? 10.297 -6.637 -6.309 1 97.81 207 LEU B CA 1
ATOM 3809 C C . LEU B 1 207 ? 10.977 -6.699 -7.672 1 97.81 207 LEU B C 1
ATOM 3811 O O . LEU B 1 207 ? 12.094 -6.203 -7.836 1 97.81 207 LEU B O 1
ATOM 3815 N N . ALA B 1 208 ? 10.305 -7.285 -8.594 1 98.5 208 ALA B N 1
ATOM 3816 C CA . ALA B 1 208 ? 10.844 -7.438 -9.938 1 98.5 208 ALA B CA 1
ATOM 3817 C C . ALA B 1 208 ? 11.117 -6.074 -10.578 1 98.5 208 ALA B C 1
ATOM 3819 O O . ALA B 1 208 ? 12.078 -5.918 -11.336 1 98.5 208 ALA B O 1
ATOM 3820 N N . ALA B 1 209 ? 10.297 -5.102 -10.242 1 97.69 209 ALA B N 1
ATOM 3821 C CA . ALA B 1 209 ? 10.398 -3.773 -10.844 1 97.69 209 ALA B CA 1
ATOM 3822 C C . ALA B 1 209 ? 11.453 -2.93 -10.141 1 97.69 209 ALA B C 1
ATOM 3824 O O . ALA B 1 209 ? 11.805 -1.845 -10.609 1 97.69 209 ALA B O 1
ATOM 3825 N N . GLY B 1 210 ? 11.898 -3.381 -9.023 1 96.19 210 GLY B N 1
ATOM 3826 C CA . GLY B 1 210 ? 12.867 -2.615 -8.258 1 96.19 210 GLY B CA 1
ATOM 3827 C C . GLY B 1 210 ? 12.227 -1.614 -7.312 1 96.19 210 GLY B C 1
ATOM 3828 O O . GLY B 1 210 ? 12.906 -0.748 -6.762 1 96.19 210 GLY B O 1
ATOM 3829 N N . ARG B 1 211 ? 10.906 -1.715 -7.141 1 96.44 211 ARG B N 1
ATOM 3830 C CA . ARG B 1 211 ? 10.203 -0.868 -6.184 1 96.44 211 ARG B CA 1
ATOM 3831 C C . ARG B 1 211 ? 10.469 -1.315 -4.75 1 96.44 211 ARG B C 1
ATOM 3833 O O . ARG B 1 211 ? 10.5 -0.494 -3.834 1 96.44 211 ARG B O 1
ATOM 3840 N N . TYR B 1 212 ? 10.57 -2.639 -4.543 1 96.88 212 TYR B N 1
ATOM 3841 C CA . TYR B 1 212 ? 11.094 -3.273 -3.34 1 96.88 212 TYR B CA 1
ATOM 3842 C C . TYR B 1 212 ? 12.531 -3.736 -3.553 1 96.88 212 TYR B C 1
ATOM 3844 O O . TYR B 1 212 ? 12.945 -4.008 -4.684 1 96.88 212 TYR B O 1
ATOM 3852 N N . ASP B 1 213 ? 13.219 -3.846 -2.428 1 97.12 213 ASP B N 1
ATOM 3853 C CA . ASP B 1 213 ? 14.562 -4.41 -2.475 1 97.12 213 ASP B CA 1
ATOM 3854 C C . ASP B 1 213 ? 14.578 -5.84 -1.93 1 97.12 213 ASP B C 1
ATOM 3856 O O . ASP B 1 213 ? 15.367 -6.672 -2.383 1 97.12 213 ASP B O 1
ATOM 3860 N N . LEU B 1 214 ? 13.758 -6.008 -0.963 1 97.94 214 LEU B N 1
ATOM 3861 C CA . LEU B 1 214 ? 13.734 -7.27 -0.232 1 97.94 214 LEU B CA 1
ATOM 3862 C C . LEU B 1 214 ? 12.305 -7.766 -0.053 1 97.94 214 LEU B C 1
ATOM 3864 O O . LEU B 1 214 ? 11.359 -6.969 -0.061 1 97.94 214 LEU B O 1
ATOM 3868 N N . TYR B 1 215 ? 12.203 -9.062 0.104 1 98.38 215 TYR B N 1
ATOM 3869 C CA . TYR B 1 215 ? 10.891 -9.656 0.319 1 98.38 215 TYR B CA 1
ATOM 3870 C C . TYR B 1 215 ? 10.984 -10.852 1.258 1 98.38 215 TYR B C 1
ATOM 3872 O O . TYR B 1 215 ? 11.938 -11.625 1.196 1 98.38 215 TYR B O 1
ATOM 3880 N N . LEU B 1 216 ? 10.031 -10.93 2.186 1 97.81 216 LEU B N 1
ATOM 3881 C CA . LEU B 1 216 ? 9.914 -12.047 3.119 1 97.81 216 LEU B CA 1
ATOM 3882 C C . LEU B 1 216 ? 8.453 -12.422 3.342 1 97.81 216 LEU B C 1
ATOM 3884 O O . LEU B 1 216 ? 7.625 -11.555 3.643 1 97.81 216 LEU B O 1
ATOM 3888 N N . HIS B 1 217 ? 8.148 -13.672 3.176 1 97.44 217 HIS B N 1
ATOM 3889 C CA . HIS B 1 217 ? 6.82 -14.219 3.422 1 97.44 217 HIS B CA 1
ATOM 3890 C C . HIS B 1 217 ? 6.898 -15.641 3.977 1 97.44 217 HIS B C 1
ATOM 3892 O O . HIS B 1 217 ? 7.723 -16.438 3.529 1 97.44 217 HIS B O 1
ATOM 3898 N N . GLY B 1 218 ? 6.004 -16 4.848 1 96 218 GLY B N 1
ATOM 3899 C CA . GLY B 1 218 ? 6.145 -17.25 5.586 1 96 218 GLY B CA 1
ATOM 3900 C C . GLY B 1 218 ? 5.387 -18.406 4.961 1 96 218 GLY B C 1
ATOM 3901 O O . GLY B 1 218 ? 5.57 -19.562 5.355 1 96 218 GLY B O 1
ATOM 3902 N N . GLY B 1 219 ? 4.52 -18.109 3.977 1 96.5 219 GLY B N 1
ATOM 3903 C CA . GLY B 1 219 ? 3.721 -19.172 3.383 1 96.5 219 GLY B CA 1
ATOM 3904 C C . GLY B 1 219 ? 2.791 -18.672 2.291 1 96.5 219 GLY B C 1
ATOM 3905 O O . GLY B 1 219 ? 1.596 -18.484 2.525 1 96.5 219 GLY B O 1
ATOM 3906 N N . GLN B 1 220 ? 3.203 -18.672 1.108 1 96.75 220 GLN B N 1
ATOM 3907 C CA . GLN B 1 220 ? 2.387 -18.266 -0.031 1 96.75 220 GLN B CA 1
ATOM 3908 C C . GLN B 1 220 ? 1.692 -19.469 -0.664 1 96.75 220 GLN B C 1
ATOM 3910 O O . GLN B 1 220 ? 2.275 -20.547 -0.755 1 96.75 220 GLN B O 1
ATOM 3915 N N . LYS B 1 221 ? 0.449 -19.281 -1.069 1 97.5 221 LYS B N 1
ATOM 3916 C CA . LYS B 1 221 ? -0.206 -20.297 -1.881 1 97.5 221 LYS B CA 1
ATOM 3917 C C . LYS B 1 221 ? 0.373 -20.328 -3.293 1 97.5 221 LYS B C 1
ATOM 3919 O O . LYS B 1 221 ? 1.026 -19.375 -3.725 1 97.5 221 LYS B O 1
ATOM 3924 N N . LEU B 1 222 ? 0.16 -21.438 -3.92 1 98.38 222 LEU B N 1
ATOM 3925 C CA . LEU B 1 222 ? 0.71 -21.688 -5.25 1 98.38 222 LEU B CA 1
ATOM 3926 C C . LEU B 1 222 ? 0.332 -20.562 -6.207 1 98.38 222 LEU B C 1
ATOM 3928 O O . LEU B 1 222 ? 1.185 -20.047 -6.934 1 98.38 222 LEU B O 1
ATOM 3932 N N . TRP B 1 223 ? -0.903 -20.094 -6.207 1 98.62 223 TRP B N 1
ATOM 3933 C CA . TRP B 1 223 ? -1.409 -19.078 -7.125 1 98.62 223 TRP B CA 1
ATOM 3934 C C . TRP B 1 223 ? -0.902 -17.688 -6.734 1 98.62 223 TRP B C 1
ATOM 3936 O O . TRP B 1 223 ? -0.993 -16.75 -7.523 1 98.62 223 TRP B O 1
ATOM 3946 N N . ASP B 1 224 ? -0.338 -17.547 -5.543 1 98.12 224 ASP B N 1
ATOM 3947 C CA . ASP B 1 224 ? 0.256 -16.297 -5.098 1 98.12 224 ASP B CA 1
ATOM 3948 C C . ASP B 1 224 ? 1.622 -16.078 -5.746 1 98.12 224 ASP B C 1
ATOM 3950 O O . ASP B 1 224 ? 2.033 -14.938 -5.965 1 98.12 224 ASP B O 1
ATOM 3954 N N . TYR B 1 225 ? 2.309 -17.219 -6.027 1 98.56 225 TYR B N 1
ATOM 3955 C CA . TYR B 1 225 ? 3.703 -17 -6.395 1 98.56 225 TYR B CA 1
ATOM 3956 C C . TYR B 1 225 ? 4.004 -17.578 -7.77 1 98.56 225 TYR B C 1
ATOM 3958 O O . TYR B 1 225 ? 5.055 -17.297 -8.352 1 98.56 225 TYR B O 1
ATOM 3966 N N . ALA B 1 226 ? 3.139 -18.344 -8.406 1 98.69 226 ALA B N 1
ATOM 3967 C CA . ALA B 1 226 ? 3.451 -19.047 -9.648 1 98.69 226 ALA B CA 1
ATOM 3968 C C . ALA B 1 226 ? 3.869 -18.062 -10.742 1 98.69 226 ALA B C 1
ATOM 3970 O O . ALA B 1 226 ? 4.973 -18.156 -11.281 1 98.69 226 ALA B O 1
ATOM 3971 N N . ALA B 1 227 ? 3.033 -17.094 -11.031 1 98.94 227 ALA B N 1
ATOM 3972 C CA . ALA B 1 227 ? 3.381 -16.094 -12.039 1 98.94 227 ALA B CA 1
ATOM 3973 C C . ALA B 1 227 ? 4.441 -15.133 -11.516 1 98.94 227 ALA B C 1
ATOM 3975 O O . ALA B 1 227 ? 5.375 -14.773 -12.234 1 98.94 227 ALA B O 1
ATOM 3976 N N . GLY B 1 228 ? 4.305 -14.75 -10.242 1 98.88 228 GLY B N 1
ATOM 3977 C CA . GLY B 1 228 ? 5.172 -13.742 -9.648 1 98.88 228 GLY B CA 1
ATOM 3978 C C . GLY B 1 228 ? 6.629 -14.164 -9.609 1 98.88 228 GLY B C 1
ATOM 3979 O O . GLY B 1 228 ? 7.516 -13.359 -9.914 1 98.88 228 GLY B O 1
ATOM 3980 N N . THR B 1 229 ? 6.914 -15.398 -9.258 1 98.69 229 THR B N 1
ATOM 3981 C CA . THR B 1 229 ? 8.289 -15.875 -9.164 1 98.69 229 THR B CA 1
ATOM 3982 C C . THR B 1 229 ? 8.945 -15.922 -10.539 1 98.69 229 THR B C 1
ATOM 3984 O O . THR B 1 229 ? 10.133 -15.641 -10.68 1 98.69 229 THR B O 1
ATOM 3987 N N . LEU B 1 230 ? 8.172 -16.328 -11.57 1 98.81 230 LEU B N 1
ATOM 3988 C CA . LEU B 1 230 ? 8.703 -16.297 -12.93 1 98.81 230 LEU B CA 1
ATOM 3989 C C . LEU B 1 230 ? 9.109 -14.875 -13.32 1 98.81 230 LEU B C 1
ATOM 3991 O O . LEU B 1 230 ? 10.227 -14.656 -13.789 1 98.81 230 LEU B O 1
ATOM 3995 N N . ILE B 1 231 ? 8.203 -13.922 -13.117 1 98.88 231 ILE B N 1
ATOM 3996 C CA . ILE B 1 231 ? 8.453 -12.523 -13.461 1 98.88 231 ILE B CA 1
ATOM 3997 C C . ILE B 1 231 ? 9.688 -12.023 -12.711 1 98.88 231 ILE B C 1
ATOM 3999 O O . ILE B 1 231 ? 10.57 -11.398 -13.305 1 98.88 231 ILE B O 1
ATOM 4003 N N . TYR B 1 232 ? 9.797 -12.398 -11.492 1 98.81 232 TYR B N 1
ATOM 4004 C CA . TYR B 1 232 ? 10.891 -11.969 -10.625 1 98.81 232 TYR B CA 1
ATOM 4005 C C . TYR B 1 232 ? 12.211 -12.578 -11.07 1 98.81 232 TYR B C 1
ATOM 4007 O O . TYR B 1 232 ? 13.227 -11.875 -11.18 1 98.81 232 TYR B O 1
ATOM 4015 N N . GLU B 1 233 ? 12.219 -13.875 -11.305 1 98.5 233 GLU B N 1
ATOM 4016 C CA . GLU B 1 233 ? 13.43 -14.555 -11.75 1 98.5 233 GLU B CA 1
ATOM 4017 C C . GLU B 1 233 ? 13.906 -14 -13.094 1 98.5 233 GLU B C 1
ATOM 4019 O O . GLU B 1 233 ? 15.102 -13.773 -13.289 1 98.5 233 GLU B O 1
ATOM 4024 N N . GLU B 1 234 ? 12.953 -13.75 -14 1 98.56 234 GLU B N 1
ATOM 4025 C CA . GLU B 1 234 ? 13.289 -13.219 -15.312 1 98.56 234 GLU B CA 1
ATOM 4026 C C . GLU B 1 234 ? 13.805 -11.781 -15.211 1 98.56 234 GLU B C 1
ATOM 4028 O O . GLU B 1 234 ? 14.453 -11.281 -16.125 1 98.56 234 GLU B O 1
ATOM 4033 N N . ALA B 1 235 ? 13.523 -11.125 -14.102 1 98.06 235 ALA B N 1
ATOM 4034 C CA . ALA B 1 235 ? 14.062 -9.789 -13.844 1 98.06 235 ALA B CA 1
ATOM 4035 C C . ALA B 1 235 ? 15.438 -9.867 -13.195 1 98.06 235 ALA B C 1
ATOM 4037 O O . ALA B 1 235 ? 16.078 -8.844 -12.961 1 98.06 235 ALA B O 1
ATOM 4038 N N . GLY B 1 236 ? 15.875 -11.047 -12.828 1 97.19 236 GLY B N 1
ATOM 4039 C CA . GLY B 1 236 ? 17.234 -11.234 -12.32 1 97.19 236 GLY B CA 1
ATOM 4040 C C . GLY B 1 236 ? 17.281 -11.43 -10.812 1 97.19 236 GLY B C 1
ATOM 4041 O O . GLY B 1 236 ? 18.344 -11.312 -10.203 1 97.19 236 GLY B O 1
ATOM 4042 N N . GLY B 1 237 ? 16.172 -11.789 -10.242 1 97.06 237 GLY B N 1
ATOM 4043 C CA . GLY B 1 237 ? 16.094 -11.867 -8.797 1 97.06 237 GLY B CA 1
ATOM 4044 C C . GLY B 1 237 ? 16.609 -13.188 -8.242 1 97.06 237 GLY B C 1
ATOM 4045 O O . GLY B 1 237 ? 16.688 -14.18 -8.969 1 97.06 237 GLY B O 1
ATOM 4046 N N . ARG B 1 238 ? 16.938 -13.156 -6.922 1 97.75 238 ARG B N 1
ATOM 4047 C CA . ARG B 1 238 ? 17.344 -14.352 -6.184 1 97.75 238 ARG B CA 1
ATOM 4048 C C . ARG B 1 238 ? 16.312 -14.703 -5.109 1 97.75 238 ARG B C 1
ATOM 4050 O O . ARG B 1 238 ? 15.672 -13.812 -4.547 1 97.75 238 ARG B O 1
ATOM 4057 N N . LEU B 1 239 ? 16.156 -15.969 -4.887 1 97.81 239 LEU B N 1
ATOM 4058 C CA . LEU B 1 239 ? 15.156 -16.344 -3.889 1 97.81 239 LEU B CA 1
ATOM 4059 C C . LEU B 1 239 ? 15.562 -17.625 -3.168 1 97.81 239 LEU B C 1
ATOM 4061 O O . LEU B 1 239 ? 16.344 -18.422 -3.703 1 97.81 239 LEU B O 1
ATOM 4065 N N . ALA B 1 240 ? 15.172 -17.781 -1.971 1 98.44 240 ALA B N 1
ATOM 4066 C CA . ALA B 1 240 ? 15.258 -18.922 -1.076 1 98.44 240 ALA B CA 1
ATOM 4067 C C . ALA B 1 240 ? 13.992 -19.062 -0.231 1 98.44 240 ALA B C 1
ATOM 4069 O O . ALA B 1 240 ? 13.07 -18.25 -0.348 1 98.44 240 ALA B O 1
ATOM 4070 N N . THR B 1 241 ? 13.922 -20.172 0.482 1 98 241 THR B N 1
ATOM 4071 C CA . THR B 1 241 ? 12.844 -20.328 1.452 1 98 241 THR B CA 1
ATOM 4072 C C . THR B 1 241 ? 13.383 -20.234 2.877 1 98 241 THR B C 1
ATOM 4074 O O . THR B 1 241 ? 14.602 -20.219 3.09 1 98 241 THR B O 1
ATOM 4077 N N . LEU B 1 242 ? 12.461 -20.078 3.77 1 96.88 242 LEU B N 1
ATOM 4078 C CA . LEU B 1 242 ? 12.836 -20.125 5.18 1 96.88 242 LEU B CA 1
ATOM 4079 C C . LEU B 1 242 ? 13.367 -21.5 5.559 1 96.88 242 LEU B C 1
ATOM 4081 O O . LEU B 1 242 ? 14.195 -21.625 6.465 1 96.88 242 LEU B O 1
ATOM 4085 N N . GLU B 1 243 ? 12.93 -22.547 4.859 1 95.69 243 GLU B N 1
ATOM 4086 C CA . GLU B 1 243 ? 13.289 -23.922 5.148 1 95.69 243 GLU B CA 1
ATOM 4087 C C . GLU B 1 243 ? 14.648 -24.281 4.562 1 95.69 243 GLU B C 1
ATOM 4089 O O . GLU B 1 243 ? 15.312 -25.203 5.027 1 95.69 243 GLU B O 1
ATOM 4094 N N . GLY B 1 244 ? 15.031 -23.562 3.5 1 96.06 244 GLY B N 1
ATOM 4095 C CA . GLY B 1 244 ? 16.297 -23.875 2.854 1 96.06 244 GLY B CA 1
ATOM 4096 C C . GLY B 1 244 ? 16.562 -23.016 1.635 1 96.06 244 GLY B C 1
ATOM 4097 O O . GLY B 1 244 ? 15.719 -22.203 1.236 1 96.06 244 GLY B O 1
ATOM 4098 N N . ASP B 1 245 ? 17.719 -23.25 0.999 1 96.31 245 ASP B N 1
ATOM 4099 C CA . ASP B 1 245 ? 18.188 -22.359 -0.065 1 96.31 245 ASP B CA 1
ATOM 4100 C C . ASP B 1 245 ? 17.609 -22.781 -1.417 1 96.31 245 ASP B C 1
ATOM 4102 O O . ASP B 1 245 ? 17.672 -22.016 -2.383 1 96.31 245 ASP B O 1
ATOM 4106 N N . ASP B 1 246 ? 17.062 -23.938 -1.473 1 96.44 246 ASP B N 1
ATOM 4107 C CA . ASP B 1 246 ? 16.484 -24.422 -2.727 1 96.44 246 ASP B CA 1
ATOM 4108 C C . ASP B 1 246 ? 15 -24.109 -2.811 1 96.44 246 ASP B C 1
ATOM 4110 O O . ASP B 1 246 ? 14.164 -24.969 -2.496 1 96.44 246 ASP B O 1
ATOM 4114 N N . PHE B 1 247 ? 14.641 -23 -3.361 1 97 247 PHE B N 1
ATOM 4115 C CA . PHE B 1 247 ? 13.25 -22.562 -3.471 1 97 247 PHE B CA 1
ATOM 4116 C C . PHE B 1 247 ? 12.422 -23.578 -4.25 1 97 247 PHE B C 1
ATOM 4118 O O . PHE B 1 247 ? 11.242 -23.781 -3.963 1 97 247 PHE B O 1
ATOM 4125 N N . TRP B 1 248 ? 13.055 -24.234 -5.164 1 95.94 248 TRP B N 1
ATOM 4126 C CA . TRP B 1 248 ? 12.352 -25.156 -6.051 1 95.94 248 TRP B CA 1
ATOM 4127 C C . TRP B 1 248 ? 12.625 -26.609 -5.668 1 95.94 248 TRP B C 1
ATOM 4129 O O . TRP B 1 248 ? 12.789 -27.469 -6.535 1 95.94 248 TRP B O 1
ATOM 4139 N N . SER B 1 249 ? 12.695 -26.922 -4.434 1 91.75 249 SER B N 1
ATOM 4140 C CA . SER B 1 249 ? 12.992 -28.25 -3.92 1 91.75 249 SER B CA 1
ATOM 4141 C C . SER B 1 249 ? 11.844 -29.219 -4.211 1 91.75 249 SER B C 1
ATOM 4143 O O . SER B 1 249 ? 12.016 -30.438 -4.105 1 91.75 249 SER B O 1
ATOM 4145 N N . GLY B 1 250 ? 10.68 -28.688 -4.551 1 88.62 250 GLY B N 1
ATOM 4146 C CA . GLY B 1 250 ? 9.492 -29.516 -4.73 1 88.62 250 GLY B CA 1
ATOM 4147 C C . GLY B 1 250 ? 8.68 -29.672 -3.459 1 88.62 250 GLY B C 1
ATOM 4148 O O . GLY B 1 250 ? 7.57 -30.203 -3.488 1 88.62 250 GLY B O 1
ATOM 4149 N N . GLU B 1 251 ? 9.18 -29.109 -2.428 1 91.31 251 GLU B N 1
ATOM 4150 C CA . GLU B 1 251 ? 8.484 -29.188 -1.146 1 91.31 251 GLU B CA 1
ATOM 4151 C C . GLU B 1 251 ? 7.59 -27.969 -0.92 1 91.31 251 GLU B C 1
ATOM 4153 O O . GLU B 1 251 ? 7.801 -26.922 -1.529 1 91.31 251 GLU B O 1
ATOM 4158 N N . HIS B 1 252 ? 6.5 -28.125 -0.182 1 95.06 252 HIS B N 1
ATOM 4159 C CA . HIS B 1 252 ? 5.633 -27.047 0.305 1 95.06 252 HIS B CA 1
ATOM 4160 C C . HIS B 1 252 ? 5 -26.281 -0.852 1 95.06 252 HIS B C 1
ATOM 4162 O O . HIS B 1 252 ? 4.914 -25.062 -0.815 1 95.06 252 HIS B O 1
ATOM 4168 N N . VAL B 1 253 ? 4.602 -26.953 -1.866 1 96.38 253 VAL B N 1
ATOM 4169 C CA . VAL B 1 253 ? 4.105 -26.359 -3.105 1 96.38 253 VAL B CA 1
ATOM 4170 C C . VAL B 1 253 ? 2.908 -25.453 -2.807 1 96.38 253 VAL B C 1
ATOM 4172 O O . VAL B 1 253 ? 2.789 -24.375 -3.371 1 96.38 253 VAL B O 1
ATOM 4175 N N . PHE B 1 254 ? 2.051 -25.828 -1.896 1 97.12 254 PHE B N 1
ATOM 4176 C CA . PHE B 1 254 ? 0.797 -25.109 -1.695 1 97.12 254 PHE B CA 1
ATOM 4177 C C . PHE B 1 254 ? 0.907 -24.156 -0.514 1 97.12 254 PHE B C 1
ATOM 4179 O O . PHE B 1 254 ? -0.077 -23.516 -0.132 1 97.12 254 PHE B O 1
ATOM 4186 N N . LYS B 1 255 ? 2 -24.078 0.134 1 96.12 255 LYS B N 1
ATOM 4187 C CA . LYS B 1 255 ? 2.307 -23.141 1.211 1 96.12 255 LYS B CA 1
ATOM 4188 C C . LYS B 1 255 ? 3.809 -22.875 1.302 1 96.12 255 LYS B C 1
ATOM 4190 O O . LYS B 1 255 ? 4.477 -23.375 2.211 1 96.12 255 LYS B O 1
ATOM 4195 N N . ARG B 1 256 ? 4.332 -22 0.465 1 97.19 256 ARG B N 1
ATOM 4196 C CA . ARG B 1 256 ? 5.777 -21.859 0.308 1 97.19 256 ARG B CA 1
ATOM 4197 C C . ARG B 1 256 ? 6.262 -20.531 0.878 1 97.19 256 ARG B C 1
ATOM 4199 O O . ARG B 1 256 ? 5.691 -19.484 0.583 1 97.19 256 ARG B O 1
ATOM 4206 N N . SER B 1 257 ? 7.289 -20.578 1.749 1 97.56 257 SER B N 1
ATOM 4207 C CA . SER B 1 257 ? 7.91 -19.359 2.246 1 97.56 257 SER B CA 1
ATOM 4208 C C . SER B 1 257 ? 8.852 -18.75 1.207 1 97.56 257 SER B C 1
ATOM 4210 O O . SER B 1 257 ? 9.156 -19.391 0.195 1 97.56 257 SER B O 1
ATOM 4212 N N . VAL B 1 258 ? 9.289 -17.531 1.47 1 98.25 258 VAL B N 1
ATOM 4213 C CA . VAL B 1 258 ? 10.234 -16.922 0.537 1 98.25 258 VAL B CA 1
ATOM 4214 C C . VAL B 1 258 ? 11.109 -15.906 1.266 1 98.25 258 VAL B C 1
ATOM 4216 O O . VAL B 1 258 ? 10.625 -15.172 2.131 1 98.25 258 VAL B O 1
ATOM 4219 N N . ILE B 1 259 ? 12.352 -15.93 1.012 1 98.19 259 ILE B N 1
ATOM 4220 C CA . ILE B 1 259 ? 13.352 -14.883 1.192 1 98.19 259 ILE B CA 1
ATOM 4221 C C . ILE B 1 259 ? 13.875 -14.43 -0.168 1 98.19 259 ILE B C 1
ATOM 4223 O O . ILE B 1 259 ? 14.391 -15.242 -0.945 1 98.19 259 ILE B O 1
ATOM 4227 N N . ALA B 1 260 ? 13.719 -13.141 -0.49 1 98.56 260 ALA B N 1
ATOM 4228 C CA . ALA B 1 260 ? 14.078 -12.719 -1.84 1 98.56 260 ALA B CA 1
ATOM 4229 C C . ALA B 1 260 ? 14.742 -11.344 -1.827 1 98.56 260 ALA B C 1
ATOM 4231 O O . ALA B 1 260 ? 14.547 -10.57 -0.892 1 98.56 260 ALA B O 1
ATOM 4232 N N . GLY B 1 261 ? 15.516 -11.086 -2.797 1 97.5 261 GLY B N 1
ATOM 4233 C CA . GLY B 1 261 ? 16.188 -9.82 -3.057 1 97.5 261 GLY B CA 1
ATOM 4234 C C . GLY B 1 261 ? 16.688 -9.695 -4.484 1 97.5 261 GLY B C 1
ATOM 4235 O O . GLY B 1 261 ? 17.219 -10.648 -5.047 1 97.5 261 GLY B O 1
ATOM 4236 N N . LEU B 1 262 ? 16.5 -8.578 -5.02 1 93.88 262 LEU B N 1
ATOM 4237 C CA . LEU B 1 262 ? 16.812 -8.367 -6.43 1 93.88 262 LEU B CA 1
ATOM 4238 C C . LEU B 1 262 ? 18.312 -8.242 -6.648 1 93.88 262 LEU B C 1
ATOM 4240 O O . LEU B 1 262 ? 18.859 -8.875 -7.551 1 93.88 262 LEU B O 1
ATOM 4244 N N . GLN B 1 263 ? 19.016 -7.473 -5.809 1 94.25 263 GLN B N 1
ATOM 4245 C CA . GLN B 1 263 ? 20.469 -7.309 -5.906 1 94.25 263 GLN B CA 1
ATOM 4246 C C . GLN B 1 263 ? 21.203 -8.43 -5.176 1 94.25 263 GLN B C 1
ATOM 4248 O O . GLN B 1 263 ? 20.938 -8.688 -3.998 1 94.25 263 GLN B O 1
ATOM 4253 N N . PRO B 1 264 ? 22.125 -9.023 -5.82 1 94.69 264 PRO B N 1
ATOM 4254 C CA . PRO B 1 264 ? 22.766 -10.203 -5.242 1 94.69 264 PRO B CA 1
ATOM 4255 C C . PRO B 1 264 ? 23.438 -9.914 -3.895 1 94.69 264 PRO B C 1
ATOM 4257 O O . PRO B 1 264 ? 23.266 -10.68 -2.943 1 94.69 264 PRO B O 1
ATOM 4260 N N . ASP B 1 265 ? 24.125 -8.82 -3.82 1 95.25 265 ASP B N 1
ATOM 4261 C CA . ASP B 1 265 ? 24.812 -8.492 -2.578 1 95.25 265 ASP B CA 1
ATOM 4262 C C . ASP B 1 265 ? 23.828 -8.25 -1.442 1 95.25 265 ASP B C 1
ATOM 4264 O O . ASP B 1 265 ? 24.031 -8.703 -0.316 1 95.25 265 ASP B O 1
ATOM 4268 N N . LEU B 1 266 ? 22.812 -7.551 -1.79 1 96 266 LEU B N 1
ATOM 4269 C CA . LEU B 1 266 ? 21.781 -7.273 -0.802 1 96 266 LEU B CA 1
ATOM 4270 C C . LEU B 1 266 ? 21.078 -8.562 -0.375 1 96 266 LEU B C 1
ATOM 4272 O O . LEU B 1 266 ? 20.781 -8.75 0.807 1 96 266 LEU B O 1
ATOM 4276 N N . PHE B 1 267 ? 20.844 -9.414 -1.301 1 97.38 267 PHE B N 1
ATOM 4277 C CA . PHE B 1 267 ? 20.203 -10.688 -1.025 1 97.38 267 PHE B CA 1
ATOM 4278 C C . PHE B 1 267 ? 21.031 -11.523 -0.066 1 97.38 267 PHE B C 1
ATOM 4280 O O . PHE B 1 267 ? 20.5 -12.102 0.886 1 97.38 267 PHE B O 1
ATOM 4287 N N . GLU B 1 268 ? 22.297 -11.586 -0.305 1 97.62 268 GLU B N 1
ATOM 4288 C CA . GLU B 1 268 ? 23.172 -12.391 0.537 1 97.62 268 GLU B CA 1
ATOM 4289 C C . GLU B 1 268 ? 23.156 -11.906 1.982 1 97.62 268 GLU B C 1
ATOM 4291 O O . GLU B 1 268 ? 23.109 -12.703 2.916 1 97.62 268 GLU B O 1
ATOM 4296 N N . ARG B 1 269 ? 23.188 -10.617 2.135 1 97.5 269 ARG B N 1
ATOM 4297 C CA . ARG B 1 269 ? 23.156 -10.039 3.473 1 97.5 269 ARG B CA 1
ATOM 4298 C C . ARG B 1 269 ? 21.797 -10.273 4.133 1 97.5 269 ARG B C 1
ATOM 4300 O O . ARG B 1 269 ? 21.719 -10.562 5.328 1 97.5 269 ARG B O 1
ATOM 4307 N N . TRP B 1 270 ? 20.766 -10.133 3.361 1 97.88 270 TRP B N 1
ATOM 4308 C CA . TRP B 1 270 ? 19.406 -10.367 3.834 1 97.88 270 TRP B CA 1
ATOM 4309 C C . TRP B 1 270 ? 19.219 -11.82 4.254 1 97.88 270 TRP B C 1
ATOM 4311 O O . TRP B 1 270 ? 18.703 -12.102 5.34 1 97.88 270 TRP B O 1
ATOM 4321 N N . LEU B 1 271 ? 19.672 -12.727 3.438 1 98.12 271 LEU B N 1
ATOM 4322 C CA . LEU B 1 271 ? 19.594 -14.156 3.719 1 98.12 271 LEU B CA 1
ATOM 4323 C C . LEU B 1 271 ? 20.359 -14.5 4.992 1 98.12 271 LEU B C 1
ATOM 4325 O O . LEU B 1 271 ? 19.859 -15.25 5.836 1 98.12 271 LEU B O 1
ATOM 4329 N N . ALA B 1 272 ? 21.547 -13.961 5.109 1 97.81 272 ALA B N 1
ATOM 4330 C CA . ALA B 1 272 ? 22.359 -14.211 6.289 1 97.81 272 ALA B CA 1
ATOM 4331 C C . ALA B 1 272 ? 21.672 -13.719 7.555 1 97.81 272 ALA B C 1
ATOM 4333 O O . ALA B 1 272 ? 21.672 -14.406 8.578 1 97.81 272 ALA B O 1
ATOM 4334 N N . TRP B 1 273 ? 21.094 -12.547 7.434 1 97.56 273 TRP B N 1
ATOM 4335 C CA . TRP B 1 273 ? 20.391 -11.992 8.594 1 97.56 273 TRP B CA 1
ATOM 4336 C C . TRP B 1 273 ? 19.219 -12.883 9 1 97.56 273 TRP B C 1
ATOM 4338 O O . TRP B 1 273 ? 19.031 -13.156 10.188 1 97.56 273 TRP B O 1
ATOM 4348 N N . ILE B 1 274 ? 18.422 -13.32 8.023 1 96.81 274 ILE B N 1
ATOM 4349 C CA . ILE B 1 274 ? 17.266 -14.164 8.305 1 96.81 274 ILE B CA 1
ATOM 4350 C C . ILE B 1 274 ? 17.719 -15.469 8.953 1 96.81 274 ILE B C 1
ATOM 4352 O O . ILE B 1 274 ? 17.141 -15.898 9.953 1 96.81 274 ILE B O 1
ATOM 4356 N N . ARG B 1 275 ? 18.797 -16.078 8.438 1 96.81 275 ARG B N 1
ATOM 4357 C CA . ARG B 1 275 ? 19.312 -17.344 8.977 1 96.81 275 ARG B CA 1
ATOM 4358 C C . ARG B 1 275 ? 19.781 -17.172 10.414 1 96.81 275 ARG B C 1
ATOM 4360 O O . ARG B 1 275 ? 19.594 -18.062 11.242 1 96.81 275 ARG B O 1
ATOM 4367 N N . ALA B 1 276 ? 20.266 -16.047 10.734 1 95.69 276 ALA B N 1
ATOM 4368 C CA . ALA B 1 276 ? 20.781 -15.773 12.07 1 95.69 276 ALA B CA 1
ATOM 4369 C C . ALA B 1 276 ? 19.656 -15.492 13.055 1 95.69 276 ALA B C 1
ATOM 4371 O O . ALA B 1 276 ? 19.859 -15.555 14.273 1 95.69 276 ALA B O 1
ATOM 4372 N N . ASN B 1 277 ? 18.469 -15.18 12.547 1 93.88 277 ASN B N 1
ATOM 4373 C CA . ASN B 1 277 ? 17.422 -14.68 13.445 1 93.88 277 ASN B CA 1
ATOM 4374 C C . ASN B 1 277 ? 16.172 -15.555 13.391 1 93.88 277 ASN B C 1
ATOM 4376 O O . ASN B 1 277 ? 15.148 -15.211 13.992 1 93.88 277 ASN B O 1
ATOM 4380 N N . GLN B 1 278 ? 16.203 -16.609 12.648 1 90.19 278 GLN B N 1
ATOM 4381 C CA . GLN B 1 278 ? 15.016 -17.453 12.578 1 90.19 278 GLN B CA 1
ATOM 4382 C C . GLN B 1 278 ? 15.062 -18.562 13.641 1 90.19 278 GLN B C 1
ATOM 4384 O O . GLN B 1 278 ? 16.141 -18.953 14.086 1 90.19 278 GLN B O 1
#

Solvent-accessible surface area (backbone atoms only — not comparable to full-atom values): 28048 Å² total; per-residue (Å²): 129,83,56,66,68,57,55,49,52,52,47,52,50,50,50,52,51,49,51,52,49,45,51,50,55,52,48,39,41,62,68,33,35,56,77,33,59,74,65,55,60,79,46,72,45,95,85,68,47,70,45,40,58,34,38,55,47,27,44,52,52,46,65,67,49,46,39,75,76,54,81,46,56,71,35,47,69,90,49,54,71,70,56,39,59,60,46,54,74,33,23,57,78,33,24,35,34,27,20,51,50,35,18,44,68,30,39,72,34,55,34,83,44,40,31,33,33,34,17,37,23,38,69,73,35,48,43,35,21,31,38,36,28,70,76,74,69,42,43,36,34,23,41,70,94,68,37,14,25,50,72,80,39,65,38,39,75,46,86,73,91,64,55,57,58,70,25,35,27,39,45,46,62,89,43,40,82,45,66,58,31,43,51,39,55,74,74,61,50,62,51,51,43,70,32,24,75,60,25,62,40,55,50,31,48,32,33,23,36,32,39,26,44,31,38,39,39,43,48,37,40,43,46,38,40,43,22,23,49,43,27,17,47,41,31,56,38,45,64,22,29,83,91,40,70,60,62,80,70,74,63,52,63,70,47,34,37,33,38,37,14,45,49,66,71,53,25,53,54,50,51,51,51,50,66,72,44,93,131,82,55,65,69,57,56,49,50,52,48,54,50,49,50,52,53,50,50,52,49,46,52,48,54,52,49,39,41,61,67,32,35,58,76,32,58,75,66,55,59,77,44,72,45,94,85,68,47,70,45,39,57,32,39,55,48,27,42,52,51,45,65,65,49,48,38,74,76,54,80,47,56,69,34,46,69,90,48,54,72,69,55,40,60,61,46,52,72,35,23,58,79,33,24,35,34,28,20,53,50,35,18,46,70,30,40,72,35,54,36,85,45,40,31,32,32,37,17,37,23,40,69,75,34,48,44,35,22,30,36,36,28,70,75,74,70,42,42,36,33,23,41,70,92,68,38,15,25,48,71,82,39,65,37,41,76,46,88,74,91,64,54,56,59,69,26,36,28,39,43,45,61,89,44,39,81,46,66,59,31,44,52,40,55,74,74,60,50,62,51,51,43,70,31,24,75,60,25,61,41,54,50,31,48,32,33,23,36,31,39,25,44,31,37,41,39,44,50,37,41,45,46,39,39,42,22,24,50,42,27,18,45,40,31,56,38,47,62,21,27,81,90,42,73,60,60,80,70,76,63,50,60,68,48,34,36,36,39,36,14,44,50,66,70,51,26,54,54,50,51,51,52,47,67,74,44,94